Protein AF-0000000070183547 (afdb_homodimer)

Structure (mmCIF, N/CA/C/O backbone):
data_AF-0000000070183547-model_v1
#
loop_
_entity.id
_entity.type
_entity.pdbx_description
1 polymer 'SAM-dependent methyltransferase'
#
loop_
_atom_site.group_PDB
_atom_site.id
_atom_site.type_symbol
_atom_site.label_atom_id
_atom_site.label_alt_id
_atom_site.label_comp_id
_atom_site.label_asym_id
_atom_site.label_entity_id
_atom_site.label_seq_id
_atom_site.pdbx_PDB_ins_code
_atom_site.Cartn_x
_atom_site.Cartn_y
_atom_site.Cartn_z
_atom_site.occupancy
_atom_site.B_iso_or_equiv
_atom_site.auth_seq_id
_atom_site.auth_comp_id
_atom_site.auth_asym_id
_atom_site.auth_atom_id
_atom_site.pdbx_PDB_model_num
ATOM 1 N N . MET A 1 1 ? 11.804 -9.381 9.385 1 25.63 1 MET A N 1
ATOM 2 C CA . MET A 1 1 ? 10.483 -8.811 9.135 1 25.63 1 MET A CA 1
ATOM 3 C C . MET A 1 1 ? 10.245 -8.625 7.64 1 25.63 1 MET A C 1
ATOM 5 O O . MET A 1 1 ? 10.686 -7.634 7.056 1 25.63 1 MET A O 1
ATOM 9 N N . GLY A 1 2 ? 10.386 -9.715 6.768 1 30.11 2 GLY A N 1
ATOM 10 C CA . GLY A 1 2 ? 10.556 -10.178 5.4 1 30.11 2 GLY A CA 1
ATOM 11 C C . GLY A 1 2 ? 9.637 -9.479 4.415 1 30.11 2 GLY A C 1
ATOM 12 O O . GLY A 1 2 ? 8.725 -8.754 4.817 1 30.11 2 GLY A O 1
ATOM 13 N N . SER A 1 3 ? 9.908 -9.588 3.098 1 37.84 3 SER A N 1
ATOM 14 C CA . SER A 1 3 ? 9.331 -9.277 1.794 1 37.84 3 SER A CA 1
ATOM 15 C C . SER A 1 3 ? 7.809 -9.374 1.826 1 37.84 3 SER A C 1
ATOM 17 O O . SER A 1 3 ? 7.123 -8.703 1.052 1 37.84 3 SER A O 1
ATOM 19 N N . ASP A 1 4 ? 7.324 -10.191 2.706 1 42.7 4 ASP A N 1
ATOM 20 C CA . ASP A 1 4 ? 5.907 -10.539 2.679 1 42.7 4 ASP A CA 1
ATOM 21 C C . ASP A 1 4 ? 5.048 -9.385 3.192 1 42.7 4 ASP A C 1
ATOM 23 O O . ASP A 1 4 ? 3.893 -9.237 2.788 1 42.7 4 ASP A O 1
ATOM 27 N N . ALA A 1 5 ? 5.681 -8.569 4.037 1 42.09 5 ALA A N 1
ATOM 28 C CA . ALA A 1 5 ? 4.92 -7.522 4.713 1 42.09 5 ALA A CA 1
ATOM 29 C C . ALA A 1 5 ? 4.444 -6.463 3.723 1 42.09 5 ALA A C 1
ATOM 31 O O . ALA A 1 5 ? 3.373 -5.877 3.898 1 42.09 5 ALA A O 1
ATOM 32 N N . ILE A 1 6 ? 5.342 -6.177 2.734 1 42.67 6 ILE A N 1
ATOM 33 C CA . ILE A 1 6 ? 4.967 -5.16 1.757 1 42.67 6 ILE A CA 1
ATOM 34 C C . ILE A 1 6 ? 3.67 -5.567 1.062 1 42.67 6 ILE A C 1
ATOM 36 O O . ILE A 1 6 ? 2.883 -4.711 0.653 1 42.67 6 ILE A O 1
ATOM 40 N N . TYR A 1 7 ? 3.453 -6.946 0.844 1 47.29 7 TYR A N 1
ATOM 41 C CA . TYR A 1 7 ? 2.32 -7.431 0.064 1 47.29 7 TYR A CA 1
ATOM 42 C C . TYR A 1 7 ? 1.001 -6.996 0.69 1 47.29 7 TYR A C 1
ATOM 44 O O . TYR A 1 7 ? 0.044 -6.68 -0.021 1 47.29 7 TYR A O 1
ATOM 52 N N . ASP A 1 8 ? 0.972 -6.921 1.985 1 53.79 8 ASP A N 1
ATOM 53 C CA . ASP A 1 8 ? -0.339 -7.093 2.605 1 53.79 8 ASP A CA 1
ATOM 54 C C . ASP A 1 8 ? -1.075 -5.76 2.712 1 53.79 8 ASP A C 1
ATOM 56 O O . ASP A 1 8 ? -2.3 -5.71 2.587 1 53.79 8 ASP A O 1
ATOM 60 N N . ARG A 1 9 ? -0.347 -4.697 2.482 1 59.27 9 ARG A N 1
ATOM 61 C CA . ARG A 1 9 ? -1.183 -3.601 2.962 1 59.27 9 ARG A CA 1
ATOM 62 C C . ARG A 1 9 ? -1.499 -2.621 1.838 1 59.27 9 ARG A C 1
ATOM 64 O O . ARG A 1 9 ? -2.494 -1.896 1.9 1 59.27 9 ARG A O 1
ATOM 71 N N . HIS A 1 10 ? -0.915 -2.88 0.677 1 74.61 10 HIS A N 1
ATOM 72 C CA . HIS A 1 10 ? -1.192 -1.896 -0.363 1 74.61 10 HIS A CA 1
ATOM 73 C C . HIS A 1 10 ? -2.419 -2.286 -1.179 1 74.61 10 HIS A C 1
ATOM 75 O O . HIS A 1 10 ? -3.069 -1.428 -1.781 1 74.61 10 HIS A O 1
ATOM 81 N N . HIS A 1 11 ? -2.9 -3.481 -1.018 1 83.82 11 HIS A N 1
ATOM 82 C CA . HIS A 1 11 ? -4.014 -3.949 -1.836 1 83.82 11 HIS A CA 1
ATOM 83 C C . HIS A 1 11 ? -5.325 -3.303 -1.402 1 83.82 11 HIS A C 1
ATOM 85 O O . HIS A 1 11 ? -6.206 -3.061 -2.23 1 83.82 11 HIS A O 1
ATOM 91 N N . GLU A 1 12 ? -5.354 -2.982 -0.164 1 87.82 12 GLU A N 1
ATOM 92 C CA . GLU A 1 12 ? -6.612 -2.459 0.359 1 87.82 12 GLU A CA 1
ATOM 93 C C . GLU A 1 12 ? -6.916 -1.077 -0.211 1 87.82 12 GLU A C 1
ATOM 95 O O . GLU A 1 12 ? -8.058 -0.788 -0.577 1 87.82 12 GLU A O 1
ATOM 100 N N . VAL A 1 13 ? -5.908 -0.258 -0.289 1 90.59 13 VAL A N 1
ATOM 101 C CA . VAL A 1 13 ? -6.15 1.088 -0.798 1 90.59 13 VAL A CA 1
ATOM 102 C C . VAL A 1 13 ? -6.517 1.023 -2.279 1 90.59 13 VAL A C 1
ATOM 104 O O . VAL A 1 13 ? -7.364 1.786 -2.749 1 90.59 13 VAL A O 1
ATOM 107 N N . PHE A 1 14 ? -5.953 0.12 -3.057 1 92.35 14 PHE A N 1
ATOM 108 C CA . PHE A 1 14 ? -6.293 -0.037 -4.466 1 92.35 14 PHE A CA 1
ATOM 109 C C . PHE A 1 14 ? -7.704 -0.59 -4.624 1 92.35 14 PHE A C 1
ATOM 111 O O . PHE A 1 14 ? -8.423 -0.217 -5.554 1 92.35 14 PHE A O 1
ATOM 118 N N . LEU A 1 15 ? -8.025 -1.523 -3.708 1 93.44 15 LEU A N 1
ATOM 119 C CA . LEU A 1 15 ? -9.39 -2.037 -3.72 1 93.44 15 LEU A CA 1
ATOM 120 C C . LEU A 1 15 ? -10.398 -0.907 -3.541 1 93.44 15 LEU A C 1
ATOM 122 O O . LEU A 1 15 ? -11.33 -0.77 -4.336 1 93.44 15 LEU A O 1
ATOM 126 N N . LEU A 1 16 ? -10.158 -0.1 -2.552 1 95.09 16 LEU A N 1
ATOM 127 C CA . LEU A 1 16 ? -11.068 1.004 -2.267 1 95.09 16 LEU A CA 1
ATOM 128 C C . LEU A 1 16 ? -11.084 2.006 -3.417 1 95.09 16 LEU A C 1
ATOM 130 O O . LEU A 1 16 ? -12.147 2.493 -3.806 1 95.09 16 LEU A O 1
ATOM 134 N N . TRP A 1 17 ? -9.967 2.299 -3.915 1 95.9 17 TRP A N 1
ATOM 135 C CA . TRP A 1 17 ? -9.85 3.236 -5.027 1 95.9 17 TRP A CA 1
ATOM 136 C C . TRP A 1 17 ? -10.601 2.723 -6.252 1 95.9 17 TRP A C 1
ATOM 138 O O . TRP A 1 17 ? -11.373 3.462 -6.868 1 95.9 17 TRP A O 1
ATOM 148 N N . ALA A 1 18 ? -10.405 1.472 -6.594 1 96.91 18 ALA A N 1
ATOM 149 C CA . ALA A 1 18 ? -11.064 0.893 -7.762 1 96.91 18 ALA A CA 1
ATOM 150 C C . ALA A 1 18 ? -12.58 0.885 -7.59 1 96.91 18 ALA A C 1
ATOM 152 O O . ALA A 1 18 ? -13.32 1.169 -8.534 1 96.91 18 ALA A O 1
ATOM 153 N N . CYS A 1 19 ? -13.003 0.541 -6.443 1 97.75 19 CYS A N 1
ATOM 154 C CA . CYS A 1 19 ? -14.434 0.507 -6.162 1 97.75 19 CYS A CA 1
ATOM 155 C C . CYS A 1 19 ? -15.043 1.9 -6.262 1 97.75 19 CYS A C 1
ATOM 157 O O . CYS A 1 19 ? -16.155 2.061 -6.767 1 97.75 19 CYS A O 1
ATOM 159 N N . ARG A 1 20 ? -14.338 2.85 -5.78 1 97.46 20 ARG A N 1
ATOM 160 C CA . ARG A 1 20 ? -14.806 4.225 -5.923 1 97.46 20 ARG A CA 1
ATOM 161 C C . ARG A 1 20 ? -14.858 4.635 -7.391 1 97.46 20 ARG A C 1
ATOM 163 O O . ARG A 1 20 ? -15.859 5.19 -7.85 1 97.46 20 ARG A O 1
ATOM 170 N N . GLU A 1 21 ? -13.84 4.315 -8.135 1 97.16 21 GLU A N 1
ATOM 171 C CA . GLU A 1 21 ? -13.696 4.75 -9.521 1 97.16 21 GLU A CA 1
ATOM 172 C C . GLU A 1 21 ? -14.731 4.082 -10.42 1 97.16 21 GLU A C 1
ATOM 174 O O . GLU A 1 21 ? -15.115 4.635 -11.453 1 97.16 21 GLU A O 1
ATOM 179 N N . THR A 1 22 ? -15.195 2.928 -10.097 1 98.08 22 THR A N 1
ATOM 180 C CA . THR A 1 22 ? -16.077 2.181 -10.987 1 98.08 22 THR A CA 1
ATOM 181 C C . THR A 1 22 ? -17.538 2.387 -10.599 1 98.08 22 THR A C 1
ATOM 183 O O . THR A 1 22 ? -18.442 1.904 -11.284 1 98.08 22 THR A O 1
ATOM 186 N N . GLY A 1 23 ? -17.766 2.972 -9.382 1 97.48 23 GLY A N 1
ATOM 187 C CA . GLY A 1 23 ? -19.14 3.206 -8.967 1 97.48 23 GLY A CA 1
ATOM 188 C C . GLY A 1 23 ? -19.688 2.112 -8.071 1 97.48 23 GLY A C 1
ATOM 189 O O . GLY A 1 23 ? -20.89 2.068 -7.799 1 97.48 23 GLY A O 1
ATOM 190 N N . VAL A 1 24 ? -18.876 1.206 -7.633 1 98.5 24 VAL A N 1
ATOM 191 C CA . VAL A 1 24 ? -19.303 0.144 -6.728 1 98.5 24 VAL A CA 1
ATOM 192 C C . VAL A 1 24 ? -19.85 0.752 -5.438 1 98.5 24 VAL A C 1
ATOM 194 O O . VAL A 1 24 ? -20.894 0.326 -4.938 1 98.5 24 VAL A O 1
ATOM 197 N N . PHE A 1 25 ? -19.173 1.748 -4.916 1 98.26 25 PHE A N 1
ATOM 198 C CA . PHE A 1 25 ? -19.651 2.382 -3.693 1 98.26 25 PHE A CA 1
ATOM 199 C C . PHE A 1 25 ? -21.004 3.046 -3.92 1 98.26 25 PHE A C 1
ATOM 201 O O . PHE A 1 25 ? -21.902 2.939 -3.082 1 98.26 25 PHE A O 1
ATOM 208 N N . GLU A 1 26 ? -21.119 3.739 -5.009 1 97.47 26 GLU A N 1
ATOM 209 C CA . GLU A 1 26 ? -22.402 4.35 -5.34 1 97.47 26 GLU A CA 1
ATOM 210 C C . GLU A 1 26 ? -23.518 3.309 -5.374 1 97.47 26 GLU A C 1
ATOM 212 O O . GLU A 1 26 ? -24.617 3.554 -4.873 1 97.47 26 GLU A O 1
ATOM 217 N N . ALA A 1 27 ? -23.252 2.18 -5.981 1 98.29 27 ALA A N 1
ATOM 218 C CA . ALA A 1 27 ? -24.227 1.094 -6.041 1 98.29 27 ALA A CA 1
ATOM 219 C C . ALA A 1 27 ? -24.623 0.633 -4.641 1 98.29 27 ALA A C 1
ATOM 221 O O . ALA A 1 27 ? -25.811 0.51 -4.334 1 98.29 27 ALA A O 1
ATOM 222 N N . LEU A 1 28 ? -23.645 0.427 -3.814 1 97.96 28 LEU A N 1
ATOM 223 C CA . LEU A 1 28 ? -23.895 -0.057 -2.461 1 97.96 28 LEU A CA 1
ATOM 224 C C . LEU A 1 28 ? -24.718 0.951 -1.667 1 97.96 28 LEU A C 1
ATOM 226 O O . LEU A 1 28 ? -25.665 0.575 -0.971 1 97.96 28 LEU A O 1
ATOM 230 N N . PHE A 1 29 ? -24.398 2.18 -1.781 1 96.93 29 PHE A N 1
ATOM 231 C CA . PHE A 1 29 ? -25.113 3.214 -1.043 1 96.93 29 PHE A CA 1
AT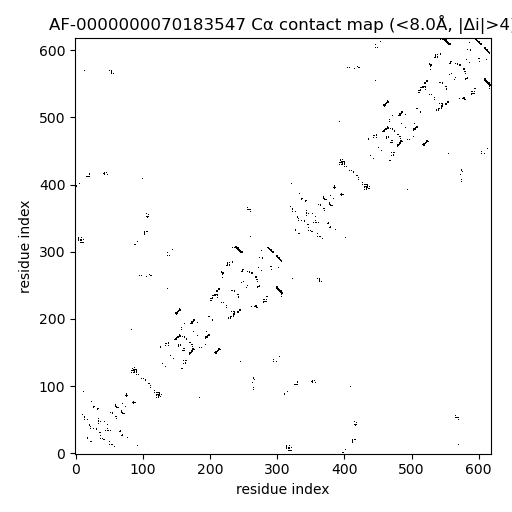OM 232 C C . PHE A 1 29 ? -26.515 3.41 -1.606 1 96.93 29 PHE A C 1
ATOM 234 O O . PHE A 1 29 ? -27.409 3.893 -0.907 1 96.93 29 PHE A O 1
ATOM 241 N N . ALA A 1 30 ? -26.748 3.054 -2.862 1 96.78 30 ALA A N 1
ATOM 242 C CA . ALA A 1 30 ? -28.066 3.115 -3.489 1 96.78 30 ALA A CA 1
ATOM 243 C C . ALA A 1 30 ? -28.903 1.891 -3.126 1 96.78 30 ALA A C 1
ATOM 245 O O . ALA A 1 30 ? -30.014 1.718 -3.633 1 96.78 30 ALA A O 1
ATOM 246 N N . GLY A 1 31 ? -28.365 1.03 -2.356 1 95.87 31 GLY A N 1
ATOM 247 C CA . GLY A 1 31 ? -29.13 -0.092 -1.835 1 95.87 31 GLY A CA 1
ATOM 248 C C . GLY A 1 31 ? -28.961 -1.36 -2.651 1 95.87 31 GLY A C 1
ATOM 249 O O . GLY A 1 31 ? -29.675 -2.342 -2.437 1 95.87 31 GLY A O 1
ATOM 250 N N . ARG A 1 32 ? -28.05 -1.324 -3.674 1 96.95 32 ARG A N 1
ATOM 251 C CA . ARG A 1 32 ? -27.731 -2.565 -4.373 1 96.95 32 ARG A CA 1
ATOM 252 C C . ARG A 1 32 ? -26.853 -3.468 -3.514 1 96.95 32 ARG A C 1
ATOM 254 O O . ARG A 1 32 ? -25.761 -3.07 -3.101 1 96.95 32 ARG A O 1
ATOM 261 N N . ARG A 1 33 ? -27.263 -4.712 -3.291 1 95.39 33 ARG A N 1
ATOM 262 C CA . ARG A 1 33 ? -26.61 -5.529 -2.274 1 95.39 33 ARG A CA 1
ATOM 263 C C . ARG A 1 33 ? -26.047 -6.811 -2.879 1 95.39 33 ARG A C 1
ATOM 265 O O . ARG A 1 33 ? -25.165 -7.444 -2.295 1 95.39 33 ARG A O 1
ATOM 272 N N . ARG A 1 34 ? -26.566 -7.212 -3.973 1 97.96 34 ARG A N 1
ATOM 273 C CA . ARG A 1 34 ? -26.137 -8.458 -4.6 1 97.96 34 ARG A CA 1
ATOM 274 C C . ARG A 1 34 ? -25.149 -8.19 -5.731 1 97.96 34 ARG A C 1
ATOM 276 O O . ARG A 1 34 ? -25.234 -7.161 -6.405 1 97.96 34 ARG A O 1
ATOM 283 N N . PRO A 1 35 ? -24.265 -9.116 -6.025 1 97.62 35 PRO A N 1
ATOM 284 C CA . PRO A 1 35 ? -23.225 -8.91 -7.036 1 97.62 35 PRO A CA 1
ATOM 285 C C . PRO A 1 35 ? -23.796 -8.545 -8.404 1 97.62 35 PRO A C 1
ATOM 287 O O . PRO A 1 35 ? -23.276 -7.65 -9.076 1 97.62 35 PRO A O 1
ATOM 290 N N . ASP A 1 36 ? -24.824 -9.225 -8.833 1 98.06 36 ASP A N 1
ATOM 291 C CA . ASP A 1 36 ? -25.4 -8.95 -10.146 1 98.06 36 ASP A CA 1
ATOM 292 C C . ASP A 1 36 ? -25.937 -7.522 -10.223 1 98.06 36 ASP A C 1
ATOM 294 O O . ASP A 1 36 ? -25.748 -6.835 -11.229 1 98.06 36 ASP A O 1
ATOM 298 N N . ALA A 1 37 ? -26.62 -7.059 -9.14 1 98.51 37 ALA A N 1
ATOM 299 C CA . ALA A 1 37 ? -27.161 -5.704 -9.09 1 98.51 37 ALA A CA 1
ATOM 300 C C . ALA A 1 37 ? -26.042 -4.667 -9.069 1 98.51 37 ALA A C 1
ATOM 302 O O . ALA A 1 37 ? -26.147 -3.617 -9.707 1 98.51 37 ALA A O 1
ATOM 303 N N . VAL A 1 38 ? -24.986 -4.956 -8.377 1 98.67 38 VAL A N 1
ATOM 304 C CA . VAL A 1 38 ? -23.836 -4.06 -8.313 1 98.67 38 VAL A CA 1
ATOM 305 C C . VAL A 1 38 ? -23.166 -3.98 -9.684 1 98.67 38 VAL A C 1
ATOM 307 O O . VAL A 1 38 ? -22.82 -2.893 -10.15 1 98.67 38 VAL A O 1
ATOM 310 N N . ALA A 1 39 ? -22.976 -5.157 -10.308 1 98.76 39 ALA A N 1
ATOM 311 C CA . ALA A 1 39 ? -22.362 -5.207 -11.633 1 98.76 39 ALA A CA 1
ATOM 312 C C . ALA A 1 39 ? -23.136 -4.348 -12.629 1 98.76 39 ALA A C 1
ATOM 314 O O . ALA A 1 39 ? -22.544 -3.553 -13.363 1 98.76 39 ALA A O 1
ATOM 315 N N . GLU A 1 40 ? -24.43 -4.474 -12.64 1 98.55 40 GLU A N 1
ATOM 316 C CA . GLU A 1 40 ? -25.292 -3.735 -13.557 1 98.55 40 GLU A CA 1
ATOM 317 C C . GLU A 1 40 ? -25.206 -2.232 -13.305 1 98.55 40 GLU A C 1
ATOM 319 O O . GLU A 1 40 ? -25.029 -1.449 -14.241 1 98.55 40 GLU A O 1
ATOM 324 N N . HIS A 1 41 ? -25.325 -1.813 -12.089 1 98.37 41 HIS A N 1
ATOM 325 C CA . HIS A 1 41 ? -25.335 -0.4 -11.727 1 98.37 41 HIS A CA 1
ATOM 326 C C . HIS A 1 41 ? -23.992 0.256 -12.027 1 98.37 41 HIS A C 1
ATOM 328 O O . HIS A 1 41 ? -23.944 1.372 -12.548 1 98.37 41 HIS A O 1
ATOM 334 N N . ALA A 1 42 ? -22.867 -0.441 -11.708 1 98.25 42 ALA A N 1
ATOM 335 C CA . ALA A 1 42 ? -21.522 0.123 -11.794 1 98.25 42 ALA A CA 1
ATOM 336 C C . ALA A 1 42 ? -20.935 -0.071 -13.19 1 98.25 42 ALA A C 1
ATOM 338 O O . ALA A 1 42 ? -19.899 0.511 -13.52 1 98.25 42 ALA A O 1
ATOM 339 N N . GLY A 1 43 ? -21.587 -0.851 -13.995 1 98.42 43 GLY A N 1
ATOM 340 C CA . GLY A 1 43 ? -21.073 -1.122 -15.328 1 98.42 43 GLY A CA 1
ATOM 341 C C . GLY A 1 43 ? -19.794 -1.938 -15.319 1 98.42 43 GLY A C 1
ATOM 342 O O . GLY A 1 43 ? -18.849 -1.628 -16.048 1 98.42 43 GLY A O 1
ATOM 343 N N . ILE A 1 44 ? -19.675 -2.932 -14.432 1 98.55 44 ILE A N 1
ATOM 344 C CA . ILE A 1 44 ? -18.521 -3.821 -14.364 1 98.55 44 ILE A CA 1
ATOM 345 C C . ILE A 1 44 ? -18.962 -5.26 -14.618 1 98.55 44 ILE A C 1
ATOM 347 O O . ILE A 1 44 ? -20.159 -5.546 -14.688 1 98.55 44 ILE A O 1
ATOM 351 N N . THR A 1 45 ? -18.033 -6.163 -14.847 1 98.07 45 THR A N 1
ATOM 352 C CA . THR A 1 45 ? -18.341 -7.561 -15.13 1 98.07 45 THR A CA 1
ATOM 353 C C . THR A 1 45 ? -18.867 -8.262 -13.88 1 98.07 45 THR A C 1
ATOM 355 O O . THR A 1 45 ? -18.57 -7.846 -12.758 1 98.07 45 THR A O 1
ATOM 358 N N . ASP A 1 46 ? -19.595 -9.318 -14.068 1 97.11 46 ASP A N 1
ATOM 359 C CA . ASP A 1 46 ? -20.095 -10.121 -12.957 1 97.11 46 ASP A CA 1
ATOM 360 C C . ASP A 1 46 ? -18.945 -10.667 -12.113 1 97.11 46 ASP A C 1
ATOM 362 O O . ASP A 1 46 ? -19.019 -10.669 -10.882 1 97.11 46 ASP A O 1
ATOM 366 N N . ARG A 1 47 ? -17.893 -11.078 -12.736 1 95.3 47 ARG A N 1
ATOM 367 C CA . ARG A 1 47 ? -16.722 -11.611 -12.048 1 95.3 47 ARG A CA 1
ATOM 368 C C . ARG A 1 47 ? -16.1 -10.56 -11.133 1 95.3 47 ARG A C 1
ATOM 370 O O . ARG A 1 47 ? -15.783 -10.846 -9.977 1 95.3 47 ARG A O 1
ATOM 377 N N . ALA A 1 48 ? -15.962 -9.36 -11.706 1 97.1 48 ALA A N 1
ATOM 378 C CA . ALA A 1 48 ? -15.383 -8.277 -10.916 1 97.1 48 ALA A CA 1
ATOM 379 C C . ALA A 1 48 ? -16.243 -7.969 -9.693 1 97.1 48 ALA A C 1
ATOM 381 O O . ALA A 1 48 ? -15.724 -7.804 -8.587 1 97.1 48 ALA A O 1
ATOM 382 N N . ALA A 1 49 ? -17.548 -7.905 -9.863 1 97.82 49 ALA A N 1
ATOM 383 C CA . ALA A 1 49 ? -18.459 -7.599 -8.763 1 97.82 49 ALA A CA 1
ATOM 384 C C . ALA A 1 49 ? -18.345 -8.639 -7.652 1 97.82 49 ALA A C 1
ATOM 386 O O . ALA A 1 49 ? -18.256 -8.289 -6.472 1 97.82 49 ALA A O 1
ATOM 387 N N . GLU A 1 50 ? -18.308 -9.866 -8.012 1 94.95 50 GLU A N 1
ATOM 388 C CA . GLU A 1 50 ? -18.203 -10.936 -7.023 1 94.95 50 GLU A CA 1
ATOM 389 C C . GLU A 1 50 ? -16.902 -10.832 -6.234 1 94.95 50 GLU A C 1
ATOM 391 O O . GLU A 1 50 ? -16.911 -10.887 -5.002 1 94.95 50 GLU A O 1
ATOM 396 N N . ILE A 1 51 ? -15.878 -10.668 -6.933 1 94.56 51 ILE A N 1
ATOM 397 C CA . ILE A 1 51 ? -14.558 -10.675 -6.31 1 94.56 51 ILE A CA 1
ATOM 398 C C . ILE A 1 51 ? -14.411 -9.459 -5.399 1 94.56 51 ILE A C 1
ATOM 400 O O . ILE A 1 51 ? -13.981 -9.585 -4.25 1 94.56 51 ILE A O 1
ATOM 404 N N . VAL A 1 52 ? -14.808 -8.251 -5.858 1 96.26 52 VAL A N 1
ATOM 405 C CA . VAL A 1 52 ? -14.543 -7.048 -5.076 1 96.26 52 VAL A CA 1
ATOM 406 C C . VAL A 1 52 ? -15.482 -6.996 -3.873 1 96.26 52 VAL A C 1
ATOM 408 O O . VAL A 1 52 ? -15.107 -6.504 -2.806 1 96.26 52 VAL A O 1
ATOM 411 N N . LEU A 1 53 ? -16.701 -7.482 -4.001 1 96.36 53 LEU A N 1
ATOM 412 C CA . LEU A 1 53 ? -17.607 -7.507 -2.858 1 96.36 53 LEU A CA 1
ATOM 413 C C . LEU A 1 53 ? -17.106 -8.473 -1.79 1 96.36 53 LEU A C 1
ATOM 415 O O . LEU A 1 53 ? -17.184 -8.179 -0.595 1 96.36 53 LEU A O 1
ATOM 419 N N . GLU A 1 54 ? -16.589 -9.588 -2.212 1 92.28 54 GLU A N 1
ATOM 420 C CA . GLU A 1 54 ? -15.989 -10.526 -1.267 1 92.28 54 GLU A CA 1
ATOM 421 C C . GLU A 1 54 ? -14.779 -9.91 -0.572 1 92.28 54 GLU A C 1
ATOM 423 O O . GLU A 1 54 ? -14.6 -10.075 0.637 1 92.28 54 GLU A O 1
ATOM 428 N N . ALA A 1 55 ? -13.978 -9.256 -1.34 1 92.28 55 ALA A N 1
ATOM 429 C CA . ALA A 1 55 ? -12.795 -8.607 -0.781 1 92.28 55 ALA A CA 1
ATOM 430 C C . ALA A 1 55 ? -13.185 -7.521 0.218 1 92.28 55 ALA A C 1
ATOM 432 O O . ALA A 1 55 ? -12.554 -7.378 1.267 1 92.28 55 ALA A O 1
ATOM 433 N N . LEU A 1 56 ? -14.214 -6.732 -0.107 1 94.97 56 LEU A N 1
ATOM 434 C CA . LEU A 1 56 ? -14.7 -5.696 0.799 1 94.97 56 LEU A CA 1
ATOM 435 C C . LEU A 1 56 ? -15.214 -6.308 2.097 1 94.97 56 LEU A C 1
ATOM 437 O O . LEU A 1 56 ? -14.987 -5.762 3.179 1 94.97 56 LEU A O 1
ATOM 441 N N . ALA A 1 57 ? -15.908 -7.397 1.987 1 93.76 57 ALA A N 1
ATOM 442 C CA . ALA A 1 57 ? -16.422 -8.083 3.169 1 93.76 57 ALA A CA 1
ATOM 443 C C . ALA A 1 57 ? -15.282 -8.599 4.043 1 93.76 57 ALA A C 1
ATOM 445 O O . ALA A 1 57 ? -15.303 -8.431 5.265 1 93.76 57 ALA A O 1
ATOM 446 N N . ASP A 1 58 ? -14.34 -9.194 3.379 1 88.88 58 ASP A N 1
ATOM 447 C CA . ASP A 1 58 ? -13.186 -9.725 4.098 1 88.88 58 ASP A CA 1
ATOM 448 C C . ASP A 1 58 ? -12.446 -8.617 4.845 1 88.88 58 ASP A C 1
ATOM 450 O O . ASP A 1 58 ? -11.944 -8.834 5.949 1 88.88 58 ASP A O 1
ATOM 454 N N . ALA A 1 59 ? -12.383 -7.442 4.252 1 89.62 59 ALA A N 1
ATOM 455 C CA . ALA A 1 59 ? -11.655 -6.318 4.835 1 89.62 59 ALA A CA 1
ATOM 456 C C . ALA A 1 59 ? -12.52 -5.569 5.845 1 89.62 59 ALA A C 1
ATOM 458 O O . ALA A 1 59 ? -12.055 -4.629 6.494 1 89.62 59 ALA A O 1
ATOM 459 N N . GLY A 1 60 ? -13.814 -5.923 5.936 1 93.12 60 GLY A N 1
ATOM 460 C CA . GLY A 1 60 ? -14.679 -5.365 6.962 1 93.12 60 GLY A CA 1
ATOM 461 C C . GLY A 1 60 ? -15.439 -4.137 6.498 1 93.12 60 GLY A C 1
ATOM 462 O O . GLY A 1 60 ? -16.094 -3.466 7.299 1 93.12 60 GLY A O 1
ATOM 463 N N . TYR A 1 61 ? -15.393 -3.814 5.208 1 95.49 61 TYR A N 1
ATOM 464 C CA . TYR A 1 61 ? -16.062 -2.629 4.683 1 95.49 61 TYR A CA 1
ATOM 465 C C . TYR A 1 61 ? -17.523 -2.923 4.366 1 95.49 61 TYR A C 1
ATOM 467 O O . TYR A 1 61 ? -18.332 -2.002 4.227 1 95.49 61 TYR A O 1
ATOM 475 N N . THR A 1 62 ? -17.833 -4.197 4.177 1 96.53 62 THR A N 1
ATOM 476 C CA . THR A 1 62 ? -19.202 -4.681 4.041 1 96.53 62 THR A CA 1
ATOM 477 C C . THR A 1 62 ? -19.428 -5.915 4.91 1 96.53 62 THR A C 1
ATOM 479 O O . THR A 1 62 ? -18.473 -6.508 5.416 1 96.53 62 THR A O 1
ATOM 482 N N . GLN A 1 63 ? -20.63 -6.149 5.153 1 96.65 63 GLN A N 1
ATOM 483 C CA . GLN A 1 63 ? -21.049 -7.367 5.84 1 96.65 63 GLN A CA 1
ATOM 484 C C . GLN A 1 63 ? -21.964 -8.21 4.956 1 96.65 63 GLN A C 1
ATOM 486 O O . GLN A 1 63 ? -22.898 -7.687 4.344 1 96.65 63 GLN A O 1
ATOM 491 N N . GLU A 1 64 ? -21.607 -9.464 4.911 1 94.19 64 GLU A N 1
ATOM 492 C CA . GLU A 1 64 ? -22.446 -10.372 4.134 1 94.19 64 GLU A CA 1
ATOM 493 C C . GLU A 1 64 ? -23.717 -10.737 4.894 1 94.19 64 GLU A C 1
ATOM 495 O O . GLU A 1 64 ? -23.68 -10.96 6.106 1 94.19 64 GLU A O 1
ATOM 500 N N . SER A 1 65 ? -24.84 -10.733 4.202 1 93.85 65 SER A N 1
ATOM 501 C CA . SER A 1 65 ? -26.139 -11.139 4.727 1 93.85 65 SER A CA 1
ATOM 502 C C . SER A 1 65 ? -26.934 -11.925 3.69 1 93.85 65 SER A C 1
ATOM 504 O O . SER A 1 65 ? -26.461 -12.142 2.572 1 93.85 65 SER A O 1
ATOM 506 N N . ASP A 1 66 ? -28.042 -12.401 4.105 1 93.47 66 ASP A N 1
ATOM 507 C CA . ASP A 1 66 ? -28.916 -13.109 3.173 1 93.47 66 ASP A CA 1
ATOM 508 C C . ASP A 1 66 ? -29.334 -12.203 2.017 1 93.47 66 ASP A C 1
ATOM 510 O O . ASP A 1 66 ? -29.638 -12.685 0.923 1 93.47 66 ASP A O 1
ATOM 514 N N . GLU A 1 67 ? -29.323 -10.948 2.246 1 93.15 67 GLU A N 1
ATOM 515 C CA . GLU A 1 67 ? -29.775 -9.979 1.252 1 93.15 67 GLU A CA 1
ATOM 516 C C . GLU A 1 67 ? -28.613 -9.478 0.4 1 93.15 67 GLU A C 1
ATOM 518 O O . GLU A 1 67 ? -28.809 -8.683 -0.521 1 93.15 67 GLU A O 1
ATOM 523 N N . GLY A 1 68 ? -27.467 -9.974 0.743 1 96.72 68 GLY A N 1
ATOM 524 C CA . GLY A 1 68 ? -26.29 -9.515 0.022 1 96.72 68 GLY A CA 1
ATOM 525 C C . GLY A 1 68 ? -25.295 -8.787 0.907 1 96.72 68 GLY A C 1
ATOM 526 O O . GLY A 1 68 ? -25.158 -9.107 2.089 1 96.72 68 GLY A O 1
ATOM 527 N N . TYR A 1 69 ? -24.598 -7.883 0.329 1 97.81 69 TYR A N 1
ATOM 528 C CA . TYR A 1 69 ? -23.541 -7.168 1.036 1 97.81 69 TYR A CA 1
ATOM 529 C C . TYR A 1 69 ? -24.027 -5.803 1.509 1 97.81 69 TYR A C 1
ATOM 531 O O . TYR A 1 69 ? -24.548 -5.015 0.717 1 97.81 69 TYR A O 1
ATOM 539 N N . ILE A 1 70 ? -23.814 -5.488 2.764 1 97.16 70 ILE A N 1
ATOM 540 C CA . ILE A 1 70 ? -24.254 -4.234 3.366 1 97.16 70 ILE A CA 1
ATOM 541 C C . ILE A 1 70 ? -23.041 -3.417 3.804 1 97.16 70 ILE A C 1
ATOM 543 O O . ILE A 1 70 ? -22.168 -3.923 4.514 1 97.16 70 ILE A O 1
ATOM 547 N N . PRO A 1 71 ? -23.016 -2.111 3.384 1 96.78 71 PRO A N 1
ATOM 548 C CA . PRO A 1 71 ? -21.893 -1.287 3.837 1 96.78 71 PRO A CA 1
ATOM 549 C C . PRO A 1 71 ? -21.831 -1.158 5.357 1 96.78 71 PRO A C 1
ATOM 551 O O . PRO A 1 71 ? -22.869 -1.057 6.015 1 96.78 71 PRO A O 1
ATOM 554 N N . THR A 1 72 ? -20.657 -1.282 5.884 1 96.74 72 THR A N 1
ATOM 555 C CA . THR A 1 72 ? -20.442 -1.026 7.304 1 96.74 72 THR A CA 1
ATOM 556 C C . THR A 1 72 ? -20.127 0.447 7.547 1 96.74 72 THR A C 1
ATOM 558 O O . THR A 1 72 ? -20.043 1.233 6.601 1 96.74 72 THR A O 1
ATOM 561 N N . GLU A 1 73 ? -19.891 0.85 8.787 1 95.24 73 GLU A N 1
ATOM 562 C CA . GLU A 1 73 ? -19.542 2.217 9.159 1 95.24 73 GLU A CA 1
ATOM 563 C C . GLU A 1 73 ? -18.194 2.623 8.57 1 95.24 73 GLU A C 1
ATOM 565 O O . GLU A 1 73 ? -17.945 3.807 8.335 1 95.24 73 GLU A O 1
ATOM 570 N N . GLU A 1 74 ? -17.382 1.665 8.214 1 93.99 74 GLU A N 1
ATOM 571 C CA . GLU A 1 74 ? -16.047 1.935 7.689 1 93.99 74 GLU A CA 1
ATOM 572 C C . GLU A 1 74 ? -16.117 2.569 6.303 1 93.99 74 GLU A C 1
ATOM 574 O O . GLU A 1 74 ? -15.167 3.221 5.865 1 93.99 74 GLU A O 1
ATOM 579 N N . LEU A 1 75 ? -17.263 2.415 5.619 1 95.77 75 LEU A N 1
ATOM 580 C CA . LEU A 1 75 ? -17.415 2.966 4.276 1 95.77 75 LEU A CA 1
ATOM 581 C C . LEU A 1 75 ? -18.091 4.332 4.322 1 95.77 75 LEU A C 1
ATOM 583 O O . LEU A 1 75 ? -18.242 4.99 3.29 1 95.77 75 LEU A O 1
ATOM 587 N N . ARG A 1 76 ? -18.418 4.74 5.499 1 93.81 76 ARG A N 1
ATOM 588 C CA . ARG A 1 76 ? -19.235 5.936 5.67 1 93.81 76 ARG A CA 1
ATOM 589 C C . ARG A 1 76 ? -18.564 7.153 5.04 1 93.81 76 ARG A C 1
ATOM 591 O O . ARG A 1 76 ? -19.238 8.018 4.477 1 93.81 76 ARG A O 1
ATOM 598 N N . GLY A 1 77 ? -17.275 7.2 5.075 1 95.68 77 GLY A N 1
ATOM 599 C CA . GLY A 1 77 ? -16.541 8.344 4.557 1 95.68 77 GLY A CA 1
ATOM 600 C C . GLY A 1 77 ? -16.67 8.504 3.054 1 95.68 77 GLY A C 1
ATOM 601 O O . GLY A 1 77 ? -16.423 9.586 2.516 1 95.68 77 GLY A O 1
ATOM 602 N N . PHE A 1 78 ? -17.079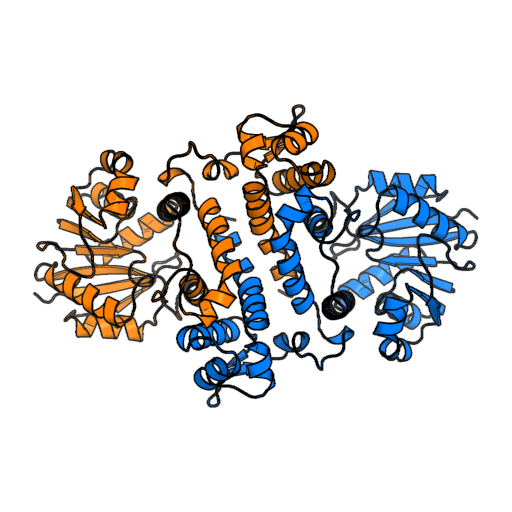 7.442 2.352 1 97.1 78 PHE A N 1
ATOM 603 C CA . PHE A 1 78 ? -17.193 7.483 0.899 1 97.1 78 PHE A CA 1
ATOM 604 C C . PHE A 1 78 ? -18.611 7.846 0.477 1 97.1 78 PHE A C 1
ATOM 606 O O . PHE A 1 78 ? -18.885 8.021 -0.712 1 97.1 78 PHE A O 1
ATOM 613 N N . ASP A 1 79 ? -19.511 7.924 1.436 1 95.94 79 ASP A N 1
ATOM 614 C CA . ASP A 1 79 ? -20.864 8.41 1.182 1 95.94 79 ASP A CA 1
ATOM 615 C C . ASP A 1 79 ? -20.873 9.923 0.974 1 95.94 79 ASP A C 1
ATOM 617 O O . ASP A 1 79 ? -20.51 10.68 1.876 1 95.94 79 ASP A O 1
ATOM 621 N N . PRO A 1 80 ? -21.274 10.371 -0.191 1 90.49 80 PRO A N 1
ATOM 622 C CA . PRO A 1 80 ? -21.266 11.807 -0.479 1 90.49 80 PRO A CA 1
ATOM 623 C C . PRO A 1 80 ? -22.113 12.611 0.503 1 90.49 80 PRO A C 1
ATOM 625 O O . PRO A 1 80 ? -21.933 13.825 0.63 1 90.49 80 PRO A O 1
ATOM 628 N N . GLU A 1 81 ? -23.035 1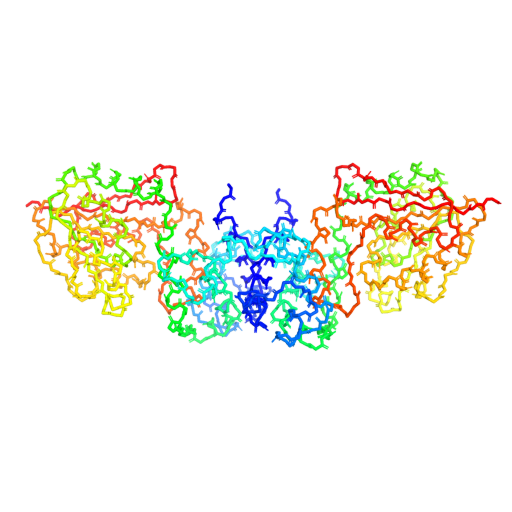1.989 1.205 1 94.01 81 GLU A N 1
ATOM 629 C CA . GLU A 1 81 ? -23.92 12.683 2.136 1 94.01 81 GLU A CA 1
ATOM 630 C C . GLU A 1 81 ? -23.245 12.892 3.488 1 94.01 81 GLU A C 1
ATOM 632 O O . GLU A 1 81 ? -23.739 13.651 4.324 1 94.01 81 GLU A O 1
ATOM 637 N N . THR A 1 82 ? -22.165 12.262 3.676 1 96.15 82 THR A N 1
ATOM 638 C CA . THR A 1 82 ? -21.445 12.412 4.935 1 96.15 82 THR A CA 1
ATOM 639 C C . THR A 1 82 ? -20.742 13.765 4.998 1 96.15 82 THR A C 1
ATOM 641 O O . THR A 1 82 ? -20.03 14.145 4.066 1 96.15 82 THR A O 1
ATOM 644 N N . PRO A 1 83 ? -20.979 14.516 6.066 1 95.51 83 PRO A N 1
ATOM 645 C CA . PRO A 1 83 ? -20.278 15.797 6.189 1 95.51 83 PRO A CA 1
ATOM 646 C C . PRO A 1 83 ? -18.761 15.635 6.261 1 95.51 83 PRO A C 1
ATOM 648 O O . PRO A 1 83 ? -18.268 14.609 6.737 1 95.51 83 PRO A O 1
ATOM 651 N N . PRO A 1 84 ? -18.012 16.61 5.843 1 94.98 84 PRO A N 1
ATOM 652 C CA . PRO A 1 84 ? 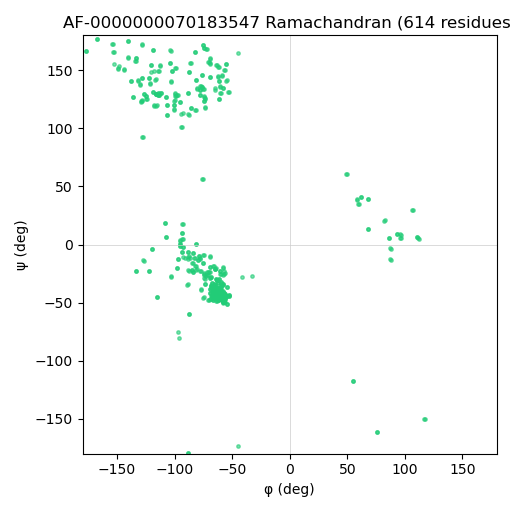-16.555 16.506 5.737 1 94.98 84 PRO A CA 1
ATOM 653 C C . PRO A 1 84 ? -15.9 16.04 7.035 1 94.98 84 PRO A C 1
ATOM 655 O O . PRO A 1 84 ? -15.084 15.115 7.021 1 94.98 84 PRO A O 1
ATOM 658 N N . THR A 1 85 ? -16.319 16.556 8.124 1 95.18 85 THR A N 1
ATOM 659 C CA . THR A 1 85 ? -15.628 16.289 9.38 1 95.18 85 THR A CA 1
ATOM 660 C C . THR A 1 85 ? -15.937 14.88 9.879 1 95.18 85 THR A C 1
ATOM 662 O O . THR A 1 85 ? -15.303 14.396 10.819 1 95.18 85 THR A O 1
ATOM 665 N N . ALA A 1 86 ? -16.884 14.175 9.255 1 95.21 86 ALA A N 1
ATOM 666 C CA . ALA A 1 86 ? -17.276 12.838 9.693 1 95.21 86 ALA A CA 1
ATOM 667 C C . ALA A 1 86 ? -16.774 11.772 8.723 1 95.21 86 ALA A C 1
ATOM 669 O O . ALA A 1 86 ? -17.027 10.581 8.915 1 95.21 86 ALA A O 1
ATOM 670 N N . ARG A 1 87 ? -15.99 12.103 7.752 1 95.89 87 ARG A N 1
ATOM 671 C CA . ARG A 1 87 ? -15.603 11.196 6.676 1 95.89 87 ARG A CA 1
ATOM 672 C C . ARG A 1 87 ? -14.424 10.323 7.094 1 95.89 87 ARG A C 1
ATOM 674 O O . ARG A 1 87 ? -14.198 9.258 6.515 1 95.89 87 ARG A O 1
ATOM 681 N N . GLY A 1 88 ? -13.703 10.841 8.057 1 94.1 88 GLY A N 1
ATOM 682 C CA . GLY A 1 88 ? -12.528 10.091 8.471 1 94.1 88 GLY A CA 1
ATOM 683 C C . GLY A 1 88 ? -11.371 10.21 7.497 1 94.1 88 GLY A C 1
ATOM 684 O O . GLY A 1 88 ? -11.345 11.118 6.664 1 94.1 88 GLY A O 1
ATOM 685 N N . ILE A 1 89 ? -10.425 9.301 7.556 1 93.29 89 ILE A N 1
ATOM 686 C CA . ILE A 1 89 ? -9.149 9.466 6.867 1 93.29 89 ILE A CA 1
ATOM 687 C C . ILE A 1 89 ? -9.175 8.703 5.544 1 93.29 89 ILE A C 1
ATOM 689 O O . ILE A 1 89 ? -8.403 9.005 4.632 1 93.29 89 ILE A O 1
ATOM 693 N N . LEU A 1 90 ? -10.043 7.732 5.345 1 92.79 90 LEU A N 1
ATOM 694 C CA . LEU A 1 90 ? -9.935 6.749 4.272 1 92.79 90 LEU A CA 1
ATOM 695 C C . LEU A 1 90 ? -10.14 7.406 2.911 1 92.79 90 LEU A C 1
ATOM 697 O O . LEU A 1 90 ? -9.366 7.17 1.981 1 92.79 90 LEU A O 1
ATOM 701 N N . PRO A 1 91 ? -11.14 8.299 2.736 1 95.18 91 PRO A N 1
ATOM 702 C CA . PRO A 1 91 ? -11.288 8.926 1.421 1 95.18 91 PRO A CA 1
ATOM 703 C C . PRO A 1 91 ? -10.059 9.735 1.011 1 95.18 91 PRO A C 1
ATOM 705 O O . PRO A 1 91 ? -9.682 9.738 -0.164 1 95.18 91 PRO A O 1
ATOM 708 N N . HIS A 1 92 ? -9.463 10.383 1.981 1 94.41 92 HIS A N 1
ATOM 709 C CA . HIS A 1 92 ? -8.261 11.153 1.681 1 94.41 92 HIS A CA 1
ATOM 710 C C . HIS A 1 92 ? -7.111 10.241 1.269 1 94.41 92 HIS A C 1
ATOM 712 O O . HIS A 1 92 ? -6.328 10.585 0.381 1 94.41 92 HIS A O 1
ATOM 718 N N . ARG A 1 93 ? -7.035 9.15 1.893 1 91.55 93 ARG A N 1
ATOM 719 C CA . ARG A 1 93 ? -6.01 8.181 1.519 1 91.55 93 ARG A CA 1
ATOM 720 C C . ARG A 1 93 ? -6.209 7.699 0.085 1 91.55 93 ARG A C 1
ATOM 722 O O . ARG A 1 93 ? -5.244 7.568 -0.67 1 91.55 93 ARG A O 1
ATOM 729 N N . VAL A 1 94 ? -7.392 7.453 -0.241 1 93.55 94 VAL A N 1
ATOM 730 C CA . VAL A 1 94 ? -7.711 7.02 -1.597 1 93.55 94 VAL A CA 1
ATOM 731 C C . VAL A 1 94 ? -7.403 8.143 -2.584 1 93.55 94 VAL A C 1
ATOM 733 O O . VAL A 1 94 ? -6.876 7.896 -3.671 1 93.55 94 VAL A O 1
ATOM 736 N N . ASP A 1 95 ? -7.719 9.417 -2.213 1 94.5 95 ASP A N 1
ATOM 737 C CA . ASP A 1 95 ? -7.343 10.562 -3.037 1 94.5 95 ASP A CA 1
ATOM 738 C C . ASP A 1 95 ? -5.834 10.604 -3.264 1 94.5 95 ASP A C 1
ATOM 740 O O . ASP A 1 95 ? -5.375 10.908 -4.366 1 94.5 95 ASP A O 1
ATOM 744 N N . SER A 1 96 ? -5.114 10.316 -2.213 1 92.3 96 SER A N 1
ATOM 745 C CA . SER A 1 96 ? -3.658 10.386 -2.268 1 92.3 96 SER A CA 1
ATOM 746 C C . SER A 1 96 ? -3.093 9.375 -3.26 1 92.3 96 SER A C 1
ATOM 748 O O . SER A 1 96 ? -2.045 9.61 -3.865 1 92.3 96 SER A O 1
ATOM 750 N N . LEU A 1 97 ? -3.787 8.297 -3.406 1 92.11 97 LEU A N 1
ATOM 751 C CA . LEU A 1 97 ? -3.36 7.307 -4.389 1 92.11 97 LEU A CA 1
ATOM 752 C C . LEU A 1 97 ? -3.299 7.919 -5.785 1 92.11 97 LEU A C 1
ATOM 754 O O . LEU A 1 97 ? -2.383 7.625 -6.556 1 92.11 97 LEU A O 1
ATOM 758 N N . GLU A 1 98 ? -4.236 8.732 -6.112 1 91.1 98 GLU A N 1
ATOM 759 C CA . GLU A 1 98 ? -4.24 9.407 -7.406 1 91.1 98 GLU A CA 1
ATOM 760 C C . GLU A 1 98 ? -3.008 10.293 -7.571 1 91.1 98 GLU A C 1
ATOM 762 O O . GLU A 1 98 ? -2.423 10.357 -8.654 1 91.1 98 GLU A O 1
ATOM 767 N N . ASN A 1 99 ? -2.663 10.955 -6.506 1 94.27 99 ASN A N 1
ATOM 768 C CA . ASN A 1 99 ? -1.45 11.767 -6.531 1 94.27 99 ASN A CA 1
ATOM 769 C C . ASN A 1 99 ? -0.208 10.912 -6.763 1 94.27 99 ASN A C 1
ATOM 771 O O . ASN A 1 99 ? 0.698 11.312 -7.496 1 94.27 99 ASN A O 1
ATOM 775 N N . TYR A 1 100 ? -0.216 9.769 -6.153 1 93.86 100 TYR A N 1
ATOM 776 C CA . TYR A 1 100 ? 0.93 8.878 -6.295 1 93.86 100 TYR A CA 1
ATOM 777 C C . TYR A 1 100 ? 1.022 8.331 -7.714 1 93.86 100 TYR A C 1
ATOM 779 O O . TYR A 1 100 ? 2.12 8.114 -8.232 1 93.86 100 TYR A O 1
ATOM 787 N N . ILE A 1 101 ? -0.111 8.095 -8.3 1 94.18 101 ILE A N 1
ATOM 788 C CA . ILE A 1 101 ? -0.147 7.65 -9.689 1 94.18 101 ILE A CA 1
ATOM 789 C C . ILE A 1 101 ? 0.469 8.718 -10.589 1 94.18 101 ILE A C 1
ATOM 791 O O . ILE A 1 101 ? 1.133 8.397 -11.578 1 94.18 101 ILE A O 1
ATOM 795 N N . HIS A 1 102 ? 0.384 9.993 -10.213 1 95.87 102 HIS A N 1
ATOM 796 C CA . HIS A 1 102 ? 0.898 11.105 -11.004 1 95.87 102 HIS A CA 1
ATOM 797 C C . HIS A 1 102 ? 2.297 11.507 -10.547 1 95.87 102 HIS A C 1
ATOM 799 O O . HIS A 1 102 ? 2.888 12.441 -11.093 1 95.87 102 HIS A O 1
ATOM 805 N N . LEU A 1 103 ? 2.817 10.83 -9.578 1 96.48 103 LEU A N 1
ATOM 806 C CA . LEU A 1 103 ? 4.062 11.233 -8.932 1 96.48 103 LEU A CA 1
ATOM 807 C C . LEU A 1 103 ? 5.195 11.329 -9.949 1 96.48 103 LEU A C 1
ATOM 809 O O . LEU A 1 103 ? 5.991 12.271 -9.91 1 96.48 103 LEU A O 1
ATOM 813 N N . PRO A 1 104 ? 5.333 10.386 -10.937 1 97.61 104 PRO A N 1
ATOM 814 C CA . PRO A 1 104 ? 6.408 10.544 -11.92 1 97.61 104 PRO A CA 1
ATOM 815 C C . PRO A 1 104 ? 6.337 11.875 -12.664 1 97.61 104 PRO A C 1
ATOM 817 O O . PRO A 1 104 ? 7.362 12.536 -12.852 1 97.61 104 PRO A O 1
ATOM 820 N N . GLU A 1 105 ? 5.172 12.269 -13.057 1 97.54 105 GLU A N 1
ATOM 821 C CA . GLU A 1 105 ? 5.004 13.553 -13.732 1 97.54 105 GLU A CA 1
ATOM 822 C C . GLU A 1 105 ? 5.339 14.714 -12.801 1 97.54 105 GLU A C 1
ATOM 824 O O . GLU A 1 105 ? 5.996 15.674 -13.209 1 97.54 105 GLU A O 1
ATOM 829 N N . THR A 1 106 ? 4.882 14.618 -11.546 1 97.57 106 THR A N 1
ATOM 830 C CA . THR A 1 106 ? 5.177 15.65 -10.559 1 97.57 106 THR A CA 1
ATOM 831 C C . THR A 1 106 ? 6.682 15.773 -10.339 1 97.57 106 THR A C 1
ATOM 833 O O . THR A 1 106 ? 7.202 16.878 -10.171 1 97.57 106 THR A O 1
ATOM 836 N N . MET A 1 107 ? 7.375 14.658 -10.35 1 97.87 107 MET A N 1
ATOM 837 C CA . MET A 1 107 ? 8.825 14.665 -10.179 1 97.87 107 MET A CA 1
ATOM 838 C C . MET A 1 107 ? 9.508 15.367 -11.348 1 97.87 107 MET A C 1
ATOM 840 O O . MET A 1 107 ? 10.505 16.066 -11.161 1 97.87 107 MET A O 1
ATOM 844 N N . ARG A 1 108 ? 8.991 15.237 -12.532 1 98.19 108 ARG A N 1
ATOM 845 C CA . ARG A 1 108 ? 9.581 15.821 -13.732 1 98.19 108 ARG A CA 1
ATOM 846 C C . ARG A 1 108 ? 9.296 17.317 -13.81 1 98.19 108 ARG A C 1
ATOM 848 O O . ARG A 1 108 ? 10.165 18.1 -14.198 1 98.19 108 ARG A O 1
ATOM 855 N N . THR A 1 109 ? 8.074 17.745 -13.41 1 97.39 109 THR A N 1
ATOM 856 C CA . THR A 1 109 ? 7.623 19.102 -13.699 1 97.39 109 THR A CA 1
ATOM 857 C C . THR A 1 109 ? 7.719 19.98 -12.455 1 97.39 109 THR A C 1
ATOM 859 O O . THR A 1 109 ? 7.735 21.209 -12.555 1 97.39 109 THR A O 1
ATOM 862 N N . GLY A 1 110 ? 7.617 19.355 -11.299 1 95.69 110 GLY A N 1
ATOM 863 C CA . GLY A 1 110 ? 7.579 20.106 -10.054 1 95.69 110 GLY A CA 1
ATOM 864 C C . GLY A 1 110 ? 6.183 20.564 -9.677 1 95.69 110 GLY A C 1
ATOM 865 O O . GLY A 1 110 ? 6.001 21.248 -8.667 1 95.69 110 GLY A O 1
ATOM 866 N N . SER A 1 111 ? 5.211 20.116 -10.46 1 94.91 111 SER A N 1
ATOM 867 C CA . SER A 1 111 ? 3.836 20.551 -10.234 1 94.91 111 SER A CA 1
ATOM 868 C C . SER A 1 111 ? 2.934 19.374 -9.881 1 94.91 111 SER A C 1
ATOM 870 O O . SER A 1 111 ? 2.794 18.435 -10.668 1 94.91 111 SER A O 1
ATOM 872 N N . ALA A 1 112 ? 2.369 19.438 -8.743 1 93.7 112 ALA A N 1
ATOM 873 C CA . ALA A 1 112 ? 1.413 18.419 -8.316 1 93.7 112 ALA A CA 1
ATOM 874 C C . ALA A 1 112 ? 0.006 18.747 -8.807 1 93.7 112 ALA A C 1
ATOM 876 O O . ALA A 1 112 ? -0.313 19.91 -9.066 1 93.7 112 ALA A O 1
ATOM 877 N N . PRO A 1 113 ? -0.848 17.72 -8.927 1 93.24 113 PRO A N 1
ATOM 878 C CA . PRO A 1 113 ? -2.241 17.985 -9.294 1 93.24 113 PRO A CA 1
ATOM 879 C C . PRO A 1 113 ? -2.97 18.842 -8.263 1 93.24 113 PRO A C 1
ATOM 881 O O . PRO A 1 113 ? -2.731 18.705 -7.06 1 93.24 113 PRO A O 1
ATOM 884 N N . GLU A 1 114 ? -3.841 19.682 -8.773 1 92.68 114 GLU A N 1
ATOM 885 C CA . GLU A 1 114 ? -4.685 20.466 -7.877 1 92.68 114 GLU A CA 1
ATOM 886 C C . GLU A 1 114 ? -5.838 19.629 -7.332 1 92.68 114 GLU A C 1
ATOM 888 O O . GLU A 1 114 ? -6.522 18.936 -8.089 1 92.68 114 GLU A O 1
ATOM 893 N N . PRO A 1 115 ? -6.004 19.732 -6.106 1 93.76 115 PRO A N 1
ATOM 894 C CA . PRO A 1 115 ? -7.119 18.956 -5.56 1 93.76 115 PRO A CA 1
ATOM 895 C C . PRO A 1 115 ? -8.481 19.49 -5.998 1 93.76 115 PRO A C 1
ATOM 897 O O . PRO A 1 115 ? -8.659 20.704 -6.129 1 93.76 115 PRO A O 1
ATOM 900 N N . SER A 1 116 ? -9.395 18.619 -6.215 1 94.79 116 SER A N 1
ATOM 901 C CA . SER A 1 116 ? -10.791 18.982 -6.441 1 94.79 116 SER A CA 1
ATOM 902 C C . SER A 1 116 ? -11.47 19.403 -5.142 1 94.79 116 SER A C 1
ATOM 904 O O . SER A 1 116 ? -10.9 19.25 -4.06 1 94.79 116 SER A O 1
ATOM 906 N N . GLU A 1 117 ? -12.641 19.96 -5.255 1 94.96 117 GLU A N 1
ATOM 907 C CA . GLU A 1 117 ? -13.423 20.327 -4.078 1 94.96 117 GLU A CA 1
ATOM 908 C C . GLU A 1 117 ? -13.687 19.114 -3.19 1 94.96 117 GLU A C 1
ATOM 910 O O . GLU A 1 117 ? -13.613 19.208 -1.963 1 94.96 117 GLU A O 1
ATOM 915 N N . GLU A 1 118 ? -14.018 17.99 -3.843 1 95.69 118 GLU A N 1
ATOM 916 C CA . GLU A 1 118 ? -14.289 16.768 -3.092 1 95.69 118 GLU A CA 1
ATOM 917 C C . GLU A 1 118 ? -13.043 16.285 -2.356 1 95.69 118 GLU A C 1
ATOM 919 O O . GLU A 1 118 ? -13.125 15.848 -1.206 1 95.69 118 GLU A O 1
ATOM 924 N N . GLU A 1 119 ? -11.96 16.367 -3.031 1 95.55 119 GLU A N 1
ATOM 925 C CA . GLU A 1 119 ? -10.705 15.983 -2.392 1 95.55 119 GLU A CA 1
ATOM 926 C C . GLU A 1 119 ? -10.388 16.891 -1.208 1 95.55 119 GLU A C 1
ATOM 928 O O . GLU A 1 119 ? -9.836 16.44 -0.202 1 95.55 119 GLU A O 1
ATOM 933 N N . PHE A 1 120 ? -10.728 18.164 -1.396 1 95.59 120 PHE A N 1
ATOM 934 C CA . PHE A 1 120 ? -10.523 19.107 -0.303 1 95.59 120 PHE A CA 1
ATOM 935 C C . PHE A 1 120 ? -11.399 18.751 0.891 1 95.59 120 PHE A C 1
ATOM 937 O O . PHE A 1 120 ? -10.938 18.77 2.034 1 95.59 120 PHE A O 1
ATOM 944 N N . LYS A 1 121 ? -12.635 18.375 0.694 1 96.58 121 LYS A N 1
ATOM 945 C CA . LYS A 1 121 ? -13.532 17.912 1.749 1 96.58 121 LYS A CA 1
ATOM 946 C C . LYS A 1 121 ? -12.966 16.682 2.452 1 96.58 121 LYS A C 1
ATOM 948 O O . LYS A 1 121 ? -12.995 16.594 3.681 1 96.58 121 LYS A O 1
ATOM 953 N N . ASN A 1 122 ? -12.511 15.769 1.63 1 96.75 122 ASN A N 1
ATOM 954 C CA . ASN A 1 122 ? -11.912 14.562 2.189 1 96.75 122 ASN A CA 1
ATOM 955 C C . ASN A 1 122 ? -10.694 14.886 3.048 1 96.75 122 ASN A C 1
ATOM 957 O O . ASN A 1 122 ? -10.485 14.27 4.095 1 96.75 122 ASN A O 1
ATOM 961 N N . TYR A 1 123 ? -9.933 15.85 2.584 1 95.71 123 TYR A N 1
ATOM 962 C CA . TYR A 1 123 ? -8.772 16.285 3.353 1 95.71 123 TYR A CA 1
ATOM 963 C C . TYR A 1 123 ? -9.192 16.844 4.707 1 95.71 123 TYR A C 1
ATOM 965 O O . TYR A 1 123 ? -8.586 16.525 5.732 1 95.71 123 TYR A O 1
ATOM 973 N N . MET A 1 124 ? -10.184 17.632 4.724 1 95.98 124 MET A N 1
ATOM 974 C CA . MET A 1 124 ? -10.681 18.186 5.98 1 95.98 124 MET A CA 1
ATOM 975 C C . MET A 1 124 ? -11.162 17.079 6.912 1 95.98 124 MET A C 1
ATOM 977 O O . MET A 1 124 ? -10.984 17.164 8.128 1 95.98 124 MET A O 1
ATOM 981 N N . GLY A 1 125 ? -11.794 16.098 6.297 1 95.21 125 GLY A N 1
ATOM 982 C CA . GLY A 1 125 ? -12.188 14.942 7.087 1 95.21 125 GLY A CA 1
ATOM 983 C C . GLY A 1 125 ? -11.013 14.236 7.738 1 95.21 125 GLY A C 1
ATOM 984 O O . GLY A 1 125 ? -11.098 13.816 8.894 1 95.21 125 GLY A O 1
ATOM 985 N N . ALA A 1 126 ? -10.007 14.104 7.01 1 94.64 126 ALA A N 1
ATOM 986 C CA . ALA A 1 126 ? -8.791 13.491 7.539 1 94.64 126 ALA A CA 1
ATOM 987 C C . ALA A 1 126 ? -8.219 14.312 8.691 1 94.64 126 ALA A C 1
ATOM 989 O O . ALA A 1 126 ? -7.786 13.756 9.703 1 94.64 126 ALA A O 1
ATOM 990 N N . MET A 1 127 ? -8.21 15.626 8.532 1 94.39 127 MET A N 1
ATOM 991 C CA . MET A 1 127 ? -7.687 16.514 9.566 1 94.39 127 MET A CA 1
ATOM 992 C C . MET A 1 127 ? -8.529 16.428 10.835 1 94.39 127 MET A C 1
ATOM 994 O O . MET A 1 127 ? -8.012 16.598 11.941 1 94.39 127 MET A O 1
ATOM 998 N N . ALA A 1 128 ? -9.767 16.144 10.685 1 94.49 128 ALA A N 1
ATOM 999 C CA . ALA A 1 128 ? -10.682 16.045 11.819 1 94.49 128 ALA A CA 1
ATOM 1000 C C . ALA A 1 128 ? -10.524 14.708 12.537 1 94.49 128 ALA A C 1
ATOM 1002 O O . ALA A 1 128 ? -11.043 14.524 13.64 1 94.49 128 ALA A O 1
ATOM 1003 N N . SER A 1 129 ? -9.768 13.789 11.943 1 92.5 129 SER A N 1
ATOM 1004 C CA . SER A 1 129 ? -9.762 12.409 12.417 1 92.5 129 SER A CA 1
ATOM 1005 C C . SER A 1 129 ? -8.64 12.175 13.424 1 92.5 129 SER A C 1
ATOM 1007 O O . SER A 1 129 ? -8.314 11.03 13.742 1 92.5 129 SER A O 1
ATOM 1009 N N . VAL A 1 130 ? -8.098 13.186 13.989 1 91.52 130 VAL A N 1
ATOM 1010 C CA . VAL A 1 130 ? -7.091 13.031 15.034 1 91.52 130 VAL A CA 1
ATOM 1011 C C . VAL A 1 130 ? -7.696 12.299 16.23 1 91.52 130 VAL A C 1
ATOM 1013 O O . VAL A 1 130 ? -8.733 12.708 16.756 1 91.52 130 VAL A O 1
ATOM 1016 N N . PRO A 1 131 ? -7.074 11.212 16.648 1 93.21 131 PRO A N 1
ATOM 1017 C CA . PRO A 1 131 ? -7.597 10.496 17.814 1 93.21 131 PRO A CA 1
ATOM 1018 C C . PRO A 1 131 ? -7.658 11.371 19.064 1 93.21 131 PRO A C 1
ATOM 1020 O O . PRO A 1 131 ? -6.758 12.182 19.299 1 93.21 131 PRO A O 1
ATOM 1023 N N . GLU A 1 132 ? -8.638 11.106 19.815 1 95.28 132 GLU A N 1
ATOM 1024 C CA . GLU A 1 132 ? -8.886 11.923 20.999 1 95.28 132 GLU A CA 1
ATOM 1025 C C . GLU A 1 132 ? -7.707 11.864 21.967 1 95.28 132 GLU A C 1
ATOM 1027 O O . GLU A 1 132 ? -7.31 12.885 22.533 1 95.28 132 GLU A O 1
ATOM 1032 N N . GLY A 1 133 ? -7.174 10.654 22.102 1 96.34 133 GLY A N 1
ATOM 1033 C CA . GLY A 1 133 ? -6.021 10.522 22.978 1 96.34 133 GLY A CA 1
ATOM 1034 C C . GLY A 1 133 ? -4.837 11.362 22.537 1 96.34 133 GLY A C 1
ATOM 1035 O O . GLY A 1 133 ? -4.18 11.999 23.362 1 96.34 133 GLY A O 1
ATOM 1036 N N . THR A 1 134 ? -4.58 11.377 21.292 1 96.56 134 THR A N 1
ATOM 1037 C CA . THR A 1 134 ? -3.492 12.175 20.737 1 96.56 134 THR A CA 1
ATOM 1038 C C . THR A 1 134 ? -3.772 13.665 20.907 1 96.56 134 THR A C 1
ATOM 1040 O O . THR A 1 134 ? -2.888 14.426 21.307 1 96.56 134 THR A O 1
ATOM 1043 N N . LEU A 1 135 ? -5.005 14.03 20.62 1 96.94 135 LEU A N 1
ATOM 1044 C CA . LEU A 1 135 ? -5.451 15.412 20.761 1 96.94 135 LEU A CA 1
ATOM 1045 C C . LEU A 1 135 ? -5.233 15.911 22.186 1 96.94 135 LEU A C 1
ATOM 1047 O O . LEU A 1 135 ? -4.623 16.962 22.393 1 96.94 135 LEU A O 1
ATOM 1051 N N . ARG A 1 136 ? -5.636 15.194 23.15 1 97.78 136 ARG A N 1
ATOM 1052 C CA . ARG A 1 136 ? -5.519 15.57 24.555 1 97.78 136 ARG A CA 1
ATOM 1053 C C . ARG A 1 136 ? -4.059 15.604 24.993 1 97.78 136 ARG A C 1
ATOM 1055 O O . ARG A 1 136 ? -3.655 16.483 25.757 1 97.78 136 ARG A O 1
ATOM 1062 N N . ALA A 1 137 ? -3.328 14.624 24.514 1 98.17 137 ALA A N 1
ATOM 1063 C CA . ALA A 1 137 ? -1.913 14.564 24.873 1 98.17 137 ALA A CA 1
ATOM 1064 C C . ALA A 1 137 ? -1.17 15.804 24.383 1 98.17 137 ALA A C 1
ATOM 1066 O O . ALA A 1 137 ? -0.352 16.373 25.11 1 98.17 137 ALA A O 1
ATOM 1067 N N . ILE A 1 138 ? -1.463 16.191 23.221 1 98.14 138 ILE A N 1
ATOM 1068 C CA . ILE A 1 138 ? -0.788 17.337 22.623 1 98.14 138 ILE A CA 1
ATOM 1069 C C . ILE A 1 138 ? -1.165 18.611 23.377 1 98.14 138 ILE A C 1
ATOM 1071 O O . ILE A 1 138 ? -0.296 19.413 23.726 1 98.14 138 ILE A O 1
ATOM 1075 N N . VAL A 1 139 ? -2.45 18.801 23.627 1 98.25 139 VAL A N 1
ATOM 1076 C CA . VAL A 1 139 ? -2.907 20.002 24.32 1 98.25 139 VAL A CA 1
ATOM 1077 C C . VAL A 1 139 ? -2.365 20.011 25.748 1 98.25 139 VAL A C 1
ATOM 1079 O O . VAL A 1 139 ? -1.944 21.055 26.251 1 98.25 139 VAL A O 1
ATOM 1082 N N . THR A 1 140 ? -2.349 18.843 26.4 1 98.18 140 THR A N 1
ATOM 1083 C CA . THR A 1 140 ? -1.761 18.74 27.731 1 98.18 140 THR A CA 1
ATOM 1084 C C . THR A 1 140 ? -0.289 19.143 27.704 1 98.18 140 THR A C 1
ATOM 1086 O O . THR A 1 140 ? 0.171 19.89 28.571 1 98.18 140 THR A O 1
ATOM 1089 N N . ALA A 1 141 ? 0.405 18.643 26.751 1 98.12 141 ALA A N 1
ATOM 1090 C CA . ALA A 1 141 ? 1.819 18.984 26.62 1 98.12 141 ALA A CA 1
ATOM 1091 C C . ALA A 1 141 ? 2.004 20.484 26.409 1 98.12 141 ALA A C 1
ATOM 1093 O O . ALA A 1 141 ? 2.933 21.084 26.954 1 98.12 141 ALA A O 1
ATOM 1094 N N . ALA A 1 142 ? 1.164 21.057 25.597 1 98 142 ALA A N 1
ATOM 1095 C CA . ALA A 1 142 ? 1.214 22.498 25.364 1 98 142 ALA A CA 1
ATOM 1096 C C . ALA A 1 142 ? 0.98 23.271 26.659 1 98 142 ALA A C 1
ATOM 1098 O O . ALA A 1 142 ? 1.663 24.261 26.931 1 98 142 ALA A O 1
ATOM 1099 N N . GLU A 1 143 ? 0.06 22.819 27.448 1 96.91 143 GLU A N 1
ATOM 1100 C CA . GLU A 1 143 ? -0.264 23.477 28.71 1 96.91 143 GLU A CA 1
ATOM 1101 C C . GLU A 1 143 ? 0.87 23.325 29.719 1 96.91 143 GLU A C 1
ATOM 1103 O O . GLU A 1 143 ? 1.002 24.135 30.639 1 96.91 143 GLU A O 1
ATOM 1108 N N . HIS A 1 144 ? 1.564 22.268 29.573 1 96.66 144 HIS A N 1
ATOM 1109 C CA . HIS A 1 144 ? 2.734 22.121 30.432 1 96.66 144 HIS A CA 1
ATOM 1110 C C . HIS A 1 144 ? 3.782 23.185 30.123 1 96.66 144 HIS A C 1
ATOM 1112 O O . HIS A 1 144 ? 4.51 23.623 31.016 1 96.66 144 HIS A O 1
ATOM 1118 N N . VAL A 1 145 ? 3.85 23.517 28.894 1 96.28 145 VAL A N 1
ATOM 1119 C CA . VAL A 1 145 ? 4.802 24.527 28.445 1 96.28 145 VAL A CA 1
ATOM 1120 C C . VAL A 1 145 ? 4.315 25.915 28.855 1 96.28 145 VAL A C 1
ATOM 1122 O O . VAL A 1 145 ? 5.108 26.757 29.283 1 96.28 145 VAL A O 1
ATOM 1125 N N . HIS A 1 146 ? 3.044 26.189 28.645 1 96.17 146 HIS A N 1
ATOM 1126 C CA . HIS A 1 146 ? 2.384 27.43 29.036 1 96.17 146 HIS A CA 1
ATOM 1127 C C . HIS A 1 146 ? 1.118 27.151 29.839 1 96.17 146 HIS A C 1
ATOM 1129 O O . HIS A 1 146 ? 0.027 27.053 29.273 1 96.17 146 HIS A O 1
ATOM 1135 N N . PRO A 1 147 ? 1.281 27.12 31.131 1 94.68 147 PRO A N 1
ATOM 1136 C CA . PRO A 1 147 ? 0.144 26.72 31.964 1 94.68 147 PRO A CA 1
ATOM 1137 C C . PRO A 1 147 ? -1.017 27.709 31.891 1 94.68 147 PRO A C 1
ATOM 1139 O O . PRO A 1 147 ? -0.8 28.924 31.907 1 94.68 147 PRO A O 1
ATOM 1142 N N . ARG A 1 148 ? -2.23 27.23 31.745 1 89.53 148 ARG A N 1
ATOM 1143 C CA . ARG A 1 148 ? -3.517 27.916 31.773 1 89.53 148 ARG A CA 1
ATOM 1144 C C . ARG A 1 148 ? -3.499 29.151 30.879 1 89.53 148 ARG A C 1
ATOM 1146 O O . ARG A 1 148 ? -3.768 30.262 31.34 1 89.53 148 ARG A O 1
ATOM 1153 N N . PRO A 1 149 ? -3.257 28.867 29.597 1 94.79 149 PRO A N 1
ATOM 1154 C CA . PRO A 1 149 ? -3.318 30.027 28.704 1 94.79 149 PRO A CA 1
ATOM 1155 C C . PRO A 1 149 ? -4.697 30.682 28.681 1 94.79 149 PRO A C 1
ATOM 1157 O O . PRO A 1 149 ? -5.715 29.988 28.738 1 94.79 149 PRO A O 1
ATOM 1160 N N . GLY A 1 150 ? -4.697 32.057 28.646 1 96.91 150 GLY A N 1
ATOM 1161 C CA . GLY A 1 150 ? -5.941 32.808 28.576 1 96.91 150 GLY A CA 1
ATOM 1162 C C . GLY A 1 150 ? -6.425 33.028 27.155 1 96.91 150 GLY A C 1
ATOM 1163 O O . GLY A 1 150 ? -7.525 32.604 26.795 1 96.91 150 GLY A O 1
ATOM 1164 N N . GLN A 1 151 ? -5.622 33.677 26.348 1 98.31 151 GLN A N 1
ATOM 1165 C CA . GLN A 1 151 ? -5.901 33.971 24.946 1 98.31 151 GLN A CA 1
ATOM 1166 C C . GLN A 1 151 ? -5.058 33.098 24.021 1 98.31 151 GLN A C 1
ATOM 1168 O O . GLN A 1 151 ? -3.842 33.275 23.931 1 98.31 151 GLN A O 1
ATOM 1173 N N . VAL A 1 152 ? -5.724 32.17 23.303 1 98.47 152 VAL A N 1
ATOM 1174 C CA . VAL A 1 152 ? -5.031 31.221 22.438 1 98.47 152 VAL A CA 1
ATOM 1175 C C . VAL A 1 152 ? -5.391 31.493 20.98 1 98.47 152 VAL A C 1
ATOM 1177 O O . VAL A 1 152 ? -6.566 31.668 20.646 1 98.47 152 VAL A O 1
ATOM 1180 N N . LEU A 1 153 ? -4.414 31.618 20.168 1 98.75 153 LEU A N 1
ATOM 1181 C CA . LEU A 1 153 ? -4.615 31.635 18.723 1 98.75 153 LEU A CA 1
ATOM 1182 C C . LEU A 1 153 ? -4.293 30.275 18.114 1 98.75 153 LEU A C 1
ATOM 1184 O O . LEU A 1 153 ? -3.167 29.787 18.233 1 98.75 153 LEU A O 1
ATOM 1188 N N . ASP A 1 154 ? -5.265 29.625 17.537 1 98.41 154 ASP A N 1
ATOM 1189 C CA . ASP A 1 154 ? -5.096 28.378 16.797 1 98.41 154 ASP A CA 1
ATOM 1190 C C . ASP A 1 154 ? -4.926 28.646 15.303 1 98.41 154 ASP A C 1
ATOM 1192 O O . ASP A 1 154 ? -5.907 28.863 14.59 1 98.41 154 ASP A O 1
ATOM 1196 N N . VAL A 1 155 ? -3.713 28.593 14.834 1 98.46 155 VAL A N 1
ATOM 1197 C CA . VAL A 1 155 ? -3.392 28.973 13.462 1 98.46 155 VAL A CA 1
ATOM 1198 C C . VAL A 1 155 ? -3.547 27.766 12.541 1 98.46 155 VAL A C 1
ATOM 1200 O O . VAL A 1 155 ? -2.949 26.714 12.78 1 98.46 155 VAL A O 1
ATOM 1203 N N . GLY A 1 156 ? -4.278 28.009 11.452 1 97.32 156 GLY A N 1
ATOM 1204 C CA . GLY A 1 156 ? -4.549 26.889 10.565 1 97.32 156 GLY A CA 1
ATOM 1205 C C . GLY A 1 156 ? -5.338 25.778 11.23 1 97.32 156 GLY A C 1
ATOM 1206 O O . GLY A 1 156 ? -5.022 24.598 11.063 1 97.32 156 GLY A O 1
ATOM 1207 N N . GLY A 1 157 ? -6.265 26.1 11.983 1 96.07 157 GLY A N 1
ATOM 1208 C CA . GLY A 1 157 ? -6.915 25.169 12.891 1 96.07 157 GLY A CA 1
ATOM 1209 C C . GLY A 1 157 ? -7.862 24.214 12.19 1 96.07 157 GLY A C 1
ATOM 1210 O O . GLY A 1 157 ? -8.322 23.238 12.786 1 96.07 157 GLY A O 1
ATOM 1211 N N . GLY A 1 158 ? -8.254 24.529 10.917 1 96.35 158 GLY A N 1
ATOM 1212 C CA . GLY A 1 158 ? -9.095 23.634 10.138 1 96.35 158 GLY A CA 1
ATOM 1213 C C . GLY A 1 158 ? -10.386 23.263 10.843 1 96.35 158 GLY A C 1
ATOM 1214 O O . GLY A 1 158 ? -11.152 24.139 11.248 1 96.35 158 GLY A O 1
ATOM 1215 N N . PRO A 1 159 ? -10.613 22.025 11.154 1 96.71 159 PRO A N 1
ATOM 1216 C CA . PRO A 1 159 ? -11.845 21.581 11.812 1 96.71 159 PRO A CA 1
ATOM 1217 C C . PRO A 1 159 ? -11.952 22.07 13.254 1 96.71 159 PRO A C 1
ATOM 1219 O O . PRO A 1 159 ? -13.002 21.92 13.884 1 96.71 159 PRO A O 1
ATOM 1222 N N . GLY A 1 160 ? -10.866 22.627 13.799 1 96.88 160 GLY A N 1
ATOM 1223 C CA . GLY A 1 160 ? -10.938 23.323 15.074 1 96.88 160 GLY A CA 1
ATOM 1224 C C . GLY A 1 160 ? -10.874 22.389 16.267 1 96.88 160 GLY A C 1
ATOM 1225 O O . GLY A 1 160 ? -11.281 22.756 17.372 1 96.88 160 GLY A O 1
ATOM 1226 N N . ARG A 1 161 ? -10.344 21.161 16.082 1 96.45 161 ARG A N 1
ATOM 1227 C CA . ARG A 1 161 ? -10.353 20.158 17.143 1 96.45 161 ARG A CA 1
ATOM 1228 C C . ARG A 1 161 ? -9.432 20.565 18.288 1 96.45 161 ARG A C 1
ATOM 1230 O O . ARG A 1 161 ? -9.793 20.429 19.459 1 96.45 161 ARG A O 1
ATOM 1237 N N . PHE A 1 162 ? -8.298 21.024 17.964 1 97.69 162 PHE A N 1
ATOM 1238 C CA . PHE A 1 162 ? -7.368 21.444 19.005 1 97.69 162 PHE A CA 1
ATOM 1239 C C . PHE A 1 162 ? -7.876 22.694 19.713 1 97.69 162 PHE A C 1
ATOM 1241 O O . PHE A 1 162 ? -7.836 22.778 20.942 1 97.69 162 PHE A O 1
ATOM 1248 N N . GLY A 1 163 ? -8.321 23.702 18.939 1 97.65 163 GLY A N 1
ATOM 1249 C CA . GLY A 1 163 ? -8.913 24.89 19.532 1 97.65 163 GLY A CA 1
ATOM 1250 C C . GLY A 1 163 ? -10.043 24.576 20.495 1 97.65 163 GLY A C 1
ATOM 1251 O O . GLY A 1 163 ? -10.113 25.148 21.585 1 97.65 163 GLY A O 1
ATOM 1252 N N . ALA A 1 164 ? -10.897 23.688 20.101 1 97.42 164 ALA A N 1
ATOM 1253 C CA . ALA A 1 164 ? -12.025 23.3 20.944 1 97.42 164 ALA A CA 1
ATOM 1254 C C . ALA A 1 164 ? -11.544 22.683 22.254 1 97.42 164 ALA A C 1
ATOM 1256 O O . ALA A 1 164 ? -12.158 22.886 23.305 1 97.42 164 ALA A O 1
ATOM 1257 N N . GLU A 1 165 ? -10.549 21.847 22.168 1 97.25 165 GLU A N 1
ATOM 1258 C CA . GLU A 1 165 ? -10.008 21.242 23.381 1 97.25 165 GLU A CA 1
ATOM 1259 C C . GLU A 1 165 ? -9.442 22.302 24.321 1 97.25 165 GLU A C 1
ATOM 1261 O O . GLU A 1 165 ? -9.647 22.236 25.535 1 97.25 165 GLU A O 1
ATOM 1266 N N . PHE A 1 166 ? -8.694 23.303 23.823 1 97.75 166 PHE A N 1
ATOM 1267 C CA . PHE A 1 166 ? -8.22 24.418 24.634 1 97.75 166 PHE A CA 1
ATOM 1268 C C . PHE A 1 166 ? -9.389 25.155 25.278 1 97.75 166 PHE A C 1
ATOM 1270 O O . PHE A 1 166 ? -9.332 25.51 26.457 1 97.75 166 PHE A O 1
ATOM 1277 N N . ALA A 1 167 ? -10.432 25.416 24.467 1 97.52 167 ALA A N 1
ATOM 1278 C CA . ALA A 1 167 ? -11.609 26.121 24.966 1 97.52 167 ALA A CA 1
ATOM 1279 C C . ALA A 1 167 ? -12.268 25.351 26.108 1 97.52 167 ALA A C 1
ATOM 1281 O O . ALA A 1 167 ? -12.654 25.94 27.12 1 97.52 167 ALA A O 1
ATOM 1282 N N . ARG A 1 168 ? -12.385 24.09 25.891 1 96.25 168 ARG A N 1
ATOM 1283 C CA . ARG A 1 168 ? -12.96 23.235 26.925 1 96.25 168 ARG A CA 1
ATOM 1284 C C . ARG A 1 168 ? -12.17 23.341 28.225 1 96.25 168 ARG A C 1
ATOM 1286 O O . ARG A 1 168 ? -12.727 23.172 29.311 1 96.25 168 ARG A O 1
ATOM 1293 N N . ARG A 1 169 ? -10.969 23.673 28.105 1 96.41 169 ARG A N 1
ATOM 1294 C CA . ARG A 1 169 ? -10.096 23.753 29.272 1 96.41 169 ARG A CA 1
ATOM 1295 C C . ARG A 1 169 ? -10.028 25.179 29.808 1 96.41 169 ARG A C 1
ATOM 1297 O O . ARG A 1 169 ? -9.219 25.478 30.689 1 96.41 169 ARG A O 1
ATOM 1304 N N . GLY A 1 170 ? -10.772 26.071 29.24 1 96.31 170 GLY A N 1
ATOM 1305 C CA . GLY A 1 170 ? -10.991 27.36 29.878 1 96.31 170 GLY A CA 1
ATOM 1306 C C . GLY A 1 170 ? -10.342 28.512 29.134 1 96.31 170 GLY A C 1
ATOM 1307 O O . GLY A 1 170 ? -10.394 29.658 29.585 1 96.31 170 GLY A O 1
ATOM 1308 N N . ALA A 1 171 ? -9.764 28.247 27.975 1 97.68 171 ALA A N 1
ATOM 1309 C CA . ALA A 1 171 ? -9.118 29.316 27.219 1 97.68 171 ALA A CA 1
ATOM 1310 C C . ALA A 1 171 ? -10.116 30.023 26.306 1 97.68 171 ALA A C 1
ATOM 1312 O O . ALA A 1 171 ? -11.1 29.423 25.868 1 97.68 171 ALA A O 1
ATOM 1313 N N . ASP A 1 172 ? -9.898 31.3 26.09 1 97.97 172 ASP A N 1
ATOM 1314 C CA . ASP A 1 172 ? -10.536 31.999 24.979 1 97.97 172 ASP A CA 1
ATOM 1315 C C . ASP A 1 172 ? -9.776 31.765 23.675 1 97.97 172 ASP A C 1
ATOM 1317 O O . ASP A 1 172 ? -8.621 32.174 23.541 1 97.97 172 ASP A O 1
ATOM 1321 N N . VAL A 1 173 ? -10.414 31.106 22.701 1 98.13 173 VAL A N 1
ATOM 1322 C CA . VAL A 1 173 ? -9.686 30.626 21.531 1 98.13 173 VAL A CA 1
ATOM 1323 C C . VAL A 1 173 ? -10.167 31.365 20.284 1 98.13 173 VAL A C 1
ATOM 1325 O O . VAL A 1 173 ? -11.372 31.512 20.068 1 98.13 173 VAL A O 1
ATOM 1328 N N . THR A 1 174 ? -9.262 31.863 19.541 1 98.4 174 THR A N 1
ATOM 1329 C CA . THR A 1 174 ? -9.484 32.335 18.178 1 98.4 174 THR A CA 1
ATOM 1330 C C . THR A 1 174 ? -8.884 31.364 17.165 1 98.4 174 THR A C 1
ATOM 1332 O O . THR A 1 174 ? -7.693 31.052 17.226 1 98.4 174 THR A O 1
ATOM 1335 N N . LEU A 1 175 ? -9.686 30.821 16.293 1 98.23 175 LEU A N 1
ATOM 1336 C CA . LEU A 1 175 ? -9.233 29.955 15.21 1 98.23 175 LEU A CA 1
ATOM 1337 C C . LEU A 1 175 ? -9.04 30.75 13.923 1 98.23 175 LEU A C 1
ATOM 1339 O O . LEU A 1 175 ? -9.955 31.443 13.474 1 98.23 175 LEU A O 1
ATOM 1343 N N . LEU A 1 176 ? -7.873 30.708 13.387 1 98.33 176 LEU A N 1
ATOM 1344 C CA . LEU A 1 176 ? -7.564 31.398 12.14 1 98.33 176 LEU A CA 1
ATOM 1345 C C . LEU A 1 176 ? -7.3 30.4 11.017 1 98.33 176 LEU A C 1
ATOM 1347 O O . LEU A 1 176 ? -6.519 29.461 11.187 1 98.33 176 LEU A O 1
ATOM 1351 N N . ASP A 1 177 ? -7.947 30.586 9.871 1 97.79 177 ASP A N 1
ATOM 1352 C CA . ASP A 1 177 ? -7.675 29.799 8.672 1 97.79 177 ASP A CA 1
ATOM 1353 C C . ASP A 1 177 ? -8.042 30.577 7.41 1 97.79 177 ASP A C 1
ATOM 1355 O O . ASP A 1 177 ? -8.516 31.712 7.49 1 97.79 177 ASP A O 1
ATOM 1359 N N . GLN A 1 178 ? -7.71 30.033 6.337 1 96.97 178 GLN A N 1
ATOM 1360 C CA . GLN A 1 178 ? -8.024 30.65 5.053 1 96.97 178 GLN A CA 1
ATOM 1361 C C . GLN A 1 178 ? -9.526 30.623 4.783 1 96.97 178 GLN A C 1
ATOM 1363 O O . GLN A 1 178 ? -10.243 29.775 5.318 1 96.97 178 GLN A O 1
ATOM 1368 N N . ARG A 1 179 ? -9.992 31.451 3.918 1 96.57 179 ARG A N 1
ATOM 1369 C CA . ARG A 1 179 ? -11.403 31.625 3.588 1 96.57 179 ARG A CA 1
ATOM 1370 C C . ARG A 1 179 ? -12.024 30.311 3.128 1 96.57 179 ARG A C 1
ATOM 1372 O O . ARG A 1 179 ? -13.128 29.959 3.548 1 96.57 179 ARG A O 1
ATOM 1379 N N . SER A 1 180 ? -11.35 29.561 2.271 1 95.83 180 SER A N 1
ATOM 1380 C CA . SER A 1 180 ? -11.886 28.327 1.704 1 95.83 180 SER A CA 1
ATOM 1381 C C . SER A 1 180 ? -12.165 27.295 2.792 1 95.83 180 SER A C 1
ATOM 1383 O O . SER A 1 180 ? -13.158 26.567 2.723 1 95.83 180 SER A O 1
ATOM 1385 N N . VAL A 1 181 ? -11.295 27.264 3.764 1 96.83 181 VAL A N 1
ATOM 1386 C CA . VAL A 1 181 ? -11.473 26.329 4.87 1 96.83 181 VAL A CA 1
ATOM 1387 C C . VAL A 1 181 ? -12.658 26.765 5.73 1 96.83 181 VAL A C 1
ATOM 1389 O O . VAL A 1 181 ? -13.524 25.953 6.061 1 96.83 181 VAL A O 1
ATOM 1392 N N . LEU A 1 182 ? -12.689 28.048 6.076 1 96.97 182 LEU A N 1
ATOM 1393 C CA . LEU A 1 182 ? -13.737 28.581 6.94 1 96.97 182 LEU A CA 1
ATOM 1394 C C . LEU A 1 182 ? -15.107 28.431 6.288 1 96.97 182 LEU A C 1
ATOM 1396 O O . LEU A 1 182 ? -16.085 28.093 6.959 1 96.97 182 LEU A O 1
ATOM 1400 N N . GLU A 1 183 ? -15.148 28.652 4.976 1 96.02 183 GLU A N 1
ATOM 1401 C CA . GLU A 1 183 ? -16.408 28.503 4.254 1 96.02 183 GLU A CA 1
ATOM 1402 C C . GLU A 1 183 ? -16.862 27.047 4.231 1 96.02 183 GLU A C 1
ATOM 1404 O O . GLU A 1 183 ? -18.038 26.754 4.456 1 96.02 183 GLU A O 1
ATOM 1409 N N . LEU A 1 184 ? -15.978 26.17 4.033 1 95.42 184 LEU A N 1
ATOM 1410 C CA . LEU A 1 184 ? -16.294 24.749 3.941 1 95.42 184 LEU A CA 1
ATOM 1411 C C . LEU A 1 184 ? -16.786 24.213 5.281 1 95.42 184 LEU A C 1
ATOM 1413 O O . LEU A 1 184 ? -17.664 23.347 5.323 1 95.42 184 LEU A O 1
ATOM 1417 N N . LEU A 1 185 ? -16.22 24.707 6.36 1 96.57 185 LEU A N 1
ATOM 1418 C CA . LEU A 1 185 ? -16.48 24.121 7.671 1 96.57 185 LEU A CA 1
ATOM 1419 C C . LEU A 1 185 ? -17.36 25.039 8.512 1 96.57 185 LEU A C 1
ATOM 1421 O O . LEU A 1 185 ? -17.388 24.926 9.74 1 96.57 185 LEU A O 1
ATOM 1425 N N . ALA A 1 186 ? -18.052 25.97 7.923 1 94.94 186 ALA A N 1
ATOM 1426 C CA . ALA A 1 186 ? -18.825 27 8.612 1 94.94 186 ALA A CA 1
ATOM 1427 C C . ALA A 1 186 ? -19.814 26.378 9.594 1 94.94 186 ALA A C 1
ATOM 1429 O O . ALA A 1 186 ? -19.839 26.739 10.773 1 94.94 186 ALA A O 1
ATOM 1430 N N . ASP A 1 187 ? -20.609 25.431 9.144 1 93.2 187 ASP A N 1
ATOM 1431 C CA . ASP A 1 187 ? -21.611 24.789 9.989 1 93.2 187 ASP A CA 1
ATOM 1432 C C . ASP A 1 187 ? -20.958 24.082 11.175 1 93.2 187 ASP A C 1
ATOM 1434 O O . ASP A 1 187 ? -21.48 24.119 12.291 1 93.2 187 ASP A O 1
ATOM 1438 N N . HIS A 1 188 ? -19.917 23.474 10.856 1 94.08 188 HIS A N 1
ATOM 1439 C CA . HIS A 1 188 ? -19.199 22.759 11.905 1 94.08 188 HIS A CA 1
ATOM 1440 C C . HIS A 1 188 ? -18.655 23.721 12.955 1 94.08 188 HIS A C 1
ATOM 1442 O O . HIS A 1 188 ? -18.762 23.462 14.156 1 94.08 188 HIS A O 1
ATOM 1448 N N . HIS A 1 189 ? -18.093 24.772 12.583 1 94.84 189 HIS A N 1
ATOM 1449 C CA . HIS A 1 189 ? -17.503 25.747 13.492 1 94.84 189 HIS A CA 1
ATOM 1450 C C . HIS A 1 189 ? -18.56 26.358 14.407 1 94.84 189 HIS A C 1
ATOM 1452 O O . HIS A 1 189 ? -18.272 26.692 15.558 1 94.84 189 HIS A O 1
ATOM 1458 N N . GLU A 1 190 ? -19.744 26.504 13.913 1 92.22 190 GLU A N 1
ATOM 1459 C CA . GLU A 1 190 ? -20.834 27.06 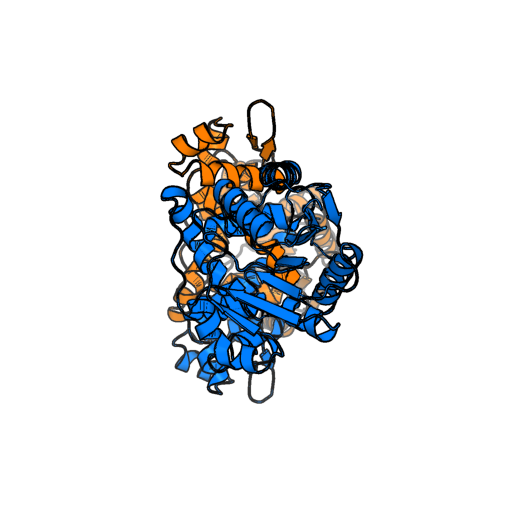14.71 1 92.22 190 GLU A CA 1
ATOM 1460 C C . GLU A 1 190 ? -21.12 26.193 15.933 1 92.22 190 GLU A C 1
ATOM 1462 O O . GLU A 1 190 ? -21.598 26.691 16.955 1 92.22 190 GLU A O 1
ATOM 1467 N N . GLU A 1 191 ? -20.734 25.043 15.77 1 91.43 191 GLU A N 1
ATOM 1468 C CA . GLU A 1 191 ? -21.01 24.11 16.859 1 91.43 191 GLU A CA 1
ATOM 1469 C C . GLU A 1 191 ? -19.886 24.118 17.891 1 91.43 191 GLU A C 1
ATOM 1471 O O . GLU A 1 191 ? -20.029 23.551 18.976 1 91.43 191 GLU A O 1
ATOM 1476 N N . LEU A 1 192 ? -18.925 24.848 17.48 1 90.56 192 LEU A N 1
ATOM 1477 C CA . LEU A 1 192 ? -17.767 24.886 18.368 1 90.56 192 LEU A CA 1
ATOM 1478 C C . LEU A 1 192 ? -17.728 26.192 19.154 1 90.56 192 LEU A C 1
ATOM 1480 O O . LEU A 1 192 ? -18.252 27.211 18.699 1 90.56 192 LEU A O 1
ATOM 1484 N N . ASP A 1 193 ? -17.401 26.354 20.388 1 85.12 193 ASP A N 1
ATOM 1485 C CA . ASP A 1 193 ? -17.233 27.55 21.207 1 85.12 193 ASP A CA 1
ATOM 1486 C C . ASP A 1 193 ? -15.919 28.258 20.882 1 85.12 193 ASP A C 1
ATOM 1488 O O . ASP A 1 193 ? -15.054 28.4 21.749 1 85.12 193 ASP A O 1
ATOM 1492 N N . LEU A 1 194 ? -15.695 28.636 19.584 1 93.25 194 LEU A N 1
ATOM 1493 C CA . LEU A 1 194 ? -14.472 29.306 19.158 1 93.25 194 LEU A CA 1
ATOM 1494 C C . LEU A 1 194 ? -14.792 30.575 18.374 1 93.25 194 LEU A C 1
ATOM 1496 O O . LEU A 1 194 ? -15.809 30.641 17.68 1 93.25 194 LEU A O 1
ATOM 1500 N N . ASP A 1 195 ? -14.013 31.615 18.533 1 96.3 195 ASP A N 1
ATOM 1501 C CA . ASP A 1 195 ? -13.997 32.719 17.578 1 96.3 195 ASP A CA 1
ATOM 1502 C C . ASP A 1 195 ? -13.251 32.332 16.304 1 96.3 195 ASP A C 1
ATOM 1504 O O . ASP A 1 195 ? -12.194 31.701 16.364 1 96.3 195 ASP A O 1
ATOM 1508 N N . VAL A 1 196 ? -13.828 32.638 15.155 1 97.19 196 VAL A N 1
ATOM 1509 C CA . VAL A 1 196 ? -13.23 32.258 13.879 1 97.19 196 VAL A CA 1
ATOM 1510 C C . VAL A 1 196 ? -12.853 33.51 13.091 1 97.19 196 VAL A C 1
ATOM 1512 O O . VAL A 1 196 ? -13.674 34.414 12.921 1 97.19 196 VAL A O 1
ATOM 1515 N N . VAL A 1 197 ? -11.634 33.555 12.631 1 97.56 197 VAL A N 1
ATOM 1516 C CA . VAL A 1 197 ? -11.164 34.712 11.876 1 97.56 197 VAL A CA 1
ATOM 1517 C C . VAL A 1 197 ? -10.474 34.247 10.595 1 97.56 197 VAL A C 1
ATOM 1519 O O . VAL A 1 197 ? -9.759 33.242 10.597 1 97.56 197 VAL A O 1
ATOM 1522 N N . GLU A 1 198 ? -10.678 34.948 9.487 1 97.67 198 GLU A N 1
ATOM 1523 C CA . GLU A 1 198 ? -10.033 34.668 8.208 1 97.67 198 GLU A CA 1
ATOM 1524 C C . GLU A 1 198 ? -8.616 35.235 8.168 1 97.67 198 GLU A C 1
ATOM 1526 O O . GLU A 1 198 ? -8.382 36.365 8.601 1 97.67 198 GLU A O 1
ATOM 1531 N N . GLY A 1 199 ? -7.678 34.412 7.691 1 96.53 199 GLY A N 1
ATOM 1532 C CA . GLY A 1 199 ? -6.31 34.881 7.534 1 96.53 199 GLY A CA 1
ATOM 1533 C C . GLY A 1 199 ? -5.391 33.846 6.914 1 96.53 199 GLY A C 1
ATOM 1534 O O . GLY A 1 199 ? -5.774 32.684 6.755 1 96.53 199 GLY A O 1
ATOM 1535 N N . ASP A 1 200 ? -4.267 34.359 6.528 1 94.84 200 ASP A N 1
ATOM 1536 C CA . ASP A 1 200 ? -3.163 33.545 6.028 1 94.84 200 ASP A CA 1
ATOM 1537 C C . ASP A 1 200 ? -1.951 33.638 6.951 1 94.84 200 ASP A C 1
ATOM 1539 O O . ASP A 1 200 ? -1.411 34.725 7.168 1 94.84 200 ASP A O 1
ATOM 1543 N N . ALA A 1 201 ? -1.576 32.482 7.457 1 92.37 201 ALA A N 1
ATOM 1544 C CA . ALA A 1 201 ? -0.489 32.425 8.431 1 92.37 201 ALA A CA 1
ATOM 1545 C C . ALA A 1 201 ? 0.784 33.053 7.87 1 92.37 201 ALA A C 1
ATOM 1547 O O . ALA A 1 201 ? 1.655 33.486 8.627 1 92.37 201 ALA A O 1
ATOM 1548 N N . ARG A 1 202 ? 1.05 33.152 6.588 1 90.62 202 ARG A N 1
ATOM 1549 C CA . ARG A 1 202 ? 2.259 33.655 5.946 1 90.62 202 ARG A CA 1
ATOM 1550 C C . ARG A 1 202 ? 2.214 35.173 5.807 1 90.62 202 ARG A C 1
ATOM 1552 O O . ARG A 1 202 ? 3.225 35.804 5.492 1 90.62 202 ARG A O 1
ATOM 1559 N N . GLU A 1 203 ? 1.09 35.727 5.947 1 92.62 203 GLU A N 1
ATOM 1560 C CA . GLU A 1 203 ? 0.949 37.171 5.786 1 92.62 203 GLU A CA 1
ATOM 1561 C C . GLU A 1 203 ? 1.004 37.885 7.133 1 92.62 203 GLU A C 1
ATOM 1563 O O . GLU A 1 203 ? 1.971 38.59 7.429 1 92.62 203 GLU A O 1
ATOM 1568 N N . SER A 1 204 ? -0.097 37.88 7.834 1 92.07 204 SER A N 1
ATOM 1569 C CA . SER A 1 204 ? -0.114 38.463 9.171 1 92.07 204 SER A CA 1
ATOM 1570 C C . SER A 1 204 ? -1.097 37.734 10.08 1 92.07 204 SER A C 1
ATOM 1572 O O . SER A 1 204 ? -2.023 37.075 9.601 1 92.07 204 SER A O 1
ATOM 1574 N N . LEU A 1 205 ? -0.768 37.826 11.302 1 97.75 205 LEU A N 1
ATOM 1575 C CA . LEU A 1 205 ? -1.631 37.264 12.335 1 97.75 205 LEU A CA 1
ATOM 1576 C C . LEU A 1 205 ? -2.131 38.353 13.278 1 97.75 205 LEU A C 1
ATOM 1578 O O . LEU A 1 205 ? -1.454 39.364 13.481 1 97.75 205 LEU A O 1
ATOM 1582 N N . PRO A 1 206 ? -3.302 38.186 13.82 1 97.34 206 PRO A N 1
ATOM 1583 C CA . PRO A 1 206 ? -3.728 39.115 14.869 1 97.34 206 PRO A CA 1
ATOM 1584 C C . PRO A 1 206 ? -2.852 39.038 16.118 1 97.34 206 PRO A C 1
ATOM 1586 O O . PRO A 1 206 ? -2.234 38.003 16.379 1 97.34 206 PRO A O 1
ATOM 1589 N N . ASP A 1 207 ? -2.815 40.13 16.854 1 96.78 207 ASP A N 1
ATOM 1590 C CA . ASP A 1 207 ? -1.948 40.191 18.027 1 96.78 207 ASP A CA 1
ATOM 1591 C C . ASP A 1 207 ? -2.754 40.035 19.314 1 96.78 207 ASP A C 1
ATOM 1593 O O . ASP A 1 207 ? -3.984 39.961 19.277 1 96.78 207 ASP A O 1
ATOM 1597 N N . GLY A 1 208 ? -2.043 39.816 20.389 1 97.06 208 GLY A N 1
ATOM 1598 C CA . GLY A 1 208 ? -2.687 39.863 21.692 1 97.06 208 GLY A CA 1
ATOM 1599 C C . GLY A 1 208 ? -2.88 38.493 22.312 1 97.06 208 GLY A C 1
ATOM 1600 O O . GLY A 1 208 ? -3.798 38.29 23.11 1 97.06 208 GLY A O 1
ATOM 1601 N N . PHE A 1 209 ? -1.994 37.586 21.992 1 98.45 209 PHE A N 1
ATOM 1602 C CA . PHE A 1 209 ? -2.207 36.227 22.475 1 98.45 209 PHE A CA 1
ATOM 1603 C C . PHE A 1 209 ? -1.083 35.802 23.412 1 98.45 209 PHE A C 1
ATOM 1605 O O . PHE A 1 209 ? 0.076 36.168 23.206 1 98.45 209 PHE A O 1
ATOM 1612 N N . ASP A 1 210 ? -1.384 35.1 24.427 1 97.56 210 ASP A N 1
ATOM 1613 C CA . ASP A 1 210 ? -0.347 34.583 25.314 1 97.56 210 ASP A CA 1
ATOM 1614 C C . ASP A 1 210 ? 0.163 33.227 24.83 1 97.56 210 ASP A C 1
ATOM 1616 O O . ASP A 1 210 ? 1.249 32.791 25.22 1 97.56 210 ASP A O 1
ATOM 1620 N N . LEU A 1 211 ? -0.688 32.549 24.011 1 98.69 211 LEU A N 1
ATOM 1621 C CA . LEU A 1 211 ? -0.262 31.313 23.365 1 98.69 211 LEU A CA 1
ATOM 1622 C C . LEU A 1 211 ? -0.694 31.287 21.903 1 98.69 211 LEU A C 1
ATOM 1624 O O . LEU A 1 211 ? -1.86 31.539 21.59 1 98.69 211 LEU A O 1
ATOM 1628 N N . VAL A 1 212 ? 0.2 31.059 21.039 1 98.8 212 VAL A N 1
ATOM 1629 C CA . VAL A 1 212 ? -0.098 30.719 19.651 1 98.8 212 VAL A CA 1
ATOM 1630 C C . VAL A 1 212 ? 0.204 29.242 19.405 1 98.8 212 VAL A C 1
ATOM 1632 O O . VAL A 1 212 ? 1.293 28.763 19.729 1 98.8 212 VAL A O 1
ATOM 1635 N N . PHE A 1 213 ? -0.797 28.552 18.873 1 98.67 213 PHE A N 1
ATOM 1636 C CA . PHE A 1 213 ? -0.705 27.115 18.645 1 98.67 213 PHE A CA 1
ATOM 1637 C C . PHE A 1 213 ? -0.928 26.785 17.174 1 98.67 213 PHE A C 1
ATOM 1639 O O . PHE A 1 213 ? -1.705 27.457 16.493 1 98.67 213 PHE A O 1
ATOM 1646 N N . SER A 1 214 ? -0.238 25.847 16.688 1 98.28 214 SER A N 1
ATOM 1647 C CA . SER A 1 214 ? -0.54 25.278 15.379 1 98.28 214 SER A CA 1
ATOM 1648 C C . SER A 1 214 ? -0.163 23.802 15.317 1 98.28 214 SER A C 1
ATOM 1650 O O . SER A 1 214 ? 0.658 23.332 16.107 1 98.28 214 SER A O 1
ATOM 1652 N N . ALA A 1 215 ? -0.814 23.083 14.532 1 97.47 215 ALA A N 1
ATOM 1653 C CA . ALA A 1 215 ? -0.534 21.665 14.326 1 97.47 215 ALA A CA 1
ATOM 1654 C C . ALA A 1 215 ? -0.411 21.34 12.84 1 97.47 215 ALA A C 1
ATOM 1656 O O . ALA A 1 215 ? -1.346 21.571 12.069 1 97.47 215 ALA A O 1
ATOM 1657 N N . ARG A 1 216 ? 0.775 20.765 12.445 1 94.3 216 ARG A N 1
ATOM 1658 C CA . ARG A 1 216 ? 1.049 20.285 11.094 1 94.3 216 ARG A CA 1
ATOM 1659 C C . ARG A 1 216 ? 0.908 21.41 10.074 1 94.3 216 ARG A C 1
ATOM 1661 O O . ARG A 1 216 ? 0.324 21.217 9.006 1 94.3 216 ARG A O 1
ATOM 1668 N N . MET A 1 217 ? 1.333 22.548 10.448 1 94.75 217 MET A N 1
ATOM 1669 C CA . MET A 1 217 ? 1.284 23.725 9.584 1 94.75 217 MET A CA 1
ATOM 1670 C C . MET A 1 217 ? 2.546 23.829 8.735 1 94.75 217 MET A C 1
ATOM 1672 O O . MET A 1 217 ? 2.486 24.24 7.574 1 94.75 217 MET A O 1
ATOM 1676 N N . THR A 1 218 ? 3.635 23.444 9.239 1 95.77 218 THR A N 1
ATOM 1677 C CA . THR A 1 218 ? 4.919 23.724 8.605 1 95.77 218 THR A CA 1
ATOM 1678 C C . THR A 1 218 ? 5.157 22.781 7.429 1 95.77 218 THR A C 1
ATOM 1680 O O . THR A 1 218 ? 5.916 23.103 6.512 1 95.77 218 THR A O 1
ATOM 1683 N N . VAL A 1 219 ? 4.528 21.665 7.413 1 92.93 219 VAL A N 1
ATOM 1684 C CA . VAL A 1 219 ? 4.747 20.658 6.38 1 92.93 219 VAL A CA 1
ATOM 1685 C C . VAL A 1 219 ? 4.29 21.198 5.027 1 92.93 219 VAL A C 1
ATOM 1687 O O . VAL A 1 219 ? 4.699 20.692 3.979 1 92.93 219 VAL A O 1
ATOM 1690 N N . SER A 1 220 ? 3.441 22.195 5.043 1 93.33 220 SER A N 1
ATOM 1691 C CA . SER A 1 220 ? 2.92 22.763 3.804 1 93.33 220 SER A CA 1
ATOM 1692 C C . SER A 1 220 ? 3.76 23.949 3.343 1 93.33 220 SER A C 1
ATOM 1694 O O . SER A 1 220 ? 3.443 24.587 2.337 1 93.33 220 SER A O 1
ATOM 1696 N N . LEU A 1 221 ? 4.832 24.243 4.014 1 95.24 221 LEU A N 1
ATOM 1697 C CA . LEU A 1 221 ? 5.61 25.447 3.746 1 95.24 221 LEU A CA 1
ATOM 1698 C C . LEU A 1 221 ? 7.043 25.095 3.361 1 95.24 221 LEU A C 1
ATOM 1700 O O . LEU A 1 221 ? 7.567 24.062 3.784 1 95.24 221 LEU A O 1
ATOM 1704 N N . SER A 1 222 ? 7.651 26.023 2.602 1 93.98 222 SER A N 1
ATOM 1705 C CA . SER A 1 222 ? 9.099 25.985 2.427 1 93.98 222 SER A CA 1
ATOM 1706 C C . SER A 1 222 ? 9.821 26.48 3.676 1 93.98 222 SER A C 1
ATOM 1708 O O . SER A 1 222 ? 9.19 26.999 4.599 1 93.98 222 SER A O 1
ATOM 1710 N N . LEU A 1 223 ? 11.117 26.323 3.668 1 94.14 223 LEU A N 1
ATOM 1711 C CA . LEU A 1 223 ? 11.885 26.831 4.799 1 94.14 223 LEU A CA 1
ATOM 1712 C C . LEU A 1 223 ? 11.751 28.346 4.91 1 94.14 223 LEU A C 1
ATOM 1714 O O . LEU A 1 223 ? 11.629 28.883 6.013 1 94.14 223 LEU A O 1
ATOM 1718 N N . SER A 1 224 ? 11.789 28.997 3.763 1 95.08 224 SER A N 1
ATOM 1719 C CA . SER A 1 224 ? 11.576 30.44 3.772 1 95.08 224 SER A CA 1
ATOM 1720 C C . SER A 1 224 ? 10.182 30.79 4.282 1 95.08 224 SER A C 1
ATOM 1722 O O . SER A 1 224 ? 10.012 31.762 5.021 1 95.08 224 SER A O 1
ATOM 1724 N N . GLY A 1 225 ? 9.197 30.014 3.881 1 96.28 225 GLY A N 1
ATOM 1725 C CA . GLY A 1 225 ? 7.843 30.201 4.379 1 96.28 225 GLY A CA 1
ATOM 1726 C C . GLY A 1 225 ? 7.726 29.999 5.878 1 96.28 225 GLY A C 1
ATOM 1727 O O . GLY A 1 225 ? 6.975 30.711 6.548 1 96.28 225 GLY A O 1
ATOM 1728 N N . ILE A 1 226 ? 8.449 29.064 6.372 1 97.61 226 ILE A N 1
ATOM 1729 C CA . ILE A 1 226 ? 8.453 28.798 7.806 1 97.61 226 ILE A CA 1
ATOM 1730 C C . ILE A 1 226 ? 9.041 29.993 8.552 1 97.61 226 ILE A C 1
ATOM 1732 O O . ILE A 1 226 ? 8.507 30.415 9.581 1 97.61 226 ILE A O 1
ATOM 1736 N N . ASN A 1 227 ? 10.121 30.544 8.051 1 97.09 227 ASN A N 1
ATOM 1737 C CA . ASN A 1 227 ? 10.719 31.726 8.663 1 97.09 227 ASN A CA 1
ATOM 1738 C C . ASN A 1 227 ? 9.727 32.884 8.732 1 97.09 227 ASN A C 1
ATOM 1740 O O . ASN A 1 227 ? 9.603 33.54 9.767 1 97.09 227 ASN A O 1
ATOM 1744 N N . GLU A 1 228 ? 9.058 33.113 7.638 1 97.2 228 GLU A N 1
ATOM 1745 C CA . GLU A 1 228 ? 8.048 34.167 7.604 1 97.2 228 GLU A CA 1
ATOM 1746 C C . GLU A 1 228 ? 6.921 33.885 8.593 1 97.2 228 GLU A C 1
ATOM 1748 O O . GLU A 1 228 ? 6.508 34.772 9.342 1 97.2 228 GLU A O 1
ATOM 1753 N N . TYR A 1 229 ? 6.453 32.679 8.555 1 97.94 229 TYR A N 1
ATOM 1754 C CA . TYR A 1 229 ? 5.376 32.251 9.44 1 97.94 229 TYR A CA 1
ATOM 1755 C C . TYR A 1 229 ? 5.767 32.429 10.902 1 97.94 229 TYR A C 1
ATOM 1757 O O . TYR A 1 229 ? 5.005 32.992 11.691 1 97.94 229 TYR A O 1
ATOM 1765 N N . PHE A 1 230 ? 6.945 31.941 11.301 1 98.55 230 PHE A N 1
ATOM 1766 C CA . PHE A 1 230 ? 7.396 32.06 12.682 1 98.55 230 PHE A CA 1
ATOM 1767 C C . PHE A 1 230 ? 7.545 33.525 13.078 1 98.55 230 PHE A C 1
ATOM 1769 O O . PHE A 1 230 ? 7.276 33.895 14.222 1 98.55 230 PHE A O 1
ATOM 1776 N N . GLY A 1 231 ? 8.022 34.374 12.177 1 98.34 231 GLY A N 1
ATOM 1777 C CA . GLY A 1 231 ? 8.045 35.805 12.436 1 98.34 231 GLY A CA 1
ATOM 1778 C C . GLY A 1 231 ? 6.675 36.375 12.753 1 98.34 231 GLY A C 1
ATOM 1779 O O . GLY A 1 231 ? 6.522 37.145 13.704 1 98.34 231 GLY A O 1
ATOM 1780 N N . ASN A 1 232 ? 5.705 36.041 11.935 1 98.41 232 ASN A N 1
ATOM 1781 C CA . ASN A 1 232 ? 4.335 36.485 12.167 1 98.41 232 ASN A CA 1
ATOM 1782 C C . ASN A 1 232 ? 3.815 36.015 13.522 1 98.41 232 ASN A C 1
ATOM 1784 O O . ASN A 1 232 ? 3.11 36.754 14.212 1 98.41 232 ASN A O 1
ATOM 1788 N N . VAL A 1 233 ? 4.109 34.795 13.863 1 98.59 233 VAL A N 1
ATOM 1789 C CA . VAL A 1 233 ? 3.709 34.25 15.156 1 98.59 233 VAL A CA 1
ATOM 1790 C C . VAL A 1 233 ? 4.322 35.082 16.28 1 98.59 233 VAL A C 1
ATOM 1792 O O . VAL A 1 233 ? 3.646 35.41 17.258 1 98.59 233 VAL A O 1
ATOM 1795 N N . PHE A 1 234 ? 5.618 35.374 16.158 1 98.47 234 PHE A N 1
ATOM 1796 C CA . PHE A 1 234 ? 6.322 36.182 17.147 1 98.47 234 PHE A CA 1
ATOM 1797 C C . PHE A 1 234 ? 5.612 37.513 17.362 1 98.47 234 PHE A C 1
ATOM 1799 O O . PHE A 1 234 ? 5.414 37.941 18.501 1 98.47 234 PHE A O 1
ATOM 1806 N N . GLU A 1 235 ? 5.199 38.149 16.296 1 97.93 235 GLU A N 1
ATOM 1807 C CA . GLU A 1 235 ? 4.521 39.44 16.366 1 97.93 235 GLU A CA 1
ATOM 1808 C C . GLU A 1 235 ? 3.149 39.309 17.021 1 97.93 235 GLU A C 1
ATOM 1810 O O . GLU A 1 235 ? 2.691 40.227 17.704 1 97.93 235 GLU A O 1
ATOM 1815 N N . ALA A 1 236 ? 2.506 38.218 16.831 1 98.23 236 ALA A N 1
ATOM 1816 C CA . ALA A 1 236 ? 1.16 37.979 17.343 1 98.23 236 ALA A CA 1
ATOM 1817 C C . ALA A 1 236 ? 1.175 37.786 18.857 1 98.23 236 ALA A C 1
ATOM 1819 O O . ALA A 1 236 ? 0.162 38.002 19.527 1 98.23 236 ALA A O 1
ATOM 1820 N N . LEU A 1 237 ? 2.277 37.335 19.386 1 98.46 237 LEU A N 1
ATOM 1821 C CA . LEU A 1 237 ? 2.385 36.977 20.796 1 98.46 237 LEU A CA 1
ATOM 1822 C C . LEU A 1 237 ? 2.611 38.217 21.656 1 98.46 237 LEU A C 1
ATOM 1824 O O . LEU A 1 237 ? 3.367 39.113 21.273 1 98.46 237 LEU A O 1
ATOM 1828 N N . GLU A 1 238 ? 1.989 38.239 22.816 1 97.91 238 GLU A N 1
ATOM 1829 C CA . GLU A 1 238 ? 2.346 39.197 23.859 1 97.91 238 GLU A CA 1
ATOM 1830 C C . GLU A 1 238 ? 3.725 38.895 24.437 1 97.91 238 GLU A C 1
ATOM 1832 O O . GLU A 1 238 ? 4.187 37.753 24.391 1 97.91 238 GLU A O 1
ATOM 1837 N N . PRO A 1 239 ? 4.295 40.012 24.986 1 97.36 239 PRO A N 1
ATOM 1838 C CA . PRO A 1 239 ? 5.543 39.716 25.694 1 97.36 239 PRO A CA 1
ATOM 1839 C C . PRO A 1 239 ? 5.382 38.61 26.735 1 97.36 239 PRO A C 1
ATOM 1841 O O . PRO A 1 239 ? 4.425 38.624 27.514 1 97.36 239 PRO A O 1
ATOM 1844 N N . GLY A 1 240 ? 6.245 37.654 26.727 1 96.86 240 GLY A N 1
ATOM 1845 C CA . GLY A 1 240 ? 6.165 36.519 27.632 1 96.86 240 GLY A CA 1
ATOM 1846 C C . GLY A 1 240 ? 5.316 35.384 27.093 1 96.86 240 GLY A C 1
ATOM 1847 O O . GLY A 1 240 ? 5.248 34.311 27.696 1 96.86 240 GLY A O 1
ATOM 1848 N N . GLY A 1 241 ? 4.728 35.652 25.921 1 98.15 241 GLY A N 1
ATOM 1849 C CA . GLY A 1 241 ? 3.9 34.629 25.303 1 98.15 241 GLY A CA 1
ATOM 1850 C C . GLY A 1 241 ? 4.702 33.473 24.737 1 98.15 241 GLY A C 1
ATOM 1851 O O . GLY A 1 241 ? 5.931 33.54 24.664 1 98.15 241 GLY A O 1
ATOM 1852 N N . THR A 1 242 ? 3.988 32.364 24.371 1 98.51 242 THR A N 1
ATOM 1853 C CA . THR A 1 242 ? 4.66 31.147 23.927 1 98.51 242 THR A CA 1
ATOM 1854 C C . THR A 1 242 ? 4.067 30.652 22.611 1 98.51 242 THR A C 1
ATOM 1856 O O . THR A 1 242 ? 2.857 30.743 22.396 1 98.51 242 THR A O 1
ATOM 1859 N N . PHE A 1 243 ? 4.944 30.24 21.766 1 98.69 243 PHE A N 1
ATOM 1860 C CA . PHE A 1 243 ? 4.553 29.514 20.563 1 98.69 243 PHE A CA 1
ATOM 1861 C C . PHE A 1 243 ? 4.735 28.013 20.753 1 98.69 243 PHE A C 1
ATOM 1863 O O . PHE A 1 243 ? 5.799 27.561 21.184 1 98.69 243 PHE A O 1
ATOM 1870 N N . VAL A 1 244 ? 3.705 27.204 20.483 1 98.71 244 VAL A N 1
ATOM 1871 C CA . VAL A 1 244 ? 3.768 25.747 20.511 1 98.71 244 VAL A CA 1
ATOM 1872 C C . VAL A 1 244 ? 3.232 25.181 19.198 1 98.71 244 VAL A C 1
ATOM 1874 O O . VAL A 1 244 ? 2.093 25.458 18.814 1 98.71 244 VAL A O 1
ATOM 1877 N N . ALA A 1 245 ? 3.989 24.409 18.535 1 98.66 245 ALA A N 1
ATOM 1878 C CA . ALA A 1 245 ? 3.551 23.76 17.302 1 98.66 245 ALA A CA 1
ATOM 1879 C C . ALA A 1 245 ? 3.725 22.247 17.387 1 98.66 245 ALA A C 1
ATOM 1881 O O . ALA A 1 245 ? 4.791 21.759 17.771 1 98.66 245 ALA A O 1
ATOM 1882 N N . ALA A 1 246 ? 2.666 21.53 17.148 1 98.13 246 ALA A N 1
ATOM 1883 C CA . ALA A 1 246 ? 2.744 20.075 17.06 1 98.13 246 ALA A CA 1
ATOM 1884 C C . ALA A 1 246 ? 3.129 19.629 15.653 1 98.13 246 ALA A C 1
ATOM 1886 O O . ALA A 1 246 ? 2.379 19.85 14.698 1 98.13 246 ALA A O 1
ATOM 1887 N N . GLU A 1 247 ? 4.269 18.964 15.511 1 97.29 247 GLU A N 1
ATOM 1888 C CA . GLU A 1 247 ? 4.821 18.626 14.202 1 97.29 247 GLU A CA 1
ATOM 1889 C C . GLU A 1 247 ? 5.424 17.225 14.202 1 97.29 247 GLU A C 1
ATOM 1891 O O . GLU A 1 247 ? 5.633 16.633 15.264 1 97.29 247 GLU A O 1
ATOM 1896 N N . TRP A 1 248 ? 5.598 16.695 13.02 1 95.33 248 TRP A N 1
ATOM 1897 C CA . TRP A 1 248 ? 6.459 15.539 12.795 1 95.33 248 TRP A CA 1
ATOM 1898 C C . TRP A 1 248 ? 7.862 15.977 12.386 1 95.33 248 TRP A C 1
ATOM 1900 O O . TRP A 1 248 ? 8.067 16.463 11.272 1 95.33 248 TRP A O 1
ATOM 1910 N N . VAL A 1 249 ? 8.765 15.719 13.248 1 96.2 249 VAL A N 1
ATOM 1911 C CA . VAL A 1 249 ? 10.119 16.219 13.034 1 96.2 249 VAL A CA 1
ATOM 1912 C C . VAL A 1 249 ? 10.982 15.124 12.409 1 96.2 249 VAL A C 1
ATOM 1914 O O . VAL A 1 249 ? 11.015 13.994 12.902 1 96.2 249 VAL A O 1
ATOM 1917 N N . LEU A 1 250 ? 11.634 15.502 11.319 1 92.7 250 LEU A N 1
ATOM 1918 C CA . LEU A 1 250 ? 12.521 14.571 10.631 1 92.7 250 LEU A CA 1
ATOM 1919 C C . LEU A 1 250 ? 13.618 14.073 11.566 1 92.7 250 LEU A C 1
ATOM 1921 O O . LEU A 1 250 ? 14.238 14.865 12.279 1 92.7 250 LEU A O 1
ATOM 1925 N N . GLY A 1 251 ? 13.872 12.808 11.565 1 88.62 251 GLY A N 1
ATOM 1926 C CA . GLY A 1 251 ? 14.873 12.212 12.435 1 88.62 251 GLY A CA 1
ATOM 1927 C C . GLY A 1 251 ? 14.326 11.82 13.794 1 88.62 251 GLY A C 1
ATOM 1928 O O . GLY A 1 251 ? 14.972 11.081 14.54 1 88.62 251 GLY A O 1
ATOM 1929 N N . ARG A 1 252 ? 13.12 12.295 14.135 1 91.51 252 ARG A N 1
ATOM 1930 C CA . ARG A 1 252 ? 12.523 11.983 15.429 1 91.51 252 ARG A CA 1
ATOM 1931 C C . ARG A 1 252 ? 11.25 11.16 15.261 1 91.51 252 ARG A C 1
ATOM 1933 O O . ARG A 1 252 ? 11.019 10.205 16.006 1 91.51 252 ARG A O 1
ATOM 1940 N N . ALA A 1 253 ? 10.497 11.591 14.362 1 89.56 253 ALA A N 1
ATOM 1941 C CA . ALA A 1 253 ? 9.271 10.863 14.043 1 89.56 253 ALA A CA 1
ATOM 1942 C C . ALA A 1 253 ? 9.451 10.007 12.793 1 89.56 253 ALA A C 1
ATOM 1944 O O . ALA A 1 253 ? 9.698 10.531 11.704 1 89.56 253 ALA A O 1
ATOM 1945 N N . GLU A 1 254 ? 9.211 8.719 12.883 1 80.51 254 GLU A N 1
ATOM 1946 C CA . GLU A 1 254 ? 9.385 7.81 11.755 1 80.51 254 GLU A CA 1
ATOM 1947 C C . GLU A 1 254 ? 8.489 8.205 10.584 1 80.51 254 GLU A C 1
ATOM 1949 O O . GLU A 1 254 ? 8.89 8.094 9.424 1 80.51 254 GLU A O 1
ATOM 1954 N N . VAL A 1 255 ? 7.377 8.729 10.855 1 84.98 255 VAL A N 1
ATOM 1955 C CA . VAL A 1 255 ? 6.404 9.085 9.828 1 84.98 255 VAL A CA 1
ATOM 1956 C C . VAL A 1 255 ? 6.925 10.262 9.007 1 84.98 255 VAL A C 1
ATOM 1958 O O . VAL A 1 255 ? 6.569 10.417 7.837 1 84.98 255 VAL A O 1
ATOM 1961 N N . ALA A 1 256 ? 7.819 11.046 9.592 1 87.96 256 ALA A N 1
ATOM 1962 C CA . ALA A 1 256 ? 8.303 12.255 8.932 1 87.96 256 ALA A CA 1
ATOM 1963 C C . ALA A 1 256 ? 9.084 11.915 7.666 1 87.96 256 ALA A C 1
ATOM 1965 O O . ALA A 1 256 ? 8.993 12.627 6.663 1 87.96 256 ALA A O 1
ATOM 1966 N N . GLU A 1 257 ? 9.829 10.872 7.693 1 80.26 257 GLU A N 1
ATOM 1967 C CA . GLU A 1 257 ? 10.637 10.469 6.546 1 80.26 257 GLU A CA 1
ATOM 1968 C C . GLU A 1 257 ? 9.761 10.151 5.338 1 80.26 257 GLU A C 1
ATOM 1970 O O . GLU A 1 257 ? 10.078 10.546 4.214 1 80.26 257 GLU A O 1
ATOM 1975 N N . ARG A 1 258 ? 8.696 9.501 5.601 1 83.38 258 ARG A N 1
ATOM 1976 C CA . ARG A 1 258 ? 7.795 9.089 4.528 1 83.38 258 ARG A CA 1
ATOM 1977 C C . ARG A 1 258 ? 6.88 10.236 4.112 1 83.38 258 ARG A C 1
ATOM 1979 O O . ARG A 1 258 ? 6.412 10.28 2.972 1 83.38 258 ARG A O 1
ATOM 1986 N N . PHE A 1 259 ? 6.734 11.136 4.989 1 89.89 259 PHE A N 1
ATOM 1987 C CA . PHE A 1 259 ? 5.817 12.237 4.72 1 89.89 259 PHE A CA 1
ATOM 1988 C C . PHE A 1 259 ? 6.423 13.214 3.72 1 89.89 259 PHE A C 1
ATOM 1990 O O . PHE A 1 259 ? 5.697 13.907 3.004 1 89.89 259 PHE A O 1
ATOM 1997 N N . GLY A 1 260 ? 7.729 13.277 3.636 1 87.78 260 GLY A N 1
ATOM 1998 C CA . GLY A 1 260 ? 8.36 14.08 2.601 1 87.78 260 GLY A CA 1
ATOM 1999 C C . GLY A 1 260 ? 7.924 13.696 1.2 1 87.78 260 GLY A C 1
ATOM 2000 O O . GLY A 1 260 ? 7.581 14.562 0.392 1 87.78 260 GLY A O 1
ATOM 2001 N N . MET A 1 261 ? 7.933 12.409 0.93 1 87.69 261 MET A N 1
ATOM 2002 C CA . MET A 1 261 ? 7.472 11.927 -0.369 1 87.69 261 MET A CA 1
ATOM 2003 C C . MET A 1 261 ? 5.989 12.225 -0.565 1 87.69 261 MET A C 1
ATOM 2005 O O . MET A 1 261 ? 5.558 12.555 -1.671 1 87.69 261 MET A O 1
ATOM 2009 N N . HIS A 1 262 ? 5.278 12.059 0.468 1 91.65 262 HIS A N 1
ATOM 2010 C CA . HIS A 1 262 ? 3.862 12.4 0.401 1 91.65 262 HIS A CA 1
ATOM 2011 C C . HIS A 1 262 ? 3.664 13.859 0.002 1 91.65 262 HIS A C 1
ATOM 2013 O O . HIS A 1 262 ? 2.869 14.161 -0.891 1 91.65 262 HIS A O 1
ATOM 2019 N N . MET A 1 263 ? 4.421 14.715 0.579 1 93.37 263 MET A N 1
ATOM 2020 C CA . MET A 1 263 ? 4.298 16.136 0.268 1 93.37 263 MET A CA 1
ATOM 2021 C C . MET A 1 263 ? 4.747 16.422 -1.161 1 93.37 263 MET A C 1
ATOM 2023 O O . MET A 1 263 ? 4.172 17.275 -1.838 1 93.37 263 MET A O 1
ATOM 2027 N N . LEU A 1 264 ? 5.764 15.736 -1.575 1 93.96 264 LEU A N 1
ATOM 2028 C CA . LEU A 1 264 ? 6.201 15.866 -2.96 1 93.96 264 LEU A CA 1
ATOM 2029 C C . LEU A 1 264 ? 5.051 15.587 -3.922 1 93.96 264 LEU A C 1
ATOM 2031 O O . LEU A 1 264 ? 4.913 16.262 -4.944 1 93.96 264 LEU A O 1
ATOM 2035 N N . SER A 1 265 ? 4.219 14.643 -3.556 1 93.85 265 SER A N 1
ATOM 2036 C CA . SER A 1 265 ? 3.136 14.22 -4.438 1 93.85 265 SER A CA 1
ATOM 2037 C C . SER A 1 265 ? 1.98 15.215 -4.408 1 93.85 265 SER A C 1
ATOM 2039 O O . SER A 1 265 ? 1.108 15.187 -5.28 1 93.85 265 SER A O 1
ATOM 2041 N N . MET A 1 266 ? 1.98 16.143 -3.467 1 92.86 266 MET A N 1
ATOM 2042 C CA . MET A 1 266 ? 0.765 16.932 -3.286 1 92.86 266 MET A CA 1
ATOM 2043 C C . MET A 1 266 ? 1.076 18.425 -3.32 1 92.86 266 MET A C 1
ATOM 2045 O O . MET A 1 266 ? 0.164 19.252 -3.379 1 92.86 266 MET A O 1
ATOM 2049 N N . SER A 1 267 ? 2.362 18.716 -3.217 1 91.29 267 SER A N 1
ATOM 2050 C CA . SER A 1 267 ? 2.707 20.118 -3.003 1 91.29 267 SER A CA 1
ATOM 2051 C C . SER A 1 267 ? 3.991 20.489 -3.738 1 91.29 267 SER A C 1
ATOM 2053 O O . SER A 1 267 ? 4.894 19.662 -3.879 1 91.29 267 SER A O 1
ATOM 2055 N N . GLU A 1 268 ? 4.05 21.703 -4.11 1 91.85 268 GLU A N 1
ATOM 2056 C CA . GLU A 1 268 ? 5.247 22.202 -4.78 1 91.85 268 GLU A CA 1
ATOM 2057 C C . GLU A 1 268 ? 6.334 22.562 -3.772 1 91.85 268 GLU A C 1
ATOM 2059 O O . GLU A 1 268 ? 7.516 22.613 -4.117 1 91.85 268 GLU A O 1
ATOM 2064 N N . VAL A 1 269 ? 5.906 22.734 -2.537 1 91.13 269 VAL A N 1
ATOM 2065 C CA . VAL A 1 269 ? 6.904 23.299 -1.635 1 91.13 269 VAL A CA 1
ATOM 2066 C C . VAL A 1 269 ? 6.925 22.51 -0.328 1 91.13 269 VAL A C 1
ATOM 2068 O O . VAL A 1 269 ? 7.883 22.6 0.444 1 91.13 269 VAL A O 1
ATOM 2071 N N . GLY A 1 270 ? 5.833 21.805 0.01 1 91.59 270 GLY A N 1
ATOM 2072 C CA . GLY A 1 270 ? 5.732 21.11 1.284 1 91.59 270 GLY A CA 1
ATOM 2073 C C . GLY A 1 270 ? 6.854 20.115 1.511 1 91.59 270 GLY A C 1
ATOM 2074 O O . GLY A 1 270 ? 7.358 19.512 0.561 1 91.59 270 GLY A O 1
ATOM 2075 N N . ASN A 1 271 ? 7.185 19.938 2.788 1 92.61 271 ASN A N 1
ATOM 2076 C CA . ASN A 1 271 ? 8.284 19.065 3.185 1 92.61 271 ASN A CA 1
ATOM 2077 C C . ASN A 1 271 ? 8.262 18.781 4.684 1 92.61 271 ASN A C 1
ATOM 2079 O O . ASN A 1 271 ? 7.363 19.238 5.393 1 92.61 271 ASN A O 1
ATOM 2083 N N . THR A 1 272 ? 9.161 17.967 5.144 1 93.16 272 THR A N 1
ATOM 2084 C CA . THR A 1 272 ? 9.466 17.786 6.559 1 93.16 272 THR A CA 1
ATOM 2085 C C . THR A 1 272 ? 10.866 18.299 6.881 1 93.16 272 THR A C 1
ATOM 2087 O O . THR A 1 272 ? 11.739 18.323 6.011 1 93.16 272 THR A O 1
ATOM 2090 N N . TYR A 1 273 ? 11.071 18.691 8.112 1 95.69 273 TYR A N 1
ATOM 2091 C CA . TYR A 1 273 ? 12.303 19.397 8.446 1 95.69 273 TYR A CA 1
ATOM 2092 C C . TYR A 1 273 ? 12.925 18.836 9.719 1 95.69 273 TYR A C 1
ATOM 2094 O O . TYR A 1 273 ? 12.239 18.207 10.527 1 95.69 273 TYR A O 1
ATOM 2102 N N . THR A 1 274 ? 14.208 19.073 9.838 1 95.58 274 THR A N 1
ATOM 2103 C CA . THR A 1 274 ? 14.973 18.553 10.966 1 95.58 274 THR A CA 1
ATOM 2104 C C . THR A 1 274 ? 14.817 19.454 12.187 1 95.58 274 THR A C 1
ATOM 2106 O O . THR A 1 274 ? 14.357 20.592 12.071 1 95.58 274 THR A O 1
ATOM 2109 N N . GLU A 1 275 ? 15.242 18.893 13.329 1 97.61 275 GLU A N 1
ATOM 2110 C CA . GLU A 1 275 ? 15.264 19.662 14.569 1 97.61 275 GLU A CA 1
ATOM 2111 C C . GLU A 1 275 ? 16.1 20.93 14.418 1 97.61 275 GLU A C 1
ATOM 2113 O O . GLU A 1 275 ? 15.683 22.009 14.844 1 97.61 275 GLU A O 1
ATOM 2118 N N . SER A 1 276 ? 17.252 20.767 13.757 1 97.8 276 SER A N 1
ATOM 2119 C CA . SER A 1 276 ? 18.153 21.905 13.604 1 97.8 276 SER A CA 1
ATOM 2120 C C . SER A 1 276 ? 17.519 23.001 12.754 1 97.8 276 SER A C 1
ATOM 2122 O O . SER A 1 276 ? 17.685 24.189 13.038 1 97.8 276 SER A O 1
ATOM 2124 N N . GLU A 1 277 ? 16.82 22.61 11.747 1 97.46 277 GLU A N 1
ATOM 2125 C CA . GLU A 1 277 ? 16.161 23.583 10.882 1 97.46 277 GLU A CA 1
ATOM 2126 C C . GLU A 1 277 ? 15.058 24.328 11.629 1 97.46 277 GLU A C 1
ATOM 2128 O O . GLU A 1 277 ? 14.946 25.551 11.524 1 97.46 277 GLU A O 1
ATOM 2133 N N . TYR A 1 278 ? 14.291 23.641 12.406 1 98.18 278 TYR A N 1
ATOM 2134 C CA . TYR A 1 278 ? 13.208 24.256 13.166 1 98.18 278 TYR A CA 1
ATOM 2135 C C . TYR A 1 278 ? 13.756 25.199 14.231 1 98.18 278 TYR A C 1
ATOM 2137 O O . TYR A 1 278 ? 13.263 26.318 14.39 1 98.18 278 TYR A O 1
ATOM 2145 N N . LEU A 1 279 ? 14.77 24.729 14.949 1 98.45 279 LEU A N 1
ATOM 2146 C CA . LEU A 1 279 ? 15.334 25.542 16.021 1 98.45 279 LEU A CA 1
ATOM 2147 C C . LEU A 1 279 ? 15.979 26.806 15.461 1 98.45 279 LEU A C 1
ATOM 2149 O O . LEU A 1 279 ? 15.835 27.888 16.036 1 98.45 279 LEU A O 1
ATOM 2153 N N . SER A 1 280 ? 16.664 26.645 14.337 1 98.36 280 SER A N 1
ATOM 2154 C CA . SER A 1 280 ? 17.26 27.805 13.684 1 98.36 280 SER A CA 1
ATOM 2155 C C . SER A 1 280 ? 16.192 28.806 13.255 1 98.36 280 SER A C 1
ATOM 2157 O O . SER A 1 280 ? 16.384 30.018 13.378 1 98.36 280 SER A O 1
ATOM 2159 N N . ALA A 1 281 ? 15.106 28.345 12.753 1 98.48 281 ALA A N 1
ATOM 2160 C CA . ALA A 1 281 ? 14.017 29.213 12.313 1 98.48 281 ALA A CA 1
ATOM 2161 C C . ALA A 1 281 ? 13.395 29.953 13.494 1 98.48 281 ALA A C 1
ATOM 2163 O O . ALA A 1 281 ? 13.107 31.149 13.403 1 98.48 281 ALA A O 1
ATOM 2164 N N . LEU A 1 282 ? 13.181 29.293 14.576 1 98.57 282 LEU A N 1
ATOM 2165 C CA . LEU A 1 282 ? 12.625 29.916 15.772 1 98.57 282 LEU A CA 1
ATOM 2166 C C . LEU A 1 282 ? 13.549 31.012 16.294 1 98.57 282 LEU A C 1
ATOM 2168 O O . LEU A 1 282 ? 13.097 32.116 16.603 1 98.57 282 LEU A O 1
ATOM 2172 N N . GLU A 1 283 ? 14.821 30.69 16.351 1 98.11 283 GLU A N 1
ATOM 2173 C CA . GLU A 1 283 ? 15.802 31.65 16.846 1 98.11 283 GLU A CA 1
ATOM 2174 C C . GLU A 1 283 ? 15.885 32.873 15.937 1 98.11 283 GLU A C 1
ATOM 2176 O O . GLU A 1 283 ? 15.968 34.006 16.417 1 98.11 283 GLU A O 1
ATOM 2181 N N . SER A 1 284 ? 15.852 32.602 14.694 1 98.04 284 SER A N 1
ATOM 2182 C CA . SER A 1 284 ? 15.921 33.688 13.722 1 98.04 284 SER A CA 1
ATOM 2183 C C . SER A 1 284 ? 14.722 34.621 13.848 1 98.04 284 SER A C 1
ATOM 2185 O O . SER A 1 284 ? 14.825 35.816 13.564 1 98.04 284 SER A O 1
ATOM 2187 N N . ALA A 1 285 ? 13.598 34.119 14.26 1 98.06 285 ALA A N 1
ATOM 2188 C CA . ALA A 1 285 ? 12.378 34.907 14.416 1 98.06 285 ALA A CA 1
ATOM 2189 C C . ALA A 1 285 ? 12.399 35.697 15.721 1 98.06 285 ALA A C 1
ATOM 2191 O O . ALA A 1 285 ? 11.531 36.542 15.956 1 98.06 285 ALA A O 1
ATOM 2192 N N . GLY A 1 286 ? 13.339 35.361 16.617 1 98.31 286 GLY A N 1
ATOM 2193 C CA . GLY A 1 286 ? 13.503 36.14 17.835 1 98.31 286 GLY A CA 1
ATOM 2194 C C . GLY A 1 286 ? 13.08 35.391 19.084 1 98.31 286 GLY A C 1
ATOM 2195 O O . GLY A 1 286 ? 13.151 35.929 20.191 1 98.31 286 GLY A O 1
ATOM 2196 N N . PHE A 1 287 ? 12.74 34.118 18.964 1 98.66 287 PHE A N 1
ATOM 2197 C CA . PHE A 1 287 ? 12.272 33.349 20.111 1 98.66 287 PHE A CA 1
ATOM 2198 C C . PHE A 1 287 ? 13.437 32.963 21.015 1 98.66 287 PHE A C 1
ATOM 2200 O O . PHE A 1 287 ? 14.532 32.667 20.533 1 98.66 287 PHE A O 1
ATOM 2207 N N . ALA A 1 288 ? 13.128 32.935 22.242 1 97.25 288 ALA A N 1
ATOM 2208 C CA . ALA A 1 288 ? 14.061 32.426 23.244 1 97.25 288 ALA A CA 1
ATOM 2209 C C . ALA A 1 288 ? 13.658 31.03 23.71 1 97.25 288 ALA A C 1
ATOM 2211 O O . ALA A 1 288 ? 12.516 30.608 23.511 1 97.25 288 ALA A O 1
ATOM 2212 N N . ASP A 1 289 ? 14.638 30.263 24.212 1 94.4 289 ASP A N 1
ATOM 2213 C CA . ASP A 1 289 ? 14.415 28.955 24.82 1 94.4 289 ASP A CA 1
ATOM 2214 C C . ASP A 1 289 ? 13.77 27.991 23.827 1 94.4 289 ASP A C 1
ATOM 2216 O O . ASP A 1 289 ? 12.843 27.257 24.178 1 94.4 289 ASP A O 1
ATOM 2220 N N . ALA A 1 290 ? 14.187 28.186 22.607 1 97.86 290 ALA A N 1
ATOM 2221 C CA . ALA A 1 290 ? 13.654 27.289 21.585 1 97.86 290 ALA A CA 1
ATOM 2222 C C . ALA A 1 290 ? 14.011 25.837 21.889 1 97.86 290 ALA A C 1
ATOM 2224 O O . ALA A 1 290 ? 15.164 25.525 22.194 1 97.86 290 ALA A O 1
ATOM 2225 N N . GLU A 1 291 ? 13.078 24.951 21.861 1 98.02 291 GLU A N 1
ATOM 2226 C CA . GLU A 1 291 ? 13.328 23.533 22.103 1 98.02 291 GLU A CA 1
ATOM 2227 C C . GLU A 1 291 ? 12.296 22.662 21.393 1 98.02 291 GLU A C 1
ATOM 2229 O O . GLU A 1 291 ? 11.271 23.161 20.925 1 98.02 291 GLU A O 1
ATOM 2234 N N . ILE A 1 292 ? 12.517 21.415 21.274 1 98.43 292 ILE A N 1
ATOM 2235 C CA . ILE A 1 292 ? 11.619 20.407 20.721 1 98.43 292 ILE A CA 1
ATOM 2236 C C . ILE A 1 292 ? 11.405 19.291 21.741 1 98.43 292 ILE A C 1
ATOM 2238 O O . ILE A 1 292 ? 12.367 18.755 22.296 1 98.43 292 ILE A O 1
ATOM 2242 N N . ARG A 1 293 ? 10.169 19.056 21.954 1 97.58 293 ARG A N 1
ATOM 2243 C CA . ARG A 1 293 ? 9.804 18.053 22.949 1 97.58 293 ARG A CA 1
ATOM 2244 C C . ARG A 1 293 ? 8.963 16.944 22.327 1 97.58 293 ARG A C 1
ATOM 2246 O O . ARG A 1 293 ? 8.05 17.215 21.544 1 97.58 293 ARG A O 1
ATOM 2253 N N . ASP A 1 294 ? 9.293 15.737 22.754 1 97.43 294 ASP A N 1
ATOM 2254 C CA . ASP A 1 294 ? 8.439 14.631 22.332 1 97.43 294 ASP A CA 1
ATOM 2255 C C . ASP A 1 294 ? 7.132 14.613 23.121 1 97.43 294 ASP A C 1
ATOM 2257 O O . ASP A 1 294 ? 7.122 14.893 24.322 1 97.43 294 ASP A O 1
ATOM 2261 N N . VAL A 1 295 ? 6.045 14.417 22.45 1 97.48 295 VAL A N 1
ATOM 2262 C CA . VAL A 1 295 ? 4.787 14.16 23.143 1 97.48 295 VAL A CA 1
ATOM 2263 C C . VAL A 1 295 ? 4.637 12.663 23.404 1 97.48 295 VAL A C 1
ATOM 2265 O O . VAL A 1 295 ? 4.428 11.882 22.472 1 97.48 295 VAL A O 1
ATOM 2268 N N . PRO A 1 296 ? 4.69 12.25 24.619 1 93.33 296 PRO A N 1
ATOM 2269 C CA . PRO A 1 296 ? 4.679 10.818 24.929 1 93.33 296 PRO A CA 1
ATOM 2270 C C . PRO A 1 296 ? 3.476 10.094 24.329 1 93.33 296 PRO A C 1
ATOM 2272 O O . PRO A 1 296 ? 2.378 10.653 24.276 1 93.33 296 PRO A O 1
ATOM 2275 N N . ASP A 1 297 ? 3.738 8.932 23.868 1 90.8 297 ASP A N 1
ATOM 2276 C CA . ASP A 1 297 ? 2.737 7.989 23.379 1 90.8 297 ASP A CA 1
ATOM 2277 C C . ASP A 1 297 ? 2.091 8.494 22.091 1 90.8 297 ASP A C 1
ATOM 2279 O O . ASP A 1 297 ? 0.973 8.097 21.755 1 90.8 297 ASP A O 1
ATOM 2283 N N . THR A 1 298 ? 2.678 9.513 21.468 1 93.65 298 THR A N 1
ATOM 2284 C CA . THR A 1 298 ? 2.252 9.995 20.159 1 93.65 298 THR A CA 1
ATOM 2285 C C . THR A 1 298 ? 3.439 10.086 19.204 1 93.65 298 THR A C 1
ATOM 2287 O O . THR A 1 298 ? 4.583 9.857 19.603 1 93.65 298 THR A O 1
ATOM 2290 N N . ARG A 1 299 ? 3.204 10.35 17.957 1 91.57 299 ARG A N 1
ATOM 2291 C CA . ARG A 1 299 ? 4.248 10.529 16.953 1 91.57 299 ARG A CA 1
ATOM 2292 C C . ARG A 1 299 ? 4.614 12.001 16.8 1 91.57 299 ARG A C 1
ATOM 2294 O O . ARG A 1 299 ? 5.388 12.364 15.911 1 91.57 299 ARG A O 1
ATOM 2301 N N . PHE A 1 300 ? 4.109 12.842 17.707 1 96.46 300 PHE A N 1
ATOM 2302 C CA . PHE A 1 300 ? 4.263 14.281 17.529 1 96.46 300 PHE A CA 1
ATOM 2303 C C . PHE A 1 300 ? 5.375 14.821 18.421 1 96.46 300 PHE A C 1
ATOM 2305 O O . PHE A 1 300 ? 5.626 14.284 19.502 1 96.46 300 PHE A O 1
ATOM 2312 N N . GLN A 1 301 ? 5.961 15.794 17.949 1 98.09 301 GLN A N 1
ATOM 2313 C CA . GLN A 1 301 ? 6.839 16.672 18.715 1 98.09 301 GLN A CA 1
ATOM 2314 C C . GLN A 1 301 ? 6.251 18.076 18.827 1 98.09 301 GLN A C 1
ATOM 2316 O O . GLN A 1 301 ? 5.546 18.533 17.925 1 98.09 301 GLN A O 1
ATOM 2321 N N . LEU A 1 302 ? 6.572 18.704 19.922 1 98.47 302 LEU A N 1
ATOM 2322 C CA . LEU A 1 302 ? 6.222 20.112 20.077 1 98.47 302 LEU A CA 1
ATOM 2323 C C . LEU A 1 302 ? 7.429 21.005 19.809 1 98.47 302 LEU A C 1
ATOM 2325 O O . LEU A 1 302 ? 8.483 20.833 20.427 1 98.47 302 LEU A O 1
ATOM 2329 N N . LEU A 1 303 ? 7.292 21.834 18.844 1 98.71 303 LEU A N 1
ATOM 2330 C CA . LEU A 1 303 ? 8.192 22.979 18.76 1 98.71 303 LEU A CA 1
ATOM 2331 C C . LEU A 1 303 ? 7.788 24.063 19.753 1 98.71 303 LEU A C 1
ATOM 2333 O O . LEU A 1 303 ? 6.632 24.492 19.773 1 98.71 303 LEU A O 1
ATOM 2337 N N . VAL A 1 304 ? 8.737 24.526 20.547 1 98.72 304 VAL A N 1
ATOM 2338 C CA . VAL A 1 304 ? 8.424 25.512 21.576 1 98.72 304 VAL A CA 1
ATOM 2339 C C . VAL A 1 304 ? 9.342 26.723 21.428 1 98.72 304 VAL A C 1
ATOM 2341 O O . VAL A 1 304 ? 10.554 26.574 21.255 1 98.72 304 VAL A O 1
ATOM 2344 N N . GLY A 1 305 ? 8.786 27.848 21.397 1 98.5 305 GLY A N 1
ATOM 2345 C CA . GLY A 1 305 ? 9.504 29.111 21.46 1 98.5 305 GLY A CA 1
ATOM 2346 C C . GLY A 1 305 ? 8.832 30.134 22.357 1 98.5 305 GLY A C 1
ATOM 2347 O O . GLY A 1 305 ? 7.606 30.256 22.359 1 98.5 305 GLY A O 1
ATOM 2348 N N . ARG A 1 306 ? 9.642 30.903 23.118 1 98.11 306 ARG A N 1
ATOM 2349 C CA . ARG A 1 306 ? 9.102 31.911 24.023 1 98.11 306 ARG A CA 1
ATOM 2350 C C . ARG A 1 306 ? 9.506 33.315 23.583 1 98.11 306 ARG A C 1
ATOM 2352 O O . ARG A 1 306 ? 10.667 33.555 23.246 1 98.11 306 ARG A O 1
ATOM 2359 N N . LYS A 1 307 ? 8.505 34.132 23.489 1 97.98 307 LYS A N 1
ATOM 2360 C CA . LYS A 1 307 ? 8.814 35.545 23.292 1 97.98 307 LYS A CA 1
ATOM 2361 C C . LYS A 1 307 ? 9.323 36.182 24.582 1 97.98 307 LYS A C 1
ATOM 2363 O O . LYS A 1 307 ? 8.653 36.124 25.615 1 97.98 307 LYS A O 1
ATOM 2368 N N . PRO A 1 308 ? 10.493 36.755 24.492 1 96.88 308 PRO A N 1
ATOM 2369 C CA . PRO A 1 308 ? 11 37.398 25.707 1 96.88 308 PRO A CA 1
ATOM 2370 C C . PRO A 1 308 ? 10.033 38.438 26.27 1 96.88 308 PRO A C 1
ATOM 2372 O O . PRO A 1 308 ? 9.277 39.056 25.516 1 96.88 308 PRO A O 1
ATOM 2375 N N . ALA A 1 309 ? 10.14 38.71 27.63 1 92.43 309 ALA A N 1
ATOM 2376 C CA . ALA A 1 309 ? 9.28 39.662 28.328 1 92.43 309 ALA A CA 1
ATOM 2377 C C . ALA A 1 309 ? 9.677 41.1 28.003 1 92.43 309 ALA A C 1
ATOM 2379 O O . ALA A 1 309 ? 10.854 41.388 27.773 1 92.43 309 ALA A O 1
ATOM 2380 N N . MET B 1 1 ? -5.684 -1.576 16.598 1 25.65 1 MET B N 1
ATOM 2381 C CA . MET B 1 1 ? -4.606 -1.674 15.618 1 25.65 1 MET B CA 1
ATOM 2382 C C . MET B 1 1 ? -4.958 -0.915 14.343 1 25.65 1 MET B C 1
ATOM 2384 O O . MET B 1 1 ? -5.524 -1.487 13.41 1 25.65 1 MET B O 1
ATOM 2388 N N . GLY B 1 2 ? -5.578 0.358 14.446 1 29.87 2 GLY B N 1
ATOM 2389 C CA . GLY B 1 2 ? -6.338 1.416 13.801 1 29.87 2 GLY B CA 1
ATOM 2390 C C . GLY B 1 2 ? -5.825 1.759 12.415 1 29.87 2 GLY B C 1
ATOM 2391 O O . GLY B 1 2 ? -4.812 1.216 11.97 1 29.87 2 GLY B O 1
ATOM 2392 N N . SER B 1 3 ? -6.361 2.811 11.771 1 37.66 3 SER B N 1
ATOM 2393 C CA . SER B 1 3 ? -6.276 3.61 10.552 1 37.66 3 SER B CA 1
ATOM 2394 C C . SER B 1 3 ? -4.826 3.863 10.156 1 37.66 3 SER B C 1
ATOM 2396 O O . SER B 1 3 ? -4.525 4.07 8.979 1 37.66 3 SER B O 1
ATOM 2398 N N . ASP B 1 4 ? -3.994 3.874 11.138 1 42.76 4 ASP B N 1
ATOM 2399 C CA . ASP B 1 4 ? -2.627 4.329 10.901 1 42.76 4 ASP B CA 1
ATOM 2400 C C . ASP B 1 4 ? -1.834 3.295 10.105 1 42.76 4 ASP B C 1
ATOM 2402 O O . ASP B 1 4 ? -0.924 3.647 9.353 1 42.76 4 ASP B O 1
ATOM 2406 N N . ALA B 1 5 ? -2.267 2.05 10.262 1 42.34 5 ALA B N 1
ATOM 2407 C CA . ALA B 1 5 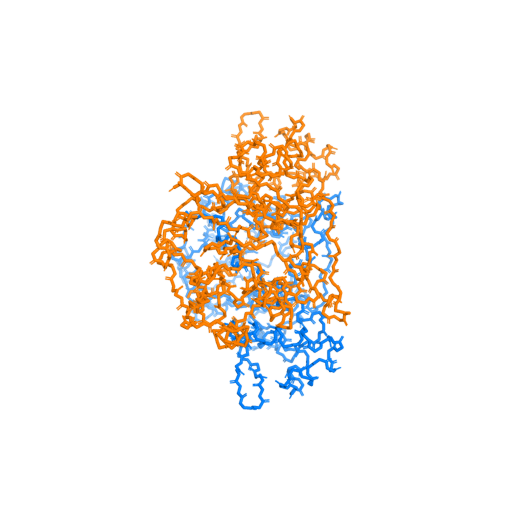? -1.497 0.952 9.683 1 42.34 5 ALA B CA 1
ATOM 2408 C C . ALA B 1 5 ? -1.545 0.993 8.158 1 42.34 5 ALA B C 1
ATOM 2410 O O . ALA B 1 5 ? -0.577 0.622 7.49 1 42.34 5 ALA B O 1
ATOM 2411 N N . ILE B 1 6 ? -2.761 1.365 7.638 1 42.82 6 ILE B N 1
ATOM 2412 C CA . ILE B 1 6 ? -2.892 1.404 6.185 1 42.82 6 ILE B CA 1
ATOM 2413 C C . ILE B 1 6 ? -1.852 2.356 5.599 1 42.82 6 ILE B C 1
ATOM 2415 O O . ILE B 1 6 ? -1.378 2.154 4.478 1 42.82 6 ILE B O 1
ATOM 2419 N N . TYR B 1 7 ? -1.522 3.506 6.348 1 47.48 7 TYR B N 1
ATOM 2420 C CA . TYR B 1 7 ? -0.647 4.546 5.82 1 47.48 7 TYR B CA 1
ATOM 2421 C C . TYR B 1 7 ? 0.726 3.98 5.477 1 47.48 7 TYR B C 1
ATOM 2423 O O . TYR B 1 7 ? 1.34 4.382 4.486 1 47.48 7 TYR B O 1
ATOM 2431 N N . ASP B 1 8 ? 1.159 3.05 6.235 1 53.82 8 ASP B N 1
ATOM 2432 C CA . ASP B 1 8 ? 2.609 2.901 6.315 1 53.82 8 ASP B CA 1
ATOM 2433 C C . ASP B 1 8 ? 3.131 2.001 5.197 1 53.82 8 ASP B C 1
ATOM 2435 O O . ASP B 1 8 ? 4.234 2.211 4.687 1 53.82 8 ASP B O 1
ATOM 2439 N N . ARG B 1 9 ? 2.209 1.349 4.538 1 58.9 9 ARG B N 1
ATOM 2440 C CA . ARG B 1 9 ? 2.971 0.353 3.791 1 58.9 9 ARG B CA 1
ATOM 2441 C C . ARG B 1 9 ? 2.778 0.529 2.289 1 58.9 9 ARG B C 1
ATOM 2443 O O . ARG B 1 9 ? 3.626 0.114 1.496 1 58.9 9 ARG B O 1
ATOM 2450 N N . HIS B 1 10 ? 1.928 1.45 1.92 1 75.12 10 HIS B N 1
ATOM 2451 C CA . HIS B 1 10 ? 1.716 1.546 0.48 1 75.12 10 HIS B CA 1
ATOM 2452 C C . HIS B 1 10 ? 2.647 2.577 -0.147 1 75.12 10 HIS B C 1
ATOM 2454 O O . HIS B 1 10 ? 2.94 2.51 -1.343 1 75.12 10 HIS B O 1
ATOM 2460 N N . HIS B 1 11 ? 3.309 3.356 0.644 1 83.94 11 HIS B N 1
ATOM 2461 C CA . HIS B 1 11 ? 4.147 4.425 0.112 1 83.94 11 HIS B CA 1
ATOM 2462 C C . HIS B 1 11 ? 5.419 3.867 -0.516 1 83.94 11 HIS B C 1
ATOM 2464 O O . HIS B 1 11 ? 5.918 4.408 -1.505 1 83.94 11 HIS B O 1
ATOM 2470 N N . GLU B 1 12 ? 5.815 2.778 0.022 1 87.89 12 GLU B N 1
ATOM 2471 C CA . GLU B 1 12 ? 7.086 2.23 -0.443 1 87.89 12 GLU B CA 1
ATOM 2472 C C . GLU B 1 12 ? 6.975 1.718 -1.876 1 87.89 12 GLU B C 1
ATOM 2474 O O . GLU B 1 12 ? 7.871 1.941 -2.692 1 87.89 12 GLU B O 1
ATOM 2479 N N . VAL B 1 13 ? 5.889 1.061 -2.168 1 90.67 13 VAL B N 1
ATOM 2480 C CA . VAL B 1 13 ? 5.746 0.521 -3.516 1 90.67 13 VAL B CA 1
ATOM 2481 C C . VAL B 1 13 ? 5.595 1.664 -4.518 1 90.67 13 VAL B C 1
ATOM 2483 O O . VAL B 1 13 ? 6.113 1.593 -5.634 1 90.67 13 VAL B O 1
ATOM 2486 N N . PHE B 1 14 ? 4.944 2.753 -4.178 1 92.34 14 PHE B N 1
ATOM 2487 C CA . PHE B 1 14 ? 4.805 3.905 -5.06 1 92.34 14 PHE B CA 1
ATOM 2488 C C . PHE B 1 14 ? 6.143 4.612 -5.242 1 92.34 14 PHE B C 1
ATOM 2490 O O . PHE B 1 14 ? 6.441 5.118 -6.327 1 92.34 14 PHE B O 1
ATOM 2497 N N . LEU B 1 15 ? 6.885 4.662 -4.119 1 93.48 15 LEU B N 1
ATOM 2498 C CA . LEU B 1 15 ? 8.225 5.229 -4.225 1 93.48 15 LEU B CA 1
ATOM 2499 C C . LEU B 1 15 ? 9.058 4.468 -5.25 1 93.48 15 LEU B C 1
ATOM 2501 O O . LEU B 1 15 ? 9.637 5.07 -6.157 1 93.48 15 LEU B O 1
ATOM 2505 N N . LEU B 1 16 ? 9.054 3.17 -5.118 1 95.17 16 LEU B N 1
ATOM 2506 C CA . LEU B 1 16 ? 9.835 2.337 -6.026 1 95.17 16 LEU B CA 1
ATOM 2507 C C . LEU B 1 16 ? 9.316 2.457 -7.455 1 95.17 16 LEU B C 1
ATOM 2509 O O . LEU B 1 16 ? 10.102 2.549 -8.4 1 95.17 16 LEU B O 1
ATOM 2513 N N . TRP B 1 17 ? 8.064 2.445 -7.598 1 95.93 17 TRP B N 1
ATOM 2514 C CA . TRP B 1 17 ? 7.442 2.564 -8.913 1 95.93 17 TRP B CA 1
ATOM 2515 C C . TRP B 1 17 ? 7.802 3.894 -9.566 1 95.93 17 TRP B C 1
ATOM 2517 O O . TRP B 1 17 ? 8.202 3.932 -10.732 1 95.93 17 TRP B O 1
ATOM 2527 N N . ALA B 1 18 ? 7.692 4.977 -8.832 1 96.95 18 ALA B N 1
ATOM 2528 C CA . ALA B 1 18 ? 7.994 6.299 -9.372 1 96.95 18 ALA B CA 1
ATOM 2529 C C . ALA B 1 18 ? 9.464 6.406 -9.77 1 96.95 18 ALA B C 1
ATOM 2531 O O . ALA B 1 18 ? 9.792 6.986 -10.808 1 96.95 18 ALA B O 1
ATOM 2532 N N . CYS B 1 19 ? 10.292 5.898 -8.954 1 97.79 19 CYS B N 1
ATOM 2533 C CA . CYS B 1 19 ? 11.722 5.935 -9.237 1 97.79 19 CYS B CA 1
ATOM 2534 C C . CYS B 1 19 ? 12.052 5.128 -10.487 1 97.79 19 CYS B C 1
ATOM 2536 O O . CYS B 1 19 ? 12.892 5.536 -11.29 1 97.79 19 CYS B O 1
ATOM 2538 N N . ARG B 1 20 ? 11.421 4.025 -10.622 1 97.47 20 ARG B N 1
ATOM 2539 C CA . ARG B 1 20 ? 11.607 3.24 -11.839 1 97.47 20 ARG B CA 1
ATOM 2540 C C . ARG B 1 20 ? 11.101 3.998 -13.062 1 97.47 20 ARG B C 1
ATOM 2542 O O . ARG B 1 20 ? 11.796 4.086 -14.076 1 97.47 20 ARG B O 1
ATOM 2549 N N . GLU B 1 21 ? 9.948 4.595 -12.958 1 97.15 21 GLU B N 1
ATOM 2550 C CA . GLU B 1 21 ? 9.284 5.25 -14.081 1 97.15 21 GLU B CA 1
ATOM 2551 C C . GLU B 1 21 ? 10.041 6.501 -14.516 1 97.15 21 GLU B C 1
ATOM 2553 O O . GLU B 1 21 ? 9.969 6.903 -15.68 1 97.15 21 GLU B O 1
ATOM 2558 N N . THR B 1 22 ? 10.752 7.146 -13.656 1 98.07 22 THR B N 1
ATOM 2559 C CA . THR B 1 22 ? 11.381 8.422 -13.978 1 98.07 22 THR B CA 1
ATOM 2560 C C . THR B 1 22 ? 12.841 8.22 -14.375 1 98.07 22 THR B C 1
ATOM 2562 O O . THR B 1 22 ? 13.521 9.172 -14.762 1 98.07 22 THR B O 1
ATOM 2565 N N . GLY B 1 23 ? 13.372 6.984 -14.113 1 97.46 23 GLY B N 1
ATOM 2566 C CA . GLY B 1 23 ? 14.755 6.731 -14.484 1 97.46 23 GLY B CA 1
ATOM 2567 C C . GLY B 1 23 ? 15.728 6.941 -13.339 1 97.46 23 GLY B C 1
ATOM 2568 O O . GLY B 1 23 ? 16.943 6.96 -13.545 1 97.46 23 GLY B O 1
ATOM 2569 N N . VAL B 1 24 ? 15.247 7.139 -12.149 1 98.5 24 VAL B N 1
ATOM 2570 C CA . VAL B 1 24 ? 16.105 7.298 -10.98 1 98.5 24 VAL B CA 1
ATOM 2571 C C . VAL B 1 24 ? 16.96 6.048 -10.792 1 98.5 24 VAL B C 1
ATOM 2573 O O . VAL B 1 24 ? 18.162 6.143 -10.532 1 98.5 24 VAL B O 1
ATOM 2576 N N . PHE B 1 25 ? 16.366 4.891 -10.945 1 98.25 25 PHE B N 1
ATOM 2577 C CA . PHE B 1 25 ? 17.13 3.659 -10.792 1 98.25 25 PHE B CA 1
ATOM 2578 C C . PHE B 1 25 ? 18.214 3.557 -11.859 1 98.25 25 PHE B C 1
ATOM 2580 O O . PHE B 1 25 ? 19.346 3.168 -11.566 1 98.25 25 PHE B O 1
ATOM 2587 N N . GLU B 1 26 ? 17.856 3.87 -13.062 1 97.47 26 GLU B N 1
ATOM 2588 C CA . GLU B 1 26 ? 18.849 3.869 -14.132 1 97.47 26 GLU B CA 1
ATOM 2589 C C . GLU B 1 26 ? 20.028 4.777 -13.793 1 97.47 26 GLU B C 1
ATOM 2591 O O . GLU B 1 26 ? 21.183 4.415 -14.023 1 97.47 26 GLU B O 1
ATOM 2596 N N . ALA B 1 27 ? 19.738 5.944 -13.285 1 98.29 27 ALA B N 1
ATOM 2597 C CA . ALA B 1 27 ? 20.784 6.882 -12.886 1 98.29 27 ALA B CA 1
ATOM 2598 C C . ALA B 1 27 ? 21.691 6.272 -11.822 1 98.29 27 ALA B C 1
ATOM 2600 O O . ALA B 1 27 ? 22.918 6.314 -11.944 1 98.29 27 ALA B O 1
ATOM 2601 N N . LEU B 1 28 ? 21.083 5.687 -10.831 1 97.97 28 LEU B N 1
ATOM 2602 C CA . LEU B 1 28 ? 21.844 5.105 -9.73 1 97.97 28 LEU B CA 1
ATOM 2603 C C . LEU B 1 28 ? 22.728 3.965 -10.224 1 97.97 28 LEU B C 1
ATOM 2605 O O . LEU B 1 28 ? 23.898 3.872 -9.845 1 97.97 28 LEU B O 1
ATOM 2609 N N . PHE B 1 29 ? 22.218 3.153 -11.056 1 96.94 29 PHE B N 1
ATOM 2610 C CA . PHE B 1 29 ? 22.98 2.02 -11.567 1 96.94 29 PHE B CA 1
ATOM 2611 C C . PHE B 1 29 ? 24.067 2.487 -12.528 1 96.94 29 PHE B C 1
ATOM 2613 O O . PHE B 1 29 ? 25.062 1.79 -12.734 1 96.94 29 PHE B O 1
ATOM 2620 N N . ALA B 1 30 ? 23.904 3.651 -13.144 1 96.79 30 ALA B N 1
ATOM 2621 C CA . ALA B 1 30 ? 24.91 4.244 -14.021 1 96.79 30 ALA B CA 1
ATOM 2622 C C . ALA B 1 30 ? 25.99 4.958 -13.214 1 96.79 30 ALA B C 1
ATOM 2624 O O . ALA B 1 30 ? 26.879 5.596 -13.782 1 96.79 30 ALA B O 1
ATOM 2625 N N . GLY B 1 31 ? 25.874 4.935 -11.936 1 95.9 31 GLY B N 1
ATOM 2626 C CA . GLY B 1 31 ? 26.927 5.456 -11.08 1 95.9 31 GLY B CA 1
ATOM 2627 C C . GLY B 1 31 ? 26.683 6.886 -10.636 1 95.9 31 GLY B C 1
ATOM 2628 O O . GLY B 1 31 ? 27.563 7.518 -10.048 1 95.9 31 GLY B O 1
ATOM 2629 N N . ARG B 1 32 ? 25.484 7.445 -10.995 1 97.02 32 ARG B N 1
ATOM 2630 C CA . ARG B 1 32 ? 25.137 8.751 -10.445 1 97.02 32 ARG B CA 1
ATOM 2631 C C . ARG B 1 32 ? 24.745 8.64 -8.975 1 97.02 32 ARG B C 1
ATOM 2633 O O . ARG B 1 32 ? 23.822 7.901 -8.628 1 97.02 32 ARG B O 1
ATOM 2640 N N . ARG B 1 33 ? 25.381 9.416 -8.097 1 95.42 33 ARG B N 1
ATOM 2641 C CA . ARG B 1 33 ? 25.239 9.169 -6.666 1 95.42 33 ARG B CA 1
ATOM 2642 C C . ARG B 1 33 ? 24.698 10.401 -5.948 1 95.42 33 ARG B C 1
ATOM 2644 O O . ARG B 1 33 ? 24.164 10.297 -4.842 1 95.42 33 ARG B O 1
ATOM 2651 N N . ARG B 1 34 ? 24.877 11.527 -6.517 1 97.98 34 ARG B N 1
ATOM 2652 C CA . ARG B 1 34 ? 24.448 12.769 -5.883 1 97.98 34 ARG B CA 1
ATOM 2653 C C . ARG B 1 34 ? 23.108 13.235 -6.442 1 97.98 34 ARG B C 1
ATOM 2655 O O . ARG B 1 34 ? 22.809 13.014 -7.618 1 97.98 34 ARG B O 1
ATOM 2662 N N . PRO B 1 35 ? 22.315 13.955 -5.675 1 97.62 35 PRO B N 1
ATOM 2663 C CA . PRO B 1 35 ? 20.976 14.371 -6.1 1 97.62 35 PRO B CA 1
ATOM 2664 C C . PRO B 1 35 ? 20.991 15.169 -7.402 1 97.62 35 PRO B C 1
ATOM 2666 O O . PRO B 1 35 ? 20.151 14.947 -8.277 1 97.62 35 PRO B O 1
ATOM 2669 N N . ASP B 1 36 ? 21.906 16.092 -7.538 1 98.05 36 ASP B N 1
ATOM 2670 C CA . ASP B 1 36 ? 21.958 16.914 -8.743 1 98.05 36 ASP B CA 1
ATOM 2671 C C . ASP B 1 36 ? 22.223 16.059 -9.98 1 98.05 36 ASP B C 1
ATOM 2673 O O . ASP B 1 36 ? 21.609 16.267 -11.028 1 98.05 36 ASP B O 1
ATOM 2677 N N . ALA B 1 37 ? 23.152 15.07 -9.862 1 98.52 37 ALA B N 1
ATOM 2678 C CA . ALA B 1 37 ? 23.475 14.177 -10.971 1 98.52 37 ALA B CA 1
ATOM 2679 C C . ALA B 1 37 ? 22.291 13.276 -11.313 1 98.52 37 ALA B C 1
ATOM 2681 O O . ALA B 1 37 ? 22.02 13.015 -12.487 1 98.52 37 ALA B O 1
ATOM 2682 N N . VAL B 1 38 ? 21.588 12.834 -10.321 1 98.65 38 VAL B N 1
ATOM 2683 C CA . VAL B 1 38 ? 20.41 11.998 -10.526 1 98.65 38 VAL B CA 1
ATOM 2684 C C . VAL B 1 38 ? 19.312 12.809 -11.211 1 98.65 38 VAL B C 1
ATOM 2686 O O . VAL B 1 38 ? 18.676 12.332 -12.153 1 98.65 38 VAL B O 1
ATOM 2689 N N . ALA B 1 39 ? 19.097 14.044 -10.706 1 98.76 39 ALA B N 1
ATOM 2690 C CA . ALA B 1 39 ? 18.086 14.923 -11.288 1 98.76 39 ALA B CA 1
ATOM 2691 C C . ALA B 1 39 ? 18.344 15.144 -12.776 1 98.76 39 ALA B C 1
ATOM 2693 O O . ALA B 1 39 ? 17.43 15.023 -13.596 1 98.76 39 ALA B O 1
ATOM 2694 N N . GLU B 1 40 ? 19.565 15.425 -13.122 1 98.55 40 GLU B N 1
ATOM 2695 C CA . GLU B 1 40 ? 19.949 15.688 -14.505 1 98.55 40 GLU B CA 1
ATOM 2696 C C . GLU B 1 40 ? 19.735 14.457 -15.382 1 98.55 40 GLU B C 1
ATOM 2698 O O . GLU B 1 40 ? 19.141 14.551 -16.458 1 98.55 40 GLU B O 1
ATOM 2703 N N . HIS B 1 41 ? 20.189 13.324 -14.963 1 98.36 41 HIS B N 1
ATOM 2704 C CA . HIS B 1 41 ? 20.113 12.091 -15.739 1 98.36 41 HIS B CA 1
ATOM 2705 C C . HIS B 1 41 ? 18.665 11.654 -15.938 1 98.36 41 HIS B C 1
ATOM 2707 O O . HIS B 1 41 ? 18.282 11.244 -17.036 1 98.36 41 HIS B O 1
ATOM 2713 N N . ALA B 1 42 ? 17.821 11.748 -14.872 1 98.25 42 ALA B N 1
ATOM 2714 C CA . ALA B 1 42 ? 16.459 11.221 -14.871 1 98.25 42 ALA B CA 1
ATOM 2715 C C . ALA B 1 42 ? 15.471 12.254 -15.404 1 98.25 42 ALA B C 1
ATOM 2717 O O . ALA B 1 42 ? 14.312 11.931 -15.677 1 98.25 42 ALA B O 1
ATOM 2718 N N . GLY B 1 43 ? 15.923 13.462 -15.562 1 98.42 43 GLY B N 1
ATOM 2719 C CA . GLY B 1 43 ? 15.036 14.516 -16.027 1 98.42 43 GLY B CA 1
ATOM 2720 C C . GLY B 1 43 ? 13.968 14.887 -15.016 1 98.42 43 GLY B C 1
ATOM 2721 O O . GLY B 1 43 ? 12.799 15.05 -15.371 1 98.42 43 GLY B O 1
ATOM 2722 N N . ILE B 1 44 ? 14.306 14.924 -13.727 1 98.55 44 ILE B N 1
ATOM 2723 C CA . ILE B 1 44 ? 13.385 15.324 -12.669 1 98.55 44 ILE B CA 1
ATOM 2724 C C . ILE B 1 44 ? 13.921 16.566 -11.96 1 98.55 44 ILE B C 1
ATOM 2726 O O . ILE B 1 44 ? 15.053 16.989 -12.207 1 98.55 44 ILE B O 1
ATOM 2730 N N . THR B 1 45 ? 13.116 17.21 -11.152 1 98.06 45 THR B N 1
ATOM 2731 C CA . THR B 1 45 ? 13.514 18.423 -10.446 1 98.06 45 THR B CA 1
ATOM 2732 C C . THR B 1 45 ? 14.528 18.103 -9.351 1 98.06 45 THR B C 1
ATOM 2734 O O . THR B 1 45 ? 14.569 16.98 -8.845 1 98.06 45 THR B O 1
ATOM 2737 N N . ASP B 1 46 ? 15.292 19.077 -8.968 1 97.1 46 ASP B N 1
ATOM 2738 C CA . ASP B 1 46 ? 16.25 18.923 -7.877 1 97.1 46 ASP B CA 1
ATOM 2739 C C . ASP B 1 46 ? 15.545 18.539 -6.578 1 97.1 46 ASP B C 1
ATOM 2741 O O . ASP B 1 46 ? 16.029 17.685 -5.832 1 97.1 46 ASP B O 1
ATOM 2745 N N . ARG B 1 47 ? 14.416 19.109 -6.328 1 95.29 47 ARG B N 1
ATOM 2746 C CA . ARG B 1 47 ? 13.637 18.821 -5.128 1 95.29 47 ARG B CA 1
ATOM 2747 C C . ARG B 1 47 ? 13.214 17.356 -5.088 1 95.29 47 ARG B C 1
ATOM 2749 O O . ARG B 1 47 ? 13.355 16.692 -4.059 1 95.29 47 ARG B O 1
ATOM 2756 N N . ALA B 1 48 ? 12.717 16.908 -6.242 1 97.11 48 ALA B N 1
ATOM 2757 C CA . ALA B 1 48 ? 12.287 15.514 -6.318 1 97.11 48 ALA B CA 1
ATOM 2758 C C . ALA B 1 48 ? 13.454 14.565 -6.061 1 97.11 48 ALA B C 1
ATOM 2760 O O . ALA B 1 48 ? 13.32 13.595 -5.312 1 97.11 48 ALA B O 1
ATOM 2761 N N . ALA B 1 49 ? 14.595 14.833 -6.654 1 97.81 49 ALA B N 1
ATOM 2762 C CA . ALA B 1 49 ? 15.769 13.978 -6.492 1 97.81 49 ALA B CA 1
ATOM 2763 C C . ALA B 1 49 ? 16.19 13.898 -5.027 1 97.81 49 ALA B C 1
ATOM 2765 O O . ALA B 1 49 ? 16.453 12.81 -4.509 1 97.81 49 ALA B O 1
ATOM 2766 N N . GLU B 1 50 ? 16.223 15 -4.373 1 94.96 50 GLU B N 1
ATOM 2767 C CA . GLU B 1 50 ? 16.615 15.028 -2.967 1 94.96 50 GLU B CA 1
ATOM 2768 C C . GLU B 1 50 ? 15.655 14.209 -2.109 1 94.96 50 GLU B C 1
ATOM 2770 O O . GLU B 1 50 ? 16.086 13.378 -1.307 1 94.96 50 GLU B O 1
ATOM 2775 N N . ILE B 1 51 ? 14.446 14.44 -2.318 1 94.57 51 ILE B N 1
ATOM 2776 C CA . ILE B 1 51 ? 13.43 13.814 -1.479 1 94.57 51 ILE B CA 1
ATOM 2777 C C . ILE B 1 51 ? 13.421 12.306 -1.718 1 94.57 51 ILE B C 1
ATOM 2779 O O . ILE B 1 51 ? 13.425 11.52 -0.767 1 94.57 51 ILE B O 1
ATOM 2783 N N . VAL B 1 52 ? 13.456 11.849 -2.987 1 96.31 52 VAL B N 1
ATOM 2784 C CA . VAL B 1 52 ? 13.294 10.425 -3.259 1 96.31 52 VAL B CA 1
ATOM 2785 C C . VAL B 1 52 ? 14.565 9.675 -2.865 1 96.31 52 VAL B C 1
ATOM 2787 O O . VAL B 1 52 ? 14.503 8.526 -2.422 1 96.31 52 VAL B O 1
ATOM 2790 N N . LEU B 1 53 ? 15.726 10.282 -3.021 1 96.38 53 LEU B N 1
ATOM 2791 C CA . LEU B 1 53 ? 16.958 9.623 -2.599 1 96.38 53 LEU B CA 1
ATOM 2792 C C . LEU B 1 53 ? 16.997 9.465 -1.082 1 96.38 53 LEU B C 1
ATOM 2794 O O . LEU B 1 53 ? 17.43 8.429 -0.573 1 96.38 53 LEU B O 1
ATOM 2798 N N . GLU B 1 54 ? 16.54 10.463 -0.374 1 92.3 54 GLU B N 1
ATOM 2799 C CA . GLU B 1 54 ? 16.44 10.357 1.078 1 92.3 54 GLU B CA 1
ATOM 2800 C C . GLU B 1 54 ? 15.458 9.262 1.485 1 92.3 54 GLU B C 1
ATOM 2802 O O . GLU B 1 54 ? 15.724 8.496 2.414 1 92.3 54 GLU B O 1
ATOM 2807 N N . ALA B 1 55 ? 14.359 9.232 0.818 1 92.35 55 ALA B N 1
ATOM 2808 C CA . ALA B 1 55 ? 13.353 8.214 1.108 1 92.35 55 ALA B CA 1
ATOM 2809 C C . ALA B 1 55 ? 13.892 6.814 0.829 1 92.35 55 ALA B C 1
ATOM 2811 O O . ALA B 1 55 ? 13.638 5.881 1.594 1 92.35 55 ALA B O 1
ATOM 2812 N N . LEU B 1 56 ? 14.625 6.652 -0.28 1 95.03 56 LEU B N 1
ATOM 2813 C CA . LEU B 1 56 ? 15.229 5.366 -0.611 1 95.03 56 LEU B CA 1
ATOM 2814 C C . LEU B 1 56 ? 16.237 4.949 0.455 1 95.03 56 LEU B C 1
ATOM 2816 O O . LEU B 1 56 ? 16.309 3.773 0.82 1 95.03 56 LEU B O 1
ATOM 2820 N N . ALA B 1 57 ? 17.005 5.883 0.922 1 93.93 57 ALA B N 1
ATOM 2821 C CA . ALA B 1 57 ? 17.982 5.598 1.969 1 93.93 57 ALA B CA 1
ATOM 2822 C C . ALA B 1 57 ? 17.292 5.171 3.262 1 93.93 57 ALA B C 1
ATOM 2824 O O . ALA B 1 57 ? 17.699 4.195 3.897 1 93.93 57 ALA B O 1
ATOM 2825 N N . ASP B 1 58 ? 16.281 5.908 3.59 1 89.03 58 ASP B N 1
ATOM 2826 C CA . ASP B 1 58 ? 15.527 5.598 4.801 1 89.03 58 ASP B CA 1
ATOM 2827 C C . ASP B 1 58 ? 14.932 4.194 4.734 1 89.03 58 ASP B C 1
ATOM 2829 O O . ASP B 1 58 ? 14.868 3.492 5.745 1 89.03 58 ASP B O 1
ATOM 2833 N N . ALA B 1 59 ? 14.5 3.789 3.552 1 89.84 59 ALA B N 1
ATOM 2834 C CA . ALA B 1 59 ? 13.856 2.491 3.366 1 89.84 59 ALA B CA 1
ATOM 2835 C C . ALA B 1 59 ? 14.893 1.388 3.172 1 89.84 59 ALA B C 1
ATOM 2837 O O . ALA B 1 59 ? 14.543 0.21 3.067 1 89.84 59 ALA B O 1
ATOM 2838 N N . GLY B 1 60 ? 16.175 1.761 3.043 1 93.29 60 GLY B N 1
ATOM 2839 C CA . GLY B 1 60 ? 17.246 0.778 2.995 1 93.29 60 GLY B CA 1
ATOM 2840 C C . GLY B 1 60 ? 17.613 0.365 1.582 1 93.29 60 GLY B C 1
ATOM 2841 O O . GLY B 1 60 ? 18.391 -0.57 1.385 1 93.29 60 GLY B O 1
ATOM 2842 N N . TYR B 1 61 ? 17.091 1.047 0.566 1 95.6 61 TYR B N 1
ATOM 2843 C CA . TYR B 1 61 ? 17.359 0.696 -0.824 1 95.6 61 TYR B CA 1
ATOM 2844 C C . TYR B 1 61 ? 18.654 1.338 -1.308 1 95.6 61 TYR B C 1
ATOM 2846 O O . TYR B 1 61 ? 19.224 0.915 -2.317 1 95.6 61 TYR B O 1
ATOM 2854 N N . THR B 1 62 ? 19.059 2.406 -0.627 1 96.6 62 THR B N 1
ATOM 2855 C CA . THR B 1 62 ? 20.359 3.037 -0.832 1 96.6 62 THR B CA 1
ATOM 2856 C C . THR B 1 62 ? 21.043 3.312 0.504 1 96.6 62 THR B C 1
ATOM 2858 O O . THR B 1 62 ? 20.412 3.23 1.56 1 96.6 62 THR B O 1
ATOM 2861 N N . GLN B 1 63 ? 22.276 3.478 0.413 1 96.68 63 GLN B N 1
ATOM 2862 C CA . GLN B 1 63 ? 23.077 3.896 1.559 1 96.68 63 GLN B CA 1
ATOM 2863 C C . GLN B 1 63 ? 23.754 5.239 1.296 1 96.68 63 GLN B C 1
ATOM 2865 O O . GLN B 1 63 ? 24.339 5.447 0.231 1 96.68 63 GLN B O 1
ATOM 2870 N N . GLU B 1 64 ? 23.601 6.085 2.271 1 94.29 64 GLU B N 1
ATOM 2871 C CA . GLU B 1 64 ? 24.251 7.386 2.146 1 94.29 64 GLU B CA 1
ATOM 2872 C C . GLU B 1 64 ? 25.744 7.288 2.447 1 94.29 64 GLU B C 1
ATOM 2874 O O . GLU B 1 64 ? 26.151 6.581 3.371 1 94.29 64 GLU B O 1
ATOM 2879 N N . SER B 1 65 ? 26.545 7.943 1.64 1 93.9 65 SER B N 1
ATOM 2880 C CA . SER B 1 65 ? 27.991 8.045 1.812 1 93.9 65 SER B CA 1
ATOM 2881 C C . SER B 1 65 ? 28.492 9.441 1.456 1 93.9 65 SER B C 1
ATOM 2883 O O . SER B 1 65 ? 27.705 10.312 1.079 1 93.9 65 SER B O 1
ATOM 2885 N N . ASP B 1 66 ? 29.731 9.637 1.671 1 93.57 66 ASP B N 1
ATOM 2886 C CA . ASP B 1 66 ? 30.33 10.914 1.296 1 93.57 66 ASP B CA 1
ATOM 2887 C C . ASP B 1 66 ? 30.194 11.166 -0.203 1 93.57 66 ASP B C 1
ATOM 2889 O O . ASP B 1 66 ? 30.179 12.317 -0.646 1 93.57 66 ASP B O 1
ATOM 2893 N N . GLU B 1 67 ? 30.079 10.129 -0.944 1 93.28 67 GLU B N 1
ATOM 2894 C CA . GLU B 1 67 ? 30.02 10.228 -2.399 1 93.28 67 GLU B CA 1
ATOM 2895 C C . GLU B 1 67 ? 28.578 10.31 -2.889 1 93.28 67 GLU B C 1
ATOM 2897 O O . GLU B 1 67 ? 28.33 10.434 -4.09 1 93.28 67 GLU B O 1
ATOM 2902 N N . GLY B 1 68 ? 27.702 10.241 -1.948 1 96.73 68 GLY B N 1
ATOM 2903 C CA . GLY B 1 68 ? 26.297 10.258 -2.325 1 96.73 68 GLY B CA 1
ATOM 2904 C C . GLY B 1 68 ? 25.564 8.984 -1.951 1 96.73 68 GLY B C 1
ATOM 2905 O O . GLY B 1 68 ? 25.881 8.352 -0.941 1 96.73 68 GLY B O 1
ATOM 2906 N N . TYR B 1 69 ? 24.592 8.664 -2.713 1 97.83 69 TYR B N 1
ATOM 2907 C CA . TYR B 1 69 ? 23.742 7.515 -2.421 1 97.83 69 TYR B CA 1
ATOM 2908 C C . TYR B 1 69 ? 24.152 6.307 -3.255 1 97.83 69 TYR B C 1
ATOM 2910 O O . TYR B 1 69 ? 24.255 6.398 -4.481 1 97.83 69 TYR B O 1
ATOM 2918 N N . ILE B 1 70 ? 24.335 5.175 -2.628 1 97.16 70 ILE B N 1
ATOM 2919 C CA . ILE B 1 70 ? 24.764 3.947 -3.288 1 97.16 70 ILE B CA 1
ATOM 2920 C C . ILE B 1 70 ? 23.666 2.892 -3.179 1 97.16 70 ILE B C 1
ATOM 2922 O O . ILE B 1 70 ? 23.173 2.611 -2.084 1 97.16 70 ILE B O 1
ATOM 2926 N N . PRO B 1 71 ? 23.297 2.272 -4.348 1 96.79 71 PRO B N 1
ATOM 2927 C CA . PRO B 1 71 ? 22.286 1.214 -4.268 1 96.79 71 PRO B CA 1
ATOM 2928 C C . PRO B 1 71 ? 22.725 0.044 -3.39 1 96.79 71 PRO B C 1
ATOM 2930 O O . PRO B 1 71 ? 23.897 -0.339 -3.406 1 96.79 71 PRO B O 1
ATOM 2933 N N . THR B 1 72 ? 21.833 -0.408 -2.575 1 96.78 72 THR B N 1
ATOM 2934 C CA . THR B 1 72 ? 22.077 -1.617 -1.797 1 96.78 72 THR B CA 1
ATOM 2935 C C . THR B 1 72 ? 21.65 -2.858 -2.578 1 96.78 72 THR B C 1
ATOM 2937 O O . THR B 1 72 ? 21.139 -2.749 -3.694 1 96.78 72 THR B O 1
ATOM 2940 N N . GLU B 1 73 ? 21.797 -4.047 -2.007 1 95.3 73 GLU B N 1
ATOM 2941 C CA . GLU B 1 73 ? 21.396 -5.309 -2.62 1 95.3 73 GLU B CA 1
ATOM 2942 C C . GLU B 1 73 ? 19.884 -5.371 -2.819 1 95.3 73 GLU B C 1
ATOM 2944 O O . GLU B 1 73 ? 19.398 -6.064 -3.715 1 95.3 73 GLU B O 1
ATOM 2949 N N . GLU B 1 74 ? 19.146 -4.571 -2.093 1 94.07 74 GLU B N 1
ATOM 2950 C CA . GLU B 1 74 ? 17.688 -4.582 -2.161 1 94.07 74 GLU B CA 1
ATOM 2951 C C . GLU B 1 74 ? 17.193 -4.033 -3.496 1 94.07 74 GLU B C 1
ATOM 2953 O O . GLU B 1 74 ? 16.067 -4.316 -3.911 1 94.07 74 GLU B O 1
ATOM 2958 N N . LEU B 1 75 ? 18.046 -3.282 -4.197 1 95.81 75 LEU B N 1
ATOM 2959 C CA . LEU B 1 75 ? 17.655 -2.693 -5.473 1 95.81 75 LEU B CA 1
ATOM 2960 C C . LEU B 1 75 ? 18.098 -3.573 -6.637 1 95.81 75 LEU B C 1
ATOM 2962 O O . LEU B 1 75 ? 17.788 -3.281 -7.794 1 95.81 75 LEU B O 1
ATOM 2966 N N . ARG B 1 76 ? 18.741 -4.637 -6.303 1 93.83 76 ARG B N 1
ATOM 2967 C CA . ARG B 1 76 ? 19.385 -5.467 -7.316 1 93.83 76 ARG B CA 1
ATOM 2968 C C . ARG B 1 76 ? 18.371 -5.963 -8.342 1 93.83 76 ARG B C 1
ATOM 2970 O O . ARG B 1 76 ? 18.683 -6.068 -9.53 1 93.83 76 ARG B O 1
ATOM 2977 N N . GLY B 1 77 ? 17.174 -6.218 -7.928 1 95.75 77 GLY B N 1
ATOM 2978 C CA . GLY B 1 77 ? 16.151 -6.752 -8.813 1 95.75 77 GLY B CA 1
ATOM 2979 C C . GLY B 1 77 ? 15.744 -5.783 -9.907 1 95.75 77 GLY B C 1
ATOM 2980 O O . GLY B 1 77 ? 15.177 -6.19 -10.924 1 95.75 77 GLY B O 1
ATOM 2981 N N . PHE B 1 78 ? 16.039 -4.488 -9.729 1 97.11 78 PHE B N 1
ATOM 2982 C CA . PHE B 1 78 ? 15.649 -3.474 -10.702 1 97.11 78 PHE B CA 1
ATOM 2983 C C . PHE B 1 78 ? 16.774 -3.219 -11.698 1 97.11 78 PHE B C 1
ATOM 2985 O O . PHE B 1 78 ? 16.605 -2.457 -12.652 1 97.11 78 PHE B O 1
ATOM 2992 N N . ASP B 1 79 ? 17.921 -3.825 -11.453 1 95.97 79 ASP B N 1
ATOM 2993 C CA . ASP B 1 79 ? 19.023 -3.782 -12.41 1 95.97 79 ASP B CA 1
ATOM 2994 C C . ASP B 1 79 ? 18.742 -4.68 -13.612 1 95.97 79 ASP B C 1
ATOM 2996 O O . ASP B 1 79 ? 18.593 -5.895 -13.465 1 95.97 79 ASP B O 1
ATOM 3000 N N . PRO B 1 80 ? 18.663 -4.104 -14.789 1 90.48 80 PRO B N 1
ATOM 3001 C CA . PRO B 1 80 ? 18.348 -4.894 -15.981 1 90.48 80 PRO B CA 1
ATOM 3002 C C . PRO B 1 80 ? 19.349 -6.022 -16.223 1 90.48 80 PRO B C 1
ATOM 3004 O O . PRO B 1 80 ? 19.046 -6.978 -16.94 1 90.48 80 PRO B O 1
ATOM 3007 N N . GLU B 1 81 ? 20.546 -5.949 -15.656 1 94.07 81 GLU B N 1
ATOM 3008 C CA . GLU B 1 81 ? 21.579 -6.958 -15.866 1 94.07 81 GLU B CA 1
ATOM 3009 C C . GLU B 1 81 ? 21.374 -8.159 -14.947 1 94.07 81 GLU B C 1
ATOM 3011 O O . GLU B 1 81 ? 22.005 -9.202 -15.128 1 94.07 81 GLU B O 1
ATOM 3016 N N . THR B 1 82 ? 20.525 -8.017 -14.025 1 96.21 82 THR B N 1
ATOM 3017 C CA . THR B 1 82 ? 20.258 -9.117 -13.104 1 96.21 82 THR B CA 1
ATOM 3018 C C . THR B 1 82 ? 19.425 -10.2 -13.783 1 96.21 82 THR B C 1
ATOM 3020 O O . THR B 1 82 ? 18.391 -9.908 -14.389 1 96.21 82 THR B O 1
ATOM 3023 N N . PRO B 1 83 ? 19.881 -11.439 -13.726 1 95.61 83 PRO B N 1
ATOM 3024 C CA . PRO B 1 83 ? 19.08 -12.514 -14.317 1 95.61 83 PRO B CA 1
ATOM 3025 C C . PRO B 1 83 ? 17.719 -12.673 -13.644 1 95.61 83 PRO B C 1
ATOM 3027 O O . PRO B 1 83 ? 17.572 -12.368 -12.458 1 95.61 83 PRO B O 1
ATOM 3030 N N . PRO B 1 84 ? 16.739 -13.168 -14.344 1 95.11 84 PRO B N 1
ATOM 3031 C CA . PRO B 1 84 ? 15.364 -13.234 -13.843 1 95.11 84 PRO B CA 1
ATOM 3032 C C . PRO B 1 84 ? 15.264 -13.922 -12.483 1 95.11 84 PRO B C 1
ATOM 3034 O O . PRO B 1 84 ? 14.636 -13.391 -11.563 1 95.11 84 PRO B O 1
ATOM 3037 N N . THR B 1 85 ? 15.938 -14.987 -12.312 1 95.28 85 THR B N 1
ATOM 3038 C CA . THR B 1 85 ? 15.76 -15.79 -11.107 1 95.28 85 THR B CA 1
ATOM 3039 C C . THR B 1 85 ? 16.423 -15.119 -9.907 1 95.28 85 THR B C 1
ATOM 3041 O O . THR B 1 85 ? 16.226 -15.542 -8.766 1 95.28 85 THR B O 1
ATOM 3044 N N . ALA B 1 86 ? 17.196 -14.045 -10.111 1 95.27 86 ALA B N 1
ATOM 3045 C CA . ALA B 1 86 ? 17.903 -13.369 -9.027 1 95.27 86 ALA B CA 1
ATOM 3046 C C . ALA B 1 86 ? 17.262 -12.021 -8.71 1 95.27 86 ALA B C 1
ATOM 3048 O O . ALA B 1 86 ? 17.735 -11.291 -7.837 1 95.27 86 ALA B O 1
ATOM 3049 N N . ARG B 1 87 ? 16.158 -11.682 -9.285 1 95.94 87 ARG B N 1
ATOM 3050 C CA . ARG B 1 87 ? 15.565 -10.352 -9.184 1 95.94 87 ARG B CA 1
ATOM 3051 C C . ARG B 1 87 ? 14.737 -10.217 -7.911 1 95.94 87 ARG B C 1
ATOM 3053 O O . ARG B 1 87 ? 14.488 -9.105 -7.44 1 95.94 87 ARG B O 1
ATOM 3060 N N . GLY B 1 88 ? 14.313 -11.362 -7.435 1 94.21 88 GLY B N 1
ATOM 3061 C CA . GLY B 1 88 ? 13.473 -11.31 -6.249 1 94.21 88 GLY B CA 1
ATOM 3062 C C . GLY B 1 88 ? 12.051 -10.872 -6.544 1 94.21 88 GLY B C 1
ATOM 3063 O O . GLY B 1 88 ? 11.611 -10.909 -7.695 1 94.21 88 GLY B O 1
ATOM 3064 N N . ILE B 1 89 ? 11.318 -10.428 -5.546 1 93.4 89 ILE B N 1
ATOM 3065 C CA . ILE B 1 89 ? 9.875 -10.242 -5.659 1 93.4 89 ILE B CA 1
ATOM 3066 C C . ILE B 1 89 ? 9.565 -8.776 -5.953 1 93.4 89 ILE B C 1
ATOM 3068 O O . ILE B 1 89 ? 8.494 -8.455 -6.475 1 93.4 89 ILE B O 1
ATOM 3072 N N . LEU B 1 90 ? 10.453 -7.832 -5.682 1 92.91 90 LEU B N 1
ATOM 3073 C CA . LEU B 1 90 ? 10.135 -6.41 -5.623 1 92.91 90 LEU B CA 1
ATOM 3074 C C . LEU B 1 90 ? 9.771 -5.876 -7.004 1 92.91 90 LEU B C 1
ATOM 3076 O O . LEU B 1 90 ? 8.773 -5.169 -7.158 1 92.91 90 LEU B O 1
ATOM 3080 N N . PRO B 1 91 ? 10.515 -6.228 -8.079 1 95.28 91 PRO B N 1
ATOM 3081 C CA . PRO B 1 91 ? 10.118 -5.716 -9.392 1 95.28 91 PRO B CA 1
ATOM 3082 C C . PRO B 1 91 ? 8.719 -6.168 -9.804 1 95.28 91 PRO B C 1
ATOM 3084 O O . PRO B 1 91 ? 7.972 -5.399 -10.414 1 95.28 91 PRO B O 1
ATOM 3087 N N . HIS B 1 92 ? 8.4 -7.397 -9.458 1 94.45 92 HIS B N 1
ATOM 3088 C CA . HIS B 1 92 ? 7.069 -7.897 -9.783 1 94.45 92 HIS B CA 1
ATOM 3089 C C . HIS B 1 92 ? 5.992 -7.142 -9.01 1 94.45 92 HIS B C 1
ATOM 3091 O O . HIS B 1 92 ? 4.915 -6.87 -9.544 1 94.45 92 HIS B O 1
ATOM 3097 N N . ARG B 1 93 ? 6.286 -6.835 -7.824 1 91.61 93 ARG B N 1
ATOM 3098 C CA . ARG B 1 93 ? 5.347 -6.048 -7.03 1 91.61 93 ARG B CA 1
ATOM 3099 C C . ARG B 1 93 ? 5.12 -4.675 -7.654 1 91.61 93 ARG B C 1
ATOM 3101 O O . ARG B 1 93 ? 3.986 -4.194 -7.712 1 91.61 93 ARG B O 1
ATOM 3108 N N . VAL B 1 94 ? 6.15 -4.097 -8.078 1 93.66 94 VAL B N 1
ATOM 3109 C CA . VAL B 1 94 ? 6.054 -2.794 -8.727 1 93.66 94 VAL B CA 1
ATOM 3110 C C . VAL B 1 94 ? 5.274 -2.923 -10.034 1 93.66 94 VAL B C 1
ATOM 3112 O O . VAL B 1 94 ? 4.454 -2.061 -10.362 1 93.66 94 VAL B O 1
ATOM 3115 N N . ASP B 1 95 ? 5.505 -4.02 -10.805 1 94.53 95 ASP B N 1
ATOM 3116 C CA . ASP B 1 95 ? 4.715 -4.289 -12.003 1 94.53 95 ASP B CA 1
ATOM 3117 C C . ASP B 1 95 ? 3.227 -4.379 -11.669 1 94.53 95 ASP B C 1
ATOM 3119 O O . ASP B 1 95 ? 2.386 -3.878 -12.419 1 94.53 95 ASP B O 1
ATOM 3123 N N . SER B 1 96 ? 2.952 -5.027 -10.571 1 92.31 96 SER B N 1
ATOM 3124 C CA . SER B 1 96 ? 1.568 -5.251 -10.168 1 92.31 96 SER B CA 1
ATOM 3125 C C . SER B 1 96 ? 0.856 -3.933 -9.881 1 92.31 96 SER B C 1
ATOM 3127 O O . SER B 1 96 ? -0.358 -3.823 -10.069 1 92.31 96 SER B O 1
ATOM 3129 N N . LEU B 1 97 ? 1.608 -2.982 -9.442 1 92.13 97 LEU B N 1
ATOM 3130 C CA . LEU B 1 97 ? 1.025 -1.665 -9.212 1 92.13 97 LEU B CA 1
ATOM 3131 C C . LEU B 1 97 ? 0.405 -1.113 -10.492 1 92.13 97 LEU B C 1
ATOM 3133 O O . LEU B 1 97 ? -0.667 -0.505 -10.455 1 92.13 97 LEU B O 1
ATOM 3137 N N . GLU B 1 98 ? 1.045 -1.312 -11.585 1 91.17 98 GLU B N 1
ATOM 3138 C CA . GLU B 1 98 ? 0.511 -0.866 -12.868 1 91.17 98 GLU B CA 1
ATOM 3139 C C . GLU B 1 98 ? -0.818 -1.548 -13.18 1 91.17 98 GLU B C 1
ATOM 3141 O O . GLU B 1 98 ? -1.739 -0.916 -13.702 1 91.17 98 GLU B O 1
ATOM 3146 N N . ASN B 1 99 ? -0.881 -2.808 -12.872 1 94.22 99 ASN B N 1
ATOM 3147 C CA . ASN B 1 99 ? -2.135 -3.532 -13.05 1 94.22 99 ASN B CA 1
ATOM 3148 C C . ASN B 1 99 ? -3.243 -2.958 -12.171 1 94.22 99 ASN B C 1
ATOM 3150 O O . ASN B 1 99 ? -4.391 -2.847 -12.606 1 94.22 99 ASN B O 1
ATOM 3154 N N . TYR B 1 100 ? -2.863 -2.597 -10.991 1 93.91 100 TYR B N 1
ATOM 3155 C CA . TYR B 1 100 ? -3.844 -2.047 -10.063 1 93.91 100 TYR B CA 1
ATOM 3156 C C . TYR B 1 100 ? -4.328 -0.678 -10.527 1 93.91 100 TYR B C 1
ATOM 3158 O O . TYR B 1 100 ? -5.492 -0.323 -10.326 1 93.91 100 TYR B O 1
ATOM 3166 N N . ILE B 1 101 ? -3.431 0.063 -11.107 1 94.16 101 ILE B N 1
ATOM 3167 C CA . ILE B 1 101 ? -3.801 1.358 -11.668 1 94.16 101 ILE B CA 1
ATOM 3168 C C . ILE B 1 101 ? -4.834 1.165 -12.776 1 94.16 101 ILE B C 1
ATOM 3170 O O . ILE B 1 101 ? -5.736 1.989 -12.942 1 94.16 101 ILE B O 1
ATOM 3174 N N . HIS B 1 102 ? -4.814 0.03 -13.47 1 95.84 102 HIS B N 1
ATOM 3175 C CA . HIS B 1 102 ? -5.723 -0.257 -14.574 1 95.84 102 HIS B CA 1
ATOM 3176 C C . HIS B 1 102 ? -6.93 -1.059 -14.1 1 95.84 102 HIS B C 1
ATOM 3178 O O . HIS B 1 102 ? -7.802 -1.408 -14.9 1 95.84 102 HIS B O 1
ATOM 3184 N N . LEU B 1 103 ? -6.994 -1.349 -12.849 1 96.48 103 LEU B N 1
ATOM 3185 C CA . LEU B 1 103 ? -7.992 -2.265 -12.309 1 96.48 103 LEU B CA 1
ATOM 3186 C C . LEU B 1 103 ? -9.403 -1.782 -12.628 1 96.48 103 LEU B C 1
ATOM 3188 O O . LEU B 1 103 ? -10.267 -2.579 -13.002 1 96.48 103 LEU B O 1
ATOM 3192 N N . PRO B 1 104 ? -9.726 -0.454 -12.529 1 97.6 104 PRO B N 1
ATOM 3193 C CA . PRO B 1 104 ? -11.081 -0.029 -12.887 1 97.6 104 PRO B CA 1
ATOM 3194 C C . PRO B 1 104 ? -11.463 -0.415 -14.314 1 97.6 104 PRO B C 1
ATOM 3196 O O . PRO B 1 104 ? -12.575 -0.893 -14.552 1 97.6 104 PRO B O 1
ATOM 3199 N N . GLU B 1 105 ? -10.566 -0.236 -15.231 1 97.53 105 GLU B N 1
ATOM 3200 C CA . GLU B 1 105 ? -10.828 -0.624 -16.614 1 97.53 105 GLU B CA 1
ATOM 3201 C C . GLU B 1 105 ? -10.994 -2.136 -16.741 1 97.53 105 GLU B C 1
ATOM 3203 O O . GLU B 1 105 ? -11.882 -2.611 -17.452 1 97.53 105 GLU B O 1
ATOM 3208 N N . THR B 1 106 ? -10.131 -2.886 -16.047 1 97.6 106 THR B N 1
ATOM 3209 C CA . THR B 1 106 ? -10.225 -4.342 -16.062 1 97.6 106 THR B CA 1
ATOM 3210 C C . THR B 1 106 ? -11.568 -4.803 -15.505 1 97.6 106 THR B C 1
ATOM 3212 O O . THR B 1 106 ? -12.159 -5.761 -16.008 1 97.6 106 THR B O 1
ATOM 3215 N N . MET B 1 107 ? -12.055 -4.126 -14.486 1 97.88 107 MET B N 1
ATOM 3216 C CA . MET B 1 107 ? -13.346 -4.464 -13.894 1 97.88 107 MET B CA 1
ATOM 3217 C C . MET B 1 107 ? -14.479 -4.226 -14.886 1 97.88 107 MET B C 1
ATOM 3219 O O . MET B 1 107 ? -15.445 -4.99 -14.928 1 97.88 107 MET B O 1
ATOM 3223 N N . ARG B 1 108 ? -14.375 -3.224 -15.707 1 98.2 108 ARG B N 1
ATOM 3224 C CA . ARG B 1 108 ? -15.415 -2.866 -16.666 1 98.2 108 ARG B CA 1
ATOM 3225 C C . ARG B 1 108 ? -15.399 -3.806 -17.867 1 98.2 108 ARG B C 1
ATOM 3227 O O . ARG B 1 108 ? -16.454 -4.205 -18.364 1 98.2 108 ARG B O 1
ATOM 3234 N N . THR B 1 109 ? -14.194 -4.201 -18.335 1 97.4 109 THR B N 1
ATOM 3235 C CA . THR B 1 109 ? -14.073 -4.872 -19.624 1 97.4 109 THR B CA 1
ATOM 3236 C C . THR B 1 109 ? -13.871 -6.373 -19.436 1 97.4 109 THR B C 1
ATOM 3238 O O . THR B 1 109 ? -14.103 -7.157 -20.359 1 97.4 109 THR B O 1
ATOM 3241 N N . GLY B 1 110 ? -13.299 -6.743 -18.308 1 95.72 110 GLY B N 1
ATOM 3242 C CA . GLY B 1 110 ? -12.953 -8.137 -18.076 1 95.72 110 GLY B CA 1
ATOM 3243 C C . GLY B 1 110 ? -11.596 -8.516 -18.636 1 95.72 110 GLY B C 1
ATOM 3244 O O . GLY B 1 110 ? -11.188 -9.676 -18.557 1 95.72 110 GLY B O 1
ATOM 3245 N N . SER B 1 111 ? -10.885 -7.508 -19.133 1 94.92 111 SER B N 1
ATOM 3246 C CA . SER B 1 111 ? -9.596 -7.769 -19.765 1 94.92 111 SER B CA 1
ATOM 3247 C C . SER B 1 111 ? -8.463 -7.076 -19.015 1 94.92 111 SER B C 1
ATOM 3249 O O . SER B 1 111 ? -8.459 -5.85 -18.881 1 94.92 111 SER B O 1
ATOM 3251 N N . ALA B 1 112 ? -7.562 -7.842 -18.557 1 93.64 112 ALA B N 1
ATOM 3252 C CA . ALA B 1 112 ? -6.377 -7.303 -17.895 1 93.64 112 ALA B CA 1
ATOM 3253 C C . ALA B 1 112 ? -5.283 -6.977 -18.908 1 93.64 112 ALA B C 1
ATOM 3255 O O . ALA B 1 112 ? -5.244 -7.555 -19.997 1 93.64 112 ALA B O 1
ATOM 3256 N N . PRO B 1 113 ? -4.372 -6.058 -18.549 1 93.16 113 PRO B N 1
ATOM 3257 C CA . PRO B 1 113 ? -3.241 -5.777 -19.437 1 93.16 113 PRO B CA 1
ATOM 3258 C C . PRO B 1 113 ? -2.338 -6.99 -19.644 1 93.16 113 PRO B C 1
ATOM 3260 O O . PRO B 1 113 ? -2.133 -7.778 -18.717 1 93.16 113 PRO B O 1
ATOM 3263 N N . GLU B 1 114 ? -1.825 -7.086 -20.841 1 92.58 114 GLU B N 1
ATOM 3264 C CA . GLU B 1 114 ? -0.851 -8.137 -21.122 1 92.58 114 GLU B CA 1
ATOM 3265 C C . GLU B 1 114 ? 0.528 -7.771 -20.578 1 92.58 114 GLU B C 1
ATOM 3267 O O . GLU B 1 114 ? 1.01 -6.657 -20.792 1 92.58 114 GLU B O 1
ATOM 3272 N N . PRO B 1 115 ? 1.074 -8.687 -19.947 1 93.7 115 PRO B N 1
ATOM 3273 C CA . PRO B 1 115 ? 2.409 -8.37 -19.433 1 93.7 115 PRO B CA 1
ATOM 3274 C C . PRO B 1 115 ? 3.451 -8.232 -20.541 1 93.7 115 PRO B C 1
ATOM 3276 O O . PRO B 1 115 ? 3.395 -8.955 -21.539 1 93.7 115 PRO B O 1
ATOM 3279 N N . SER B 1 116 ? 4.364 -7.335 -20.368 1 94.75 116 SER B N 1
ATOM 3280 C CA . SER B 1 116 ? 5.531 -7.222 -21.236 1 94.75 116 SER B CA 1
ATOM 3281 C C . SER B 1 116 ? 6.541 -8.33 -20.952 1 94.75 116 SER B C 1
ATOM 3283 O O . SER B 1 116 ? 6.398 -9.071 -19.978 1 94.75 116 SER B O 1
ATOM 3285 N N . GLU B 1 117 ? 7.508 -8.469 -21.801 1 94.94 117 GLU B N 1
ATOM 3286 C CA . GLU B 1 117 ? 8.58 -9.437 -21.589 1 94.94 117 GLU B CA 1
ATOM 3287 C C . GLU B 1 117 ? 9.302 -9.181 -20.269 1 94.94 117 GLU B C 1
ATOM 3289 O O . GLU B 1 117 ? 9.635 -10.121 -19.545 1 94.94 117 GLU B O 1
ATOM 3294 N N . GLU B 1 118 ? 9.547 -7.888 -19.993 1 95.67 118 GLU B N 1
ATOM 3295 C CA . GLU B 1 118 ? 10.231 -7.529 -18.755 1 95.67 118 GLU B CA 1
ATOM 3296 C C . GLU B 1 118 ? 9.393 -7.898 -17.534 1 95.67 118 GLU B C 1
ATOM 3298 O O . GLU B 1 118 ? 9.923 -8.392 -16.537 1 95.67 118 GLU B O 1
ATOM 3303 N N . GLU B 1 119 ? 8.145 -7.642 -17.655 1 95.53 119 GLU B N 1
ATOM 3304 C CA . GLU B 1 119 ? 7.25 -8.014 -16.563 1 95.53 119 GLU B CA 1
ATOM 3305 C C . GLU B 1 119 ? 7.228 -9.526 -16.358 1 95.53 119 GLU B C 1
ATOM 3307 O O . GLU B 1 119 ? 7.123 -10.003 -15.227 1 95.53 119 GLU B O 1
ATOM 3312 N N . PHE B 1 120 ? 7.291 -10.215 -17.481 1 95.58 120 PHE B N 1
ATOM 3313 C CA . PHE B 1 120 ? 7.334 -11.67 -17.396 1 95.58 120 PHE B CA 1
ATOM 3314 C C . PHE B 1 120 ? 8.607 -12.135 -16.699 1 95.58 120 PHE B C 1
ATOM 3316 O O . PHE B 1 120 ? 8.564 -13.022 -15.844 1 95.58 120 PHE B O 1
ATOM 3323 N N . LYS B 1 121 ? 9.74 -11.556 -16.979 1 96.57 121 LYS B N 1
ATOM 3324 C CA . LYS B 1 121 ? 11 -11.843 -16.3 1 96.57 121 LYS B CA 1
ATOM 3325 C C . LYS B 1 121 ? 10.891 -11.573 -14.802 1 96.57 121 LYS B C 1
ATOM 3327 O O . LYS B 1 121 ? 11.35 -12.374 -13.986 1 96.57 121 LYS B O 1
ATOM 3332 N N . ASN B 1 122 ? 10.323 -10.428 -14.511 1 96.78 122 ASN B N 1
ATOM 3333 C CA . ASN B 1 122 ? 10.135 -10.076 -13.107 1 96.78 122 ASN B CA 1
ATOM 3334 C C . ASN B 1 122 ? 9.244 -11.087 -12.391 1 96.78 122 ASN B C 1
ATOM 3336 O O . ASN B 1 122 ? 9.494 -11.43 -11.233 1 96.78 122 ASN B O 1
ATOM 3340 N N . TYR B 1 123 ? 8.239 -11.542 -13.105 1 95.7 123 TYR B N 1
ATOM 3341 C CA . TYR B 1 123 ? 7.357 -12.558 -12.543 1 95.7 123 TYR B CA 1
ATOM 3342 C C . TYR B 1 123 ? 8.126 -13.838 -12.237 1 95.7 123 TYR B C 1
ATOM 3344 O O . TYR B 1 123 ? 7.959 -14.43 -11.168 1 95.7 123 TYR B O 1
ATOM 3352 N N . MET B 1 124 ? 8.948 -14.255 -13.118 1 96.01 124 MET B N 1
ATOM 3353 C CA . MET B 1 124 ? 9.754 -15.452 -12.896 1 96.01 124 MET B CA 1
ATOM 3354 C C . MET B 1 124 ? 10.678 -15.27 -11.696 1 96.01 124 MET B C 1
ATOM 3356 O O . MET B 1 124 ? 10.911 -16.214 -10.939 1 96.01 124 MET B O 1
ATOM 3360 N N . GLY B 1 125 ? 11.2 -14.06 -11.597 1 95.3 125 GLY B N 1
ATOM 3361 C CA . GLY B 1 125 ? 12.002 -13.758 -10.422 1 95.3 125 GLY B CA 1
ATOM 3362 C C . GLY B 1 125 ? 11.232 -13.902 -9.122 1 95.3 125 GLY B C 1
ATOM 3363 O O . GLY B 1 125 ? 11.762 -14.415 -8.135 1 95.3 125 GLY B O 1
ATOM 3364 N N . ALA B 1 126 ? 10.064 -13.442 -9.142 1 94.73 126 ALA B N 1
ATOM 3365 C CA . ALA B 1 126 ? 9.204 -13.57 -7.968 1 94.73 126 ALA B CA 1
ATOM 3366 C C . ALA B 1 126 ? 8.942 -15.036 -7.637 1 94.73 126 ALA B C 1
ATOM 3368 O O . ALA B 1 126 ? 8.964 -15.429 -6.468 1 94.73 126 ALA B O 1
ATOM 3369 N N . MET B 1 127 ? 8.687 -15.835 -8.659 1 94.43 127 MET B N 1
ATOM 3370 C CA . MET B 1 127 ? 8.421 -17.257 -8.466 1 94.43 127 MET B CA 1
ATOM 3371 C C . MET B 1 127 ? 9.646 -17.969 -7.903 1 94.43 127 MET B C 1
ATOM 3373 O O . MET B 1 127 ? 9.516 -18.941 -7.156 1 94.43 127 MET B O 1
ATOM 3377 N N . ALA B 1 128 ? 10.788 -17.479 -8.228 1 94.64 128 ALA B N 1
ATOM 3378 C CA . ALA B 1 128 ? 12.038 -18.075 -7.765 1 94.64 128 ALA B CA 1
ATOM 3379 C C . ALA B 1 128 ? 12.332 -17.68 -6.32 1 94.64 128 ALA B C 1
ATOM 3381 O O . ALA B 1 128 ? 13.219 -18.252 -5.682 1 94.64 128 ALA B O 1
ATOM 3382 N N . SER B 1 129 ? 11.566 -16.736 -5.778 1 92.62 129 SER B N 1
ATOM 3383 C CA . SER B 1 129 ? 11.923 -16.118 -4.505 1 92.62 129 SER B CA 1
ATOM 3384 C C . SER B 1 129 ? 11.252 -16.831 -3.336 1 92.62 129 SER B C 1
ATOM 3386 O O . SER B 1 129 ? 11.232 -16.317 -2.216 1 92.62 129 SER B O 1
ATOM 3388 N N . VAL B 1 130 ? 10.79 -18.013 -3.517 1 91.62 130 VAL B N 1
ATOM 3389 C CA . VAL B 1 130 ? 10.229 -18.792 -2.418 1 91.62 130 VAL B CA 1
ATOM 3390 C C . VAL B 1 130 ? 11.301 -19.041 -1.36 1 91.62 130 VAL B C 1
ATOM 3392 O O . VAL B 1 130 ? 12.386 -19.537 -1.671 1 91.62 130 VAL B O 1
ATOM 3395 N N . PRO B 1 131 ? 11.015 -18.673 -0.124 1 93.27 131 PRO B N 1
ATOM 3396 C CA . PRO B 1 131 ? 11.998 -18.924 0.932 1 93.27 131 PRO B CA 1
ATOM 3397 C C . PRO B 1 131 ? 12.351 -20.403 1.071 1 93.27 131 PRO B C 1
ATOM 3399 O O . PRO B 1 131 ? 11.476 -21.264 0.95 1 93.27 131 PRO B O 1
ATOM 3402 N N . GLU B 1 132 ? 13.561 -20.612 1.388 1 95.32 132 GLU B N 1
ATOM 3403 C CA . GLU B 1 132 ? 14.074 -21.977 1.462 1 95.32 132 GLU B CA 1
ATOM 3404 C C . GLU B 1 132 ? 13.316 -22.795 2.504 1 95.32 132 GLU B C 1
ATOM 3406 O O . GLU B 1 132 ? 12.991 -23.96 2.269 1 95.32 132 GLU B O 1
ATOM 3411 N N . GLY B 1 133 ? 13.044 -22.132 3.627 1 96.39 133 GLY B N 1
ATOM 3412 C CA . GLY B 1 133 ? 12.288 -22.831 4.654 1 96.39 133 GLY B CA 1
ATOM 3413 C C . GLY B 1 133 ? 10.916 -23.277 4.186 1 96.39 133 GLY B C 1
ATOM 3414 O O . GLY B 1 133 ? 10.492 -24.4 4.468 1 96.39 133 GLY B O 1
ATOM 3415 N N . THR B 1 134 ? 10.254 -22.452 3.489 1 96.62 134 THR B N 1
ATOM 3416 C CA . THR B 1 134 ? 8.938 -22.773 2.947 1 96.62 134 THR B CA 1
ATOM 3417 C C . THR B 1 134 ? 9.038 -23.883 1.905 1 96.62 134 THR B C 1
ATOM 3419 O O . THR B 1 134 ? 8.243 -24.825 1.916 1 96.62 134 THR B O 1
ATOM 3422 N N . LEU B 1 135 ? 10.029 -23.745 1.043 1 97 135 LEU B N 1
ATOM 3423 C CA . LEU B 1 135 ? 10.289 -24.735 0.003 1 97 135 LEU B CA 1
ATOM 3424 C C . LEU B 1 135 ? 10.495 -26.119 0.611 1 97 135 LEU B C 1
ATOM 3426 O O . LEU B 1 135 ? 9.842 -27.083 0.205 1 97 135 LEU B O 1
ATOM 3430 N N . ARG B 1 136 ? 11.305 -26.247 1.583 1 97.81 136 ARG B N 1
ATOM 3431 C CA . ARG B 1 136 ? 11.617 -27.517 2.23 1 97.81 136 ARG B CA 1
ATOM 3432 C C . ARG B 1 136 ? 10.403 -28.067 2.972 1 97.81 136 ARG B C 1
ATOM 3434 O O . ARG B 1 136 ? 10.156 -29.274 2.961 1 97.81 136 ARG B O 1
ATOM 3441 N N . ALA B 1 137 ? 9.707 -27.154 3.614 1 98.19 137 ALA B N 1
ATOM 3442 C CA . ALA B 1 137 ? 8.523 -27.577 4.357 1 98.19 137 ALA B CA 1
ATOM 3443 C C . ALA B 1 137 ? 7.485 -28.197 3.427 1 98.19 137 ALA B C 1
ATOM 3445 O O . ALA B 1 137 ? 6.888 -29.227 3.751 1 98.19 137 ALA B O 1
ATOM 3446 N N . ILE B 1 138 ? 7.297 -27.601 2.331 1 98.16 138 ILE B N 1
ATOM 3447 C CA . ILE B 1 138 ? 6.298 -28.072 1.378 1 98.16 138 ILE B CA 1
ATOM 3448 C C . ILE B 1 138 ? 6.718 -29.43 0.82 1 98.16 138 ILE B C 1
ATOM 3450 O O . ILE B 1 138 ? 5.911 -30.361 0.763 1 98.16 138 ILE B O 1
ATOM 3454 N N . VAL B 1 139 ? 7.974 -29.545 0.407 1 98.25 139 VAL B N 1
ATOM 3455 C CA . VAL B 1 139 ? 8.456 -30.798 -0.165 1 98.25 139 VAL B CA 1
ATOM 3456 C C . VAL B 1 139 ? 8.435 -31.894 0.898 1 98.25 139 VAL B C 1
ATOM 3458 O O . VAL B 1 139 ? 8.059 -33.034 0.616 1 98.25 139 VAL B O 1
ATOM 3461 N N . THR B 1 140 ? 8.815 -31.544 2.14 1 98.18 140 THR B N 1
ATOM 3462 C CA . THR B 1 140 ? 8.733 -32.5 3.238 1 98.18 140 THR B CA 1
ATOM 3463 C C . THR B 1 140 ? 7.297 -32.978 3.433 1 98.18 140 THR B C 1
ATOM 3465 O O . THR B 1 140 ? 7.052 -34.175 3.596 1 98.18 140 THR B O 1
ATOM 3468 N N . ALA B 1 141 ? 6.404 -32.07 3.43 1 98.13 141 ALA B N 1
ATOM 3469 C CA . ALA B 1 141 ? 4.995 -32.424 3.585 1 98.13 141 ALA B CA 1
ATOM 3470 C C . ALA B 1 141 ? 4.532 -33.338 2.455 1 98.13 141 ALA B C 1
ATOM 3472 O O . ALA B 1 141 ? 3.768 -34.28 2.684 1 98.13 141 ALA B O 1
ATOM 3473 N N . ALA B 1 142 ? 4.944 -33.032 1.253 1 98.01 142 ALA B N 1
ATOM 3474 C CA . ALA B 1 142 ? 4.607 -33.871 0.106 1 98.01 142 ALA B CA 1
ATOM 3475 C C . ALA B 1 142 ? 5.149 -35.287 0.284 1 98.01 142 ALA B C 1
ATOM 3477 O O . ALA B 1 142 ? 4.459 -36.264 -0.012 1 98.01 142 ALA B O 1
ATOM 3478 N N . GLU B 1 143 ? 6.343 -35.392 0.788 1 96.9 143 GLU B N 1
ATOM 3479 C CA . GLU B 1 143 ? 6.974 -36.692 0.997 1 96.9 143 GLU B CA 1
ATOM 3480 C C . GLU B 1 143 ? 6.283 -37.468 2.114 1 96.9 143 GLU B C 1
ATOM 3482 O O . GLU B 1 143 ? 6.358 -38.697 2.162 1 96.9 143 GLU B O 1
ATOM 3487 N N . HIS B 1 144 ? 5.739 -36.729 3.012 1 96.63 144 HIS B N 1
ATOM 3488 C CA . HIS B 1 144 ? 4.962 -37.407 4.044 1 96.63 144 HIS B CA 1
ATOM 3489 C C . HIS B 1 144 ? 3.729 -38.08 3.451 1 96.63 144 HIS B C 1
ATOM 3491 O O . HIS B 1 144 ? 3.29 -39.124 3.94 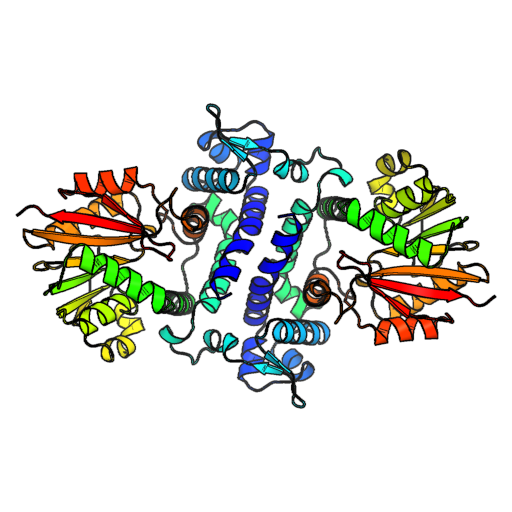1 96.63 144 HIS B O 1
ATOM 3497 N N . VAL B 1 145 ? 3.202 -37.454 2.463 1 96.3 145 VAL B N 1
ATOM 3498 C CA . VAL B 1 145 ? 2.018 -37.976 1.789 1 96.3 145 VAL B CA 1
ATOM 3499 C C . VAL B 1 145 ? 2.408 -39.154 0.899 1 96.3 145 VAL B C 1
ATOM 3501 O O . VAL B 1 145 ? 1.695 -40.159 0.84 1 96.3 145 VAL B O 1
ATOM 3504 N N . HIS B 1 146 ? 3.468 -39.007 0.145 1 96.2 146 HIS B N 1
ATOM 3505 C CA . HIS B 1 146 ? 4.032 -40.046 -0.708 1 96.2 146 HIS B CA 1
ATOM 3506 C C . HIS B 1 146 ? 5.521 -40.234 -0.437 1 96.2 146 HIS B C 1
ATOM 3508 O O . HIS B 1 146 ? 6.358 -39.592 -1.075 1 96.2 146 HIS B O 1
ATOM 3514 N N . PRO B 1 147 ? 5.819 -41.161 0.445 1 94.77 147 PRO B N 1
ATOM 3515 C CA . PRO B 1 147 ? 7.215 -41.307 0.86 1 94.77 147 PRO B CA 1
ATOM 3516 C C . PRO B 1 147 ? 8.125 -41.765 -0.278 1 94.77 147 PRO B C 1
ATOM 3518 O O . PRO B 1 147 ? 7.757 -42.658 -1.045 1 94.77 147 PRO B O 1
ATOM 3521 N N . ARG B 1 148 ? 9.272 -41.126 -0.451 1 90.07 148 ARG B N 1
ATOM 3522 C CA . ARG B 1 148 ? 10.379 -41.427 -1.353 1 90.07 148 ARG B CA 1
ATOM 3523 C C . ARG B 1 148 ? 9.879 -41.661 -2.775 1 90.07 148 ARG B C 1
ATOM 3525 O O . ARG B 1 148 ? 10.118 -42.721 -3.356 1 90.07 148 ARG B O 1
ATOM 3532 N N . PRO B 1 149 ? 9.258 -40.615 -3.282 1 94.82 149 PRO B N 1
ATOM 3533 C CA . PRO B 1 149 ? 8.842 -40.786 -4.676 1 94.82 149 PRO B CA 1
ATOM 3534 C C . PRO B 1 149 ? 10.02 -41.017 -5.62 1 94.82 149 PRO B C 1
ATOM 3536 O O . PRO B 1 149 ? 11.087 -40.425 -5.437 1 94.82 149 PRO B O 1
ATOM 3539 N N . GLY B 1 150 ? 9.808 -41.939 -6.612 1 96.88 150 GLY B N 1
ATOM 3540 C CA . GLY B 1 150 ? 10.831 -42.222 -7.606 1 96.88 150 GLY B CA 1
ATOM 3541 C C . GLY B 1 150 ? 10.769 -41.298 -8.807 1 96.88 150 GLY B C 1
ATOM 3542 O O . GLY B 1 150 ? 11.73 -40.581 -9.096 1 96.88 150 GLY B O 1
ATOM 3543 N N . GLN B 1 151 ? 9.652 -41.298 -9.5 1 98.3 151 GLN B N 1
ATOM 3544 C CA . GLN B 1 151 ? 9.397 -40.468 -10.673 1 98.3 151 GLN B CA 1
ATOM 3545 C C . GLN B 1 151 ? 8.43 -39.334 -10.345 1 98.3 151 GLN B C 1
ATOM 3547 O O . GLN B 1 151 ? 7.242 -39.572 -10.113 1 98.3 151 GLN B O 1
ATOM 3552 N N . VAL B 1 152 ? 8.941 -38.093 -10.352 1 98.47 152 VAL B N 1
ATOM 3553 C CA . VAL B 1 152 ? 8.144 -36.927 -9.984 1 98.47 152 VAL B CA 1
ATOM 3554 C C . VAL B 1 152 ? 7.947 -36.03 -11.204 1 98.47 152 VAL B C 1
ATOM 3556 O O . VAL B 1 152 ? 8.9 -35.746 -11.934 1 98.47 152 VAL B O 1
ATOM 3559 N N . LEU B 1 153 ? 6.751 -35.678 -11.472 1 98.76 153 LEU B N 1
ATOM 3560 C CA . LEU B 1 153 ? 6.447 -34.64 -12.45 1 98.76 153 LEU B CA 1
ATOM 3561 C C . LEU B 1 153 ? 6.142 -33.315 -11.76 1 98.76 153 LEU B C 1
ATOM 3563 O O . LEU B 1 153 ? 5.208 -33.227 -10.96 1 98.76 153 LEU B O 1
ATOM 3567 N N . ASP B 1 154 ? 6.948 -32.318 -11.976 1 98.44 154 ASP B N 1
ATOM 3568 C CA . ASP B 1 154 ? 6.724 -30.957 -11.499 1 98.44 154 ASP B CA 1
ATOM 3569 C C . ASP B 1 154 ? 6.021 -30.112 -12.559 1 98.44 154 ASP B C 1
ATOM 3571 O O . ASP B 1 154 ? 6.659 -29.622 -13.493 1 98.44 154 ASP B O 1
ATOM 3575 N N . VAL B 1 155 ? 4.748 -29.918 -12.408 1 98.51 155 VAL B N 1
ATOM 3576 C CA . VAL B 1 155 ? 3.929 -29.26 -13.421 1 98.51 155 VAL B CA 1
ATOM 3577 C C . VAL B 1 155 ? 3.937 -27.75 -13.191 1 98.51 155 VAL B C 1
ATOM 3579 O O . VAL B 1 155 ? 3.618 -27.281 -12.096 1 98.51 155 VAL B O 1
ATOM 3582 N N . GLY B 1 156 ? 4.207 -27.039 -14.287 1 97.42 156 GLY B N 1
ATOM 3583 C CA . GLY B 1 156 ? 4.321 -25.597 -14.137 1 97.42 156 GLY B CA 1
ATOM 3584 C C . GLY B 1 156 ? 5.443 -25.181 -13.204 1 97.42 156 GLY B C 1
ATOM 3585 O O . GLY B 1 156 ? 5.264 -24.295 -12.366 1 97.42 156 GLY B O 1
ATOM 3586 N N . GLY B 1 157 ? 6.516 -25.8 -13.281 1 96.23 157 GLY B N 1
ATOM 3587 C CA . GLY B 1 157 ? 7.564 -25.702 -12.278 1 96.23 157 GLY B CA 1
ATOM 3588 C C . GLY B 1 157 ? 8.345 -24.404 -12.355 1 96.23 157 GLY B C 1
ATOM 3589 O O . GLY B 1 157 ? 9.117 -24.084 -11.45 1 96.23 157 GLY B O 1
ATOM 3590 N N . GLY B 1 158 ? 8.233 -23.665 -13.507 1 96.45 158 GLY B N 1
ATOM 3591 C CA . GLY B 1 158 ? 8.883 -22.371 -13.64 1 96.45 158 GLY B CA 1
ATOM 3592 C C . GLY B 1 158 ? 10.375 -22.421 -13.373 1 96.45 158 GLY B C 1
ATOM 3593 O O . GLY B 1 158 ? 11.096 -23.203 -13.996 1 96.45 158 GLY B O 1
ATOM 3594 N N . PRO B 1 159 ? 10.871 -21.752 -12.377 1 96.79 159 PRO B N 1
ATOM 3595 C CA . PRO B 1 159 ? 12.303 -21.728 -12.068 1 96.79 159 PRO B CA 1
ATOM 3596 C C . PRO B 1 159 ? 12.818 -23.07 -11.553 1 96.79 159 PRO B C 1
ATOM 3598 O O . PRO B 1 159 ? 14.028 -23.253 -11.398 1 96.79 159 PRO B O 1
ATOM 3601 N N . GLY B 1 160 ? 11.91 -24.007 -11.253 1 96.93 160 GLY B N 1
ATOM 3602 C CA . GLY B 1 160 ? 12.307 -25.379 -10.977 1 96.93 160 GLY B CA 1
ATOM 3603 C C . GLY B 1 160 ? 12.786 -25.586 -9.553 1 96.93 160 GLY B C 1
ATOM 3604 O O . GLY B 1 160 ? 13.479 -26.563 -9.261 1 96.93 160 GLY B O 1
ATOM 3605 N N . ARG B 1 161 ? 12.422 -24.685 -8.615 1 96.51 161 ARG B N 1
ATOM 3606 C CA . ARG B 1 161 ? 12.935 -24.74 -7.25 1 96.51 161 ARG B CA 1
ATOM 3607 C C . ARG B 1 161 ? 12.405 -25.966 -6.514 1 96.51 161 ARG B C 1
ATOM 3609 O O . ARG B 1 161 ? 13.156 -26.648 -5.813 1 96.51 161 ARG B O 1
ATOM 3616 N N . PHE B 1 162 ? 11.167 -26.227 -6.659 1 97.7 162 PHE B N 1
ATOM 3617 C CA . PHE B 1 162 ? 10.592 -27.39 -5.994 1 97.7 162 PHE B CA 1
ATOM 3618 C C . PHE B 1 162 ? 11.118 -28.681 -6.608 1 97.7 162 PHE B C 1
ATOM 3620 O O . PHE B 1 162 ? 11.482 -29.614 -5.889 1 97.7 162 PHE B O 1
ATOM 3627 N N . GLY B 1 163 ? 11.12 -28.761 -7.953 1 97.65 163 GLY B N 1
ATOM 3628 C CA . GLY B 1 163 ? 11.696 -29.915 -8.623 1 97.65 163 GLY B CA 1
ATOM 3629 C C . GLY B 1 163 ? 13.118 -30.213 -8.184 1 97.65 163 GLY B C 1
ATOM 3630 O O . GLY B 1 163 ? 13.465 -31.368 -7.93 1 97.65 163 GLY B O 1
ATOM 3631 N N . ALA B 1 164 ? 13.907 -29.196 -8.092 1 97.43 164 ALA B N 1
ATOM 3632 C CA . ALA B 1 164 ? 15.298 -29.357 -7.676 1 97.43 164 ALA B CA 1
ATOM 3633 C C . ALA B 1 164 ? 15.386 -29.926 -6.263 1 97.43 164 ALA B C 1
ATOM 3635 O O . ALA B 1 164 ? 16.281 -30.719 -5.96 1 97.43 164 ALA B O 1
ATOM 3636 N N . GLU B 1 165 ? 14.553 -29.435 -5.384 1 97.26 165 GLU B N 1
ATOM 3637 C CA . GLU B 1 165 ? 14.551 -29.953 -4.019 1 97.26 165 GLU B CA 1
ATOM 3638 C C . GLU B 1 165 ? 14.188 -31.435 -3.992 1 97.26 165 GLU B C 1
ATOM 3640 O O . GLU B 1 165 ? 14.803 -32.217 -3.263 1 97.26 165 GLU B O 1
ATOM 3645 N N . PHE B 1 166 ? 13.183 -31.886 -4.756 1 97.71 166 PHE B N 1
ATOM 3646 C CA . PHE B 1 166 ? 12.852 -33.301 -4.879 1 97.71 166 PHE B CA 1
ATOM 3647 C C . PHE B 1 166 ? 14.048 -34.094 -5.394 1 97.71 166 PHE B C 1
ATOM 3649 O O . PHE B 1 166 ? 14.341 -35.181 -4.893 1 97.71 166 PHE B O 1
ATOM 3656 N N . ALA B 1 167 ? 14.701 -33.547 -6.442 1 97.5 167 ALA B N 1
ATOM 3657 C CA . ALA B 1 167 ? 15.861 -34.215 -7.029 1 97.5 167 ALA B CA 1
ATOM 3658 C C . ALA B 1 167 ? 16.973 -34.389 -5.999 1 97.5 167 ALA B C 1
ATOM 3660 O O . ALA B 1 167 ? 17.586 -35.455 -5.913 1 97.5 167 ALA B O 1
ATOM 3661 N N . ARG B 1 168 ? 17.199 -33.343 -5.285 1 96.23 168 ARG B N 1
ATOM 3662 C CA . ARG B 1 168 ? 18.209 -33.396 -4.233 1 96.23 168 ARG B CA 1
ATOM 3663 C C . ARG B 1 168 ? 17.899 -34.503 -3.231 1 96.23 168 ARG B C 1
ATOM 3665 O O . ARG B 1 168 ? 18.81 -35.077 -2.63 1 96.23 168 ARG B O 1
ATOM 3672 N N . ARG B 1 169 ? 16.694 -34.827 -3.133 1 96.34 169 ARG B N 1
ATOM 3673 C CA . ARG B 1 169 ? 16.267 -35.833 -2.166 1 96.34 169 ARG B CA 1
ATOM 3674 C C . ARG B 1 169 ? 16.174 -37.21 -2.815 1 96.34 169 ARG B C 1
ATOM 3676 O O . ARG B 1 169 ? 15.681 -38.159 -2.201 1 96.34 169 ARG B O 1
ATOM 3683 N N . GLY B 1 170 ? 16.532 -37.312 -4.051 1 96.22 170 GLY B N 1
ATOM 3684 C CA . GLY B 1 170 ? 16.76 -38.623 -4.638 1 96.22 170 GLY B CA 1
ATOM 3685 C C . GLY B 1 170 ? 15.736 -38.989 -5.696 1 96.22 170 GLY B C 1
ATOM 3686 O O . GLY B 1 170 ? 15.772 -40.092 -6.246 1 96.22 170 GLY B O 1
ATOM 3687 N N . ALA B 1 171 ? 14.848 -38.08 -6.035 1 97.65 171 ALA B N 1
ATOM 3688 C CA . ALA B 1 171 ? 13.835 -38.379 -7.044 1 97.65 171 ALA B CA 1
ATOM 3689 C C . ALA B 1 171 ? 14.353 -38.077 -8.447 1 97.65 171 ALA B C 1
ATOM 3691 O O . ALA B 1 171 ? 15.208 -37.206 -8.626 1 97.65 171 ALA B O 1
ATOM 3692 N N . ASP B 1 172 ? 13.891 -38.838 -9.418 1 97.96 172 ASP B N 1
ATOM 3693 C CA . ASP B 1 172 ? 14.006 -38.442 -10.818 1 97.96 172 ASP B CA 1
ATOM 3694 C C . ASP B 1 172 ? 12.896 -37.469 -11.208 1 97.96 172 ASP B C 1
ATOM 3696 O O . ASP B 1 172 ? 11.717 -37.827 -11.195 1 97.96 172 ASP B O 1
ATOM 3700 N N . VAL B 1 173 ? 13.257 -36.24 -11.551 1 98.13 173 VAL B N 1
ATOM 3701 C CA . VAL B 1 173 ? 12.257 -35.187 -11.694 1 98.13 173 VAL B CA 1
ATOM 3702 C C . VAL B 1 173 ? 12.176 -34.746 -13.154 1 98.13 173 VAL B C 1
ATOM 3704 O O . VAL B 1 173 ? 13.203 -34.518 -13.798 1 98.13 173 VAL B O 1
ATOM 3707 N N . THR B 1 174 ? 11.012 -34.689 -13.673 1 98.43 174 THR B N 1
ATOM 3708 C CA . THR B 1 174 ? 10.689 -34.019 -14.928 1 98.43 174 THR B CA 1
ATOM 3709 C C . THR B 1 174 ? 9.934 -32.719 -14.669 1 98.43 174 THR B C 1
ATOM 3711 O O . THR B 1 174 ? 8.893 -32.721 -14.009 1 98.43 174 THR B O 1
ATOM 3714 N N . LEU B 1 175 ? 10.465 -31.616 -15.092 1 98.27 175 LEU B N 1
ATOM 3715 C CA . LEU B 1 175 ? 9.805 -30.318 -15 1 98.27 175 LEU B CA 1
ATOM 3716 C C . LEU B 1 175 ? 9.074 -29.987 -16.297 1 98.27 175 LEU B C 1
ATOM 3718 O O . LEU B 1 175 ? 9.672 -30.011 -17.375 1 98.27 175 LEU B O 1
ATOM 3722 N N . LEU B 1 176 ? 7.805 -29.749 -16.206 1 98.4 176 LEU B N 1
ATOM 3723 C CA . LEU B 1 176 ? 6.997 -29.391 -17.367 1 98.4 176 LEU B CA 1
ATOM 3724 C C . LEU B 1 176 ? 6.515 -27.948 -17.269 1 98.4 176 LEU B C 1
ATOM 3726 O O . LEU B 1 176 ? 5.984 -27.535 -16.235 1 98.4 176 LEU B O 1
ATOM 3730 N N . ASP B 1 177 ? 6.705 -27.171 -18.335 1 97.85 177 ASP B N 1
ATOM 3731 C CA . ASP B 1 177 ? 6.159 -25.821 -18.433 1 97.85 177 ASP B CA 1
ATOM 3732 C C . ASP B 1 177 ? 5.957 -25.416 -19.892 1 97.85 177 ASP B C 1
ATOM 3734 O O . ASP B 1 177 ? 6.258 -26.188 -20.804 1 97.85 177 ASP B O 1
ATOM 3738 N N . GLN B 1 178 ? 5.365 -24.331 -20.053 1 97.04 178 GLN B N 1
ATOM 3739 C CA . GLN B 1 178 ? 5.132 -23.806 -21.395 1 97.04 178 GLN B CA 1
ATOM 3740 C C . GLN B 1 178 ? 6.44 -23.374 -22.051 1 97.04 178 GLN B C 1
ATOM 3742 O O . GLN B 1 178 ? 7.412 -23.057 -21.361 1 97.04 178 GLN B O 1
ATOM 3747 N N . ARG B 1 179 ? 6.458 -23.265 -23.335 1 96.55 179 ARG B N 1
ATOM 3748 C CA . ARG B 1 179 ? 7.632 -22.942 -24.14 1 96.55 179 ARG B CA 1
ATOM 3749 C C . ARG B 1 179 ? 8.243 -21.613 -23.708 1 96.55 179 ARG B C 1
ATOM 3751 O O . ARG B 1 179 ? 9.463 -21.501 -23.569 1 96.55 179 ARG B O 1
ATOM 3758 N N . SER B 1 180 ? 7.433 -20.586 -23.478 1 95.85 180 SER B N 1
ATOM 3759 C CA . SER B 1 180 ? 7.918 -19.252 -23.138 1 95.85 180 SER B CA 1
ATOM 3760 C C . SER B 1 180 ? 8.698 -19.265 -21.828 1 95.85 180 SER B C 1
ATOM 3762 O O . SER B 1 180 ? 9.705 -18.567 -21.692 1 95.85 180 SER B O 1
ATOM 3764 N N . VAL B 1 181 ? 8.226 -20.064 -20.901 1 96.87 181 VAL B N 1
ATOM 3765 C CA . VAL B 1 181 ? 8.903 -20.171 -19.613 1 96.87 181 VAL B CA 1
ATOM 3766 C C . VAL B 1 181 ? 10.231 -20.904 -19.786 1 96.87 181 VAL B C 1
ATOM 3768 O O . VAL B 1 181 ? 11.267 -20.448 -19.298 1 96.87 181 VAL B O 1
ATOM 3771 N N . LEU B 1 182 ? 10.196 -22.027 -20.489 1 97.02 182 LEU B N 1
ATOM 3772 C CA . LEU B 1 182 ? 11.385 -22.849 -20.683 1 97.02 182 LEU B CA 1
ATOM 3773 C C . LEU B 1 182 ? 12.459 -22.081 -21.446 1 97.02 182 LEU B C 1
ATOM 3775 O O . LEU B 1 182 ? 13.645 -22.176 -21.122 1 97.02 182 LEU B O 1
ATOM 3779 N N . GLU B 1 183 ? 12.023 -21.308 -22.433 1 96.01 183 GLU B N 1
ATOM 3780 C CA . GLU B 1 183 ? 12.97 -20.506 -23.202 1 96.01 183 GLU B CA 1
ATOM 3781 C C . GLU B 1 183 ? 13.595 -19.412 -22.34 1 96.01 183 GLU B C 1
ATOM 3783 O O . GLU B 1 183 ? 14.807 -19.192 -22.389 1 96.01 183 GLU B O 1
ATOM 3788 N N . LEU B 1 184 ? 12.823 -18.795 -21.544 1 95.49 184 LEU B N 1
ATOM 3789 C CA . LEU B 1 184 ? 13.29 -17.698 -20.704 1 95.49 184 LEU B CA 1
ATOM 3790 C C . LEU B 1 184 ? 14.282 -18.197 -19.659 1 95.49 184 LEU B C 1
ATOM 3792 O O . LEU B 1 184 ? 15.237 -17.495 -19.318 1 95.49 184 LEU B O 1
ATOM 3796 N N . LEU B 1 185 ? 14.061 -19.386 -19.141 1 96.58 185 LEU B N 1
ATOM 3797 C CA . LEU B 1 185 ? 14.837 -19.865 -18.002 1 96.58 185 LEU B CA 1
ATOM 3798 C C . LEU B 1 185 ? 15.805 -20.964 -18.427 1 96.58 185 LEU B C 1
ATOM 3800 O O . LEU B 1 185 ? 16.265 -21.749 -17.595 1 96.58 185 LEU B O 1
ATOM 3804 N N . ALA B 1 186 ? 16.114 -21.092 -19.692 1 94.97 186 ALA B N 1
ATOM 3805 C CA . ALA B 1 186 ? 16.918 -22.175 -20.253 1 94.97 186 ALA B CA 1
ATOM 3806 C C . ALA B 1 186 ? 18.261 -22.288 -19.538 1 94.97 186 ALA B C 1
ATOM 3808 O O . ALA B 1 186 ? 18.635 -23.367 -19.073 1 94.97 186 ALA B O 1
ATOM 3809 N N . ASP B 1 187 ? 18.979 -21.2 -19.414 1 93.25 187 ASP B N 1
ATOM 3810 C CA . ASP B 1 187 ? 20.29 -21.201 -18.771 1 93.25 187 ASP B CA 1
ATOM 3811 C C . ASP B 1 187 ? 20.188 -21.649 -17.315 1 93.25 187 ASP B C 1
ATOM 3813 O O . ASP B 1 187 ? 21.045 -22.388 -16.826 1 93.25 187 ASP B O 1
ATOM 3817 N N . HIS B 1 188 ? 19.198 -21.155 -16.715 1 94.18 188 HIS B N 1
ATOM 3818 C CA . HIS B 1 188 ? 18.992 -21.512 -15.316 1 94.18 188 HIS B CA 1
ATOM 3819 C C . HIS B 1 188 ? 18.703 -23.001 -15.164 1 94.18 188 HIS B C 1
ATOM 3821 O O . HIS B 1 188 ? 19.247 -23.656 -14.272 1 94.18 188 HIS B O 1
ATOM 3827 N N . HIS B 1 189 ? 17.898 -23.548 -15.953 1 94.88 189 HIS B N 1
ATOM 3828 C CA . HIS B 1 189 ? 17.519 -24.955 -15.882 1 94.88 189 HIS B CA 1
ATOM 3829 C C . HIS B 1 189 ? 18.724 -25.863 -16.106 1 94.88 189 HIS B C 1
ATOM 3831 O O . HIS B 1 189 ? 18.799 -26.954 -15.537 1 94.88 189 HIS B O 1
ATOM 3837 N N . GLU B 1 190 ? 19.634 -25.439 -16.922 1 92.22 190 GLU B N 1
ATOM 3838 C CA . GLU B 1 190 ? 20.837 -26.222 -17.188 1 92.22 190 GLU B CA 1
ATOM 3839 C C . GLU B 1 190 ? 21.642 -26.448 -15.912 1 92.22 190 GLU B C 1
ATOM 3841 O O . GLU B 1 190 ? 22.358 -27.444 -15.791 1 92.22 190 GLU B O 1
ATOM 3846 N N . GLU B 1 191 ? 21.39 -25.585 -15.063 1 91.45 191 GLU B N 1
ATOM 3847 C CA . GLU B 1 191 ? 22.149 -25.671 -13.819 1 91.45 191 GLU B CA 1
ATOM 3848 C C . GLU B 1 191 ? 21.452 -26.577 -12.808 1 91.45 191 GLU B C 1
ATOM 3850 O O . GLU B 1 191 ? 22.037 -26.941 -11.786 1 91.45 191 GLU B O 1
ATOM 3855 N N . LEU B 1 192 ? 20.318 -26.935 -13.255 1 90.47 192 LEU B N 1
ATOM 3856 C CA . LEU B 1 192 ? 19.538 -27.763 -12.341 1 90.47 192 LEU B CA 1
ATOM 3857 C C . LEU B 1 192 ? 19.579 -29.228 -12.766 1 90.47 192 LEU B C 1
ATOM 3859 O O . LEU B 1 192 ? 19.756 -29.531 -13.948 1 90.47 192 LEU B O 1
ATOM 3863 N N . ASP B 1 193 ? 19.678 -30.26 -12.012 1 85.02 193 ASP B N 1
ATOM 3864 C CA . ASP B 1 193 ? 19.627 -31.691 -12.295 1 85.02 193 ASP B CA 1
ATOM 3865 C C . ASP B 1 193 ? 18.193 -32.15 -12.548 1 85.02 193 ASP B C 1
ATOM 3867 O O . ASP B 1 193 ? 17.669 -32.997 -11.821 1 85.02 193 ASP B O 1
ATOM 3871 N N . LEU B 1 194 ? 17.479 -31.535 -13.543 1 93.19 194 LEU B N 1
ATOM 3872 C CA . LEU B 1 194 ? 16.1 -31.886 -13.865 1 93.19 194 LEU B CA 1
ATOM 3873 C C . LEU B 1 194 ? 15.943 -32.163 -15.356 1 93.19 194 LEU B C 1
ATOM 3875 O O . LEU B 1 194 ? 16.639 -31.564 -16.179 1 93.19 194 LEU B O 1
ATOM 3879 N N . ASP B 1 195 ? 15.131 -33.112 -15.729 1 96.3 195 ASP B N 1
ATOM 3880 C CA . ASP B 1 195 ? 14.627 -33.204 -17.096 1 96.3 195 ASP B CA 1
ATOM 3881 C C . ASP B 1 195 ? 13.558 -32.145 -17.359 1 96.3 195 ASP B C 1
ATOM 3883 O O . ASP B 1 195 ? 12.687 -31.912 -16.519 1 96.3 195 ASP B O 1
ATOM 3887 N N . VAL B 1 196 ? 13.667 -31.464 -18.476 1 97.25 196 VAL B N 1
ATOM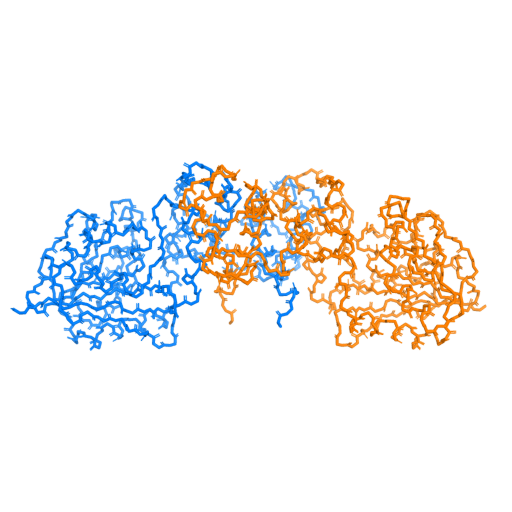 3888 C CA . VAL B 1 196 ? 12.737 -30.385 -18.794 1 97.25 196 VAL B CA 1
ATOM 3889 C C . VAL B 1 196 ? 11.938 -30.744 -20.045 1 97.25 196 VAL B C 1
ATOM 3891 O O . VAL B 1 196 ? 12.512 -31.124 -21.068 1 97.25 196 VAL B O 1
ATOM 3894 N N . VAL B 1 197 ? 10.645 -30.626 -19.958 1 97.63 197 VAL B N 1
ATOM 3895 C CA . VAL B 1 197 ? 9.785 -30.96 -21.088 1 97.63 197 VAL B CA 1
ATOM 3896 C C . VAL B 1 197 ? 8.778 -29.836 -21.322 1 97.63 197 VAL B C 1
ATOM 3898 O O . VAL B 1 197 ? 8.261 -29.249 -20.369 1 97.63 197 VAL B O 1
ATOM 3901 N N . GLU B 1 198 ? 8.482 -29.51 -22.582 1 97.75 198 GLU B N 1
ATOM 3902 C CA . GLU B 1 198 ? 7.488 -28.51 -22.961 1 97.75 198 GLU B CA 1
ATOM 3903 C C . GLU B 1 198 ? 6.077 -29.087 -22.91 1 97.75 198 GLU B C 1
ATOM 3905 O O . GLU B 1 198 ? 5.842 -30.208 -23.365 1 97.75 198 GLU B O 1
ATOM 3910 N N . GLY B 1 199 ? 5.152 -28.314 -22.313 1 96.67 199 GLY B N 1
ATOM 3911 C CA . GLY B 1 199 ? 3.761 -28.735 -22.286 1 96.67 199 GLY B CA 1
ATOM 3912 C C . GLY B 1 199 ? 2.843 -27.718 -21.633 1 96.67 199 GLY B C 1
ATOM 3913 O O . GLY B 1 199 ? 3.309 -26.744 -21.039 1 96.67 199 GLY B O 1
ATOM 3914 N N . ASP B 1 200 ? 1.599 -27.972 -21.864 1 95.12 200 ASP B N 1
ATOM 3915 C CA . ASP B 1 200 ? 0.517 -27.225 -21.229 1 95.12 200 ASP B CA 1
ATOM 3916 C C . ASP B 1 200 ? -0.32 -28.129 -20.327 1 95.12 200 ASP B C 1
ATOM 3918 O O . ASP B 1 200 ? -0.918 -29.1 -20.796 1 95.12 200 ASP B O 1
ATOM 3922 N N . ALA B 1 201 ? -0.325 -27.768 -19.046 1 93.12 201 ALA B N 1
ATOM 3923 C CA . ALA B 1 201 ? -1 -28.593 -18.047 1 93.12 201 ALA B CA 1
ATOM 3924 C C . ALA B 1 201 ? -2.47 -28.792 -18.404 1 93.12 201 ALA B C 1
ATOM 3926 O O . ALA B 1 201 ? -3.097 -29.759 -17.963 1 93.12 201 ALA B O 1
ATOM 3927 N N . ARG B 1 202 ? -3.179 -27.976 -19.19 1 91.22 202 ARG B N 1
ATOM 3928 C CA . ARG B 1 202 ? -4.594 -28.028 -19.541 1 91.22 202 ARG B CA 1
ATOM 3929 C C . ARG B 1 202 ? -4.833 -28.971 -20.715 1 91.22 202 ARG B C 1
ATOM 3931 O O . ARG B 1 202 ? -5.976 -29.332 -21.005 1 91.22 202 ARG B O 1
ATOM 3938 N N . GLU B 1 203 ? -3.789 -29.286 -21.386 1 93.11 203 GLU B N 1
ATOM 3939 C CA . GLU B 1 203 ? -3.936 -30.144 -22.558 1 93.11 203 GLU B CA 1
ATOM 3940 C C . GLU B 1 203 ? -3.647 -31.602 -22.215 1 93.11 203 GLU B C 1
ATOM 3942 O O . GLU B 1 203 ? -4.554 -32.438 -22.221 1 93.11 203 GLU B O 1
ATOM 3947 N N . SER B 1 204 ? -2.389 -31.887 -22.055 1 92.74 204 SER B N 1
ATOM 3948 C CA . SER B 1 204 ? -2.005 -33.234 -21.646 1 92.74 204 SER B CA 1
ATOM 3949 C C . SER B 1 204 ? -0.681 -33.226 -20.889 1 92.74 204 SER B C 1
ATOM 3951 O O . SER B 1 204 ? 0.093 -32.273 -20.993 1 92.74 204 SER B O 1
ATOM 3953 N N . LEU B 1 205 ? -0.563 -34.233 -20.113 1 97.88 205 LEU B N 1
ATOM 3954 C CA . LEU B 1 205 ? 0.674 -34.451 -19.369 1 97.88 205 LEU B CA 1
ATOM 3955 C C . LEU B 1 205 ? 1.293 -35.798 -19.727 1 97.88 205 LEU B C 1
ATOM 3957 O O . LEU B 1 205 ? 0.58 -36.736 -20.091 1 97.88 205 LEU B O 1
ATOM 3961 N N . PRO B 1 206 ? 2.605 -35.892 -19.684 1 97.43 206 PRO B N 1
ATOM 3962 C CA . PRO B 1 206 ? 3.215 -37.215 -19.84 1 97.43 206 PRO B CA 1
ATOM 3963 C C . PRO B 1 206 ? 2.835 -38.176 -18.715 1 97.43 206 PRO B C 1
ATOM 3965 O O . PRO B 1 206 ? 2.498 -37.738 -17.612 1 97.43 206 PRO B O 1
ATOM 3968 N N . ASP B 1 207 ? 2.882 -39.469 -19.014 1 96.89 207 ASP B N 1
ATOM 3969 C CA . ASP B 1 207 ? 2.463 -40.469 -18.037 1 96.89 207 ASP B CA 1
ATOM 3970 C C . ASP B 1 207 ? 3.671 -41.151 -17.398 1 96.89 207 ASP B C 1
ATOM 3972 O O . ASP B 1 207 ? 4.813 -40.895 -17.785 1 96.89 207 ASP B O 1
ATOM 3976 N N . GLY B 1 208 ? 3.401 -41.853 -16.332 1 97.12 208 GLY B N 1
ATOM 3977 C CA . GLY B 1 208 ? 4.431 -42.716 -15.775 1 97.12 208 GLY B CA 1
ATOM 3978 C C . GLY B 1 208 ? 5.022 -42.182 -14.483 1 97.12 208 GLY B C 1
ATOM 3979 O O . GLY B 1 208 ? 6.171 -42.479 -14.151 1 97.12 208 GLY B O 1
ATOM 3980 N N . PHE B 1 209 ? 4.234 -41.452 -13.746 1 98.45 209 PHE B N 1
ATOM 3981 C CA . PHE B 1 209 ? 4.799 -40.82 -12.559 1 98.45 209 PHE B CA 1
ATOM 3982 C C . PHE B 1 209 ? 4.137 -41.355 -11.294 1 98.45 209 PHE B C 1
ATOM 3984 O O . PHE B 1 209 ? 2.936 -41.633 -11.285 1 98.45 209 PHE B O 1
ATOM 3991 N N . ASP B 1 210 ? 4.859 -41.534 -10.256 1 97.51 210 ASP B N 1
ATOM 3992 C CA . ASP B 1 210 ? 4.282 -41.952 -8.982 1 97.51 210 ASP B CA 1
ATOM 3993 C C . ASP B 1 210 ? 3.828 -40.746 -8.162 1 97.51 210 ASP B C 1
ATOM 3995 O O . ASP B 1 210 ? 3.011 -40.882 -7.25 1 97.51 210 ASP B O 1
ATOM 3999 N N . LEU B 1 211 ? 4.44 -39.587 -8.483 1 98.69 211 LEU B N 1
ATOM 4000 C CA . LEU B 1 211 ? 4.007 -38.338 -7.866 1 98.69 211 LEU B CA 1
ATOM 4001 C C . LEU B 1 211 ? 3.919 -37.222 -8.902 1 98.69 211 LEU B C 1
ATOM 4003 O O . LEU B 1 211 ? 4.863 -37.002 -9.664 1 98.69 211 LEU B O 1
ATOM 4007 N N . VAL B 1 212 ? 2.834 -36.591 -8.984 1 98.81 212 VAL B N 1
ATOM 4008 C CA . VAL B 1 212 ? 2.692 -35.331 -9.706 1 98.81 212 VAL B CA 1
ATOM 4009 C C . VAL B 1 212 ? 2.545 -34.18 -8.713 1 98.81 212 VAL B C 1
ATOM 4011 O O . VAL B 1 212 ? 1.712 -34.237 -7.806 1 98.81 212 VAL B O 1
ATOM 4014 N N . PHE B 1 213 ? 3.398 -33.177 -8.895 1 98.68 213 PHE B N 1
ATOM 4015 C CA . PHE B 1 213 ? 3.447 -32.035 -7.988 1 98.68 213 PHE B CA 1
ATOM 4016 C C . PHE B 1 213 ? 3.206 -30.734 -8.744 1 98.68 213 PHE B C 1
ATOM 4018 O O . PHE B 1 213 ? 3.603 -30.6 -9.903 1 98.68 213 PHE B O 1
ATOM 4025 N N . SER B 1 214 ? 2.533 -29.837 -8.149 1 98.32 214 SER B N 1
ATOM 4026 C CA . SER B 1 214 ? 2.457 -28.474 -8.664 1 98.32 214 SER B CA 1
ATOM 4027 C C . SER B 1 214 ? 2.296 -27.464 -7.532 1 98.32 214 SER B C 1
ATOM 4029 O O . SER B 1 214 ? 1.862 -27.818 -6.434 1 98.32 214 SER B O 1
ATOM 4031 N N . ALA B 1 215 ? 2.744 -26.324 -7.717 1 97.55 215 ALA B N 1
ATOM 4032 C CA . ALA B 1 215 ? 2.618 -25.237 -6.75 1 97.55 215 ALA B CA 1
ATOM 4033 C C . ALA B 1 215 ? 2.051 -23.982 -7.406 1 97.55 215 ALA B C 1
ATOM 4035 O O . ALA B 1 215 ? 2.619 -23.469 -8.373 1 97.55 215 ALA B O 1
ATOM 4036 N N . ARG B 1 216 ? 0.906 -23.478 -6.84 1 94.37 216 ARG B N 1
ATOM 4037 C CA . ARG B 1 216 ? 0.268 -22.232 -7.253 1 94.37 216 ARG B CA 1
ATOM 4038 C C . ARG B 1 216 ? -0.109 -22.275 -8.731 1 94.37 216 ARG B C 1
ATOM 4040 O O . ARG B 1 216 ? 0.108 -21.305 -9.46 1 94.37 216 ARG B O 1
ATOM 4047 N N . MET B 1 217 ? -0.553 -23.375 -9.157 1 94.92 217 MET B N 1
ATOM 4048 C CA . MET B 1 217 ? -0.97 -23.581 -10.541 1 94.92 217 MET B CA 1
ATOM 4049 C C . MET B 1 217 ? -2.445 -23.239 -10.722 1 94.92 217 MET B C 1
ATOM 4051 O O . MET B 1 217 ? -2.836 -22.686 -11.751 1 94.92 217 MET B O 1
ATOM 4055 N N . THR B 1 218 ? -3.236 -23.496 -9.769 1 95.87 218 THR B N 1
ATOM 4056 C CA . THR B 1 218 ? -4.684 -23.43 -9.933 1 95.87 218 THR B CA 1
ATOM 4057 C C . THR B 1 218 ? -5.165 -21.983 -9.914 1 95.87 218 THR B C 1
ATOM 4059 O O . THR B 1 218 ? -6.228 -21.669 -10.453 1 95.87 218 THR B O 1
ATOM 4062 N N . VAL B 1 219 ? -4.424 -21.106 -9.337 1 93 219 VAL B N 1
ATOM 4063 C CA . VAL B 1 219 ? -4.826 -19.711 -9.19 1 93 219 VAL B CA 1
ATOM 4064 C C . VAL B 1 219 ? -4.941 -19.059 -10.566 1 93 219 VAL B C 1
ATOM 4066 O O . VAL B 1 219 ? -5.593 -18.023 -10.716 1 93 219 VAL B O 1
ATOM 4069 N N . SER B 1 220 ? -4.295 -19.637 -11.555 1 93.42 220 SER B N 1
ATOM 4070 C CA . SER B 1 220 ? -4.319 -19.075 -12.901 1 93.42 220 SER B CA 1
ATOM 4071 C C . SER B 1 220 ? -5.429 -19.7 -13.741 1 93.42 220 SER B C 1
ATOM 4073 O O . SER B 1 220 ? -5.576 -19.38 -14.922 1 93.42 220 SER B O 1
ATOM 4075 N N . LEU B 1 221 ? -6.237 -20.539 -13.17 1 95.37 221 LEU B N 1
ATOM 4076 C CA . LEU B 1 221 ? -7.227 -21.302 -13.922 1 95.37 221 LEU B CA 1
ATOM 4077 C C . LEU B 1 221 ? -8.638 -20.998 -13.428 1 95.37 221 LEU B C 1
ATOM 4079 O O . LEU B 1 221 ? -8.831 -20.66 -12.258 1 95.37 221 LEU B O 1
ATOM 4083 N N . SER B 1 222 ? -9.6 -21.192 -14.353 1 94.07 222 SER B N 1
ATOM 4084 C CA . SER B 1 222 ? -11 -21.255 -13.945 1 94.07 222 SER B CA 1
ATOM 4085 C C . SER B 1 222 ? -11.322 -22.587 -13.277 1 94.07 222 SER B C 1
ATOM 4087 O O . SER B 1 222 ? -10.501 -23.506 -13.285 1 94.07 222 SER B O 1
ATOM 4089 N N . LEU B 1 223 ? -12.506 -22.671 -12.732 1 94.19 223 LEU B N 1
ATOM 4090 C CA . LEU B 1 223 ? -12.912 -23.936 -12.129 1 94.19 223 LEU B CA 1
ATOM 4091 C C . LEU B 1 223 ? -12.971 -25.043 -13.176 1 94.19 223 LEU B C 1
ATOM 4093 O O . LEU B 1 223 ? -12.56 -26.176 -12.912 1 94.19 223 LEU B O 1
ATOM 4097 N N . SER B 1 224 ? -13.485 -24.694 -14.337 1 95.11 224 SER B N 1
ATOM 4098 C CA . SER B 1 224 ? -13.495 -25.669 -15.423 1 95.11 224 SER B CA 1
ATOM 4099 C C . SER B 1 224 ? -12.078 -26.064 -15.824 1 95.11 224 SER B C 1
ATOM 4101 O O . SER B 1 224 ? -11.812 -27.232 -16.112 1 95.11 224 SER B O 1
ATOM 4103 N N . GLY B 1 225 ? -11.185 -25.093 -15.863 1 96.36 225 GLY B N 1
ATOM 4104 C CA . GLY B 1 225 ? -9.786 -25.373 -16.144 1 96.36 225 GLY B CA 1
ATOM 4105 C C . GLY B 1 225 ? -9.14 -26.276 -15.11 1 96.36 225 GLY B C 1
ATOM 4106 O O . GLY B 1 225 ? -8.319 -27.13 -15.451 1 96.36 225 GLY B O 1
ATOM 4107 N N . ILE B 1 226 ? -9.505 -26.076 -13.891 1 97.7 226 ILE B N 1
ATOM 4108 C CA . ILE B 1 226 ? -8.984 -26.906 -12.81 1 97.7 226 ILE B CA 1
ATOM 4109 C C . ILE B 1 226 ? -9.453 -28.347 -12.994 1 97.7 226 ILE B C 1
ATOM 4111 O O . ILE B 1 226 ? -8.671 -29.287 -12.833 1 97.7 226 ILE B O 1
ATOM 4115 N N . ASN B 1 227 ? -10.71 -28.541 -13.332 1 97.15 227 ASN B N 1
ATOM 4116 C CA . ASN B 1 227 ? -11.232 -29.88 -13.587 1 97.15 227 ASN B CA 1
ATOM 4117 C C . ASN B 1 227 ? -10.457 -30.582 -14.697 1 97.15 227 ASN B C 1
ATOM 4119 O O . ASN B 1 227 ? -10.086 -31.75 -14.559 1 97.15 227 ASN B O 1
ATOM 4123 N N . GLU B 1 228 ? -10.236 -29.872 -15.769 1 97.26 228 GLU B N 1
ATOM 4124 C CA . GLU B 1 228 ? -9.464 -30.427 -16.877 1 97.26 228 GLU B CA 1
ATOM 4125 C C . GLU B 1 228 ? -8.039 -30.761 -16.444 1 97.26 228 GLU B C 1
ATOM 4127 O O . GLU B 1 228 ? -7.532 -31.844 -16.744 1 97.26 228 GLU B O 1
ATOM 4132 N N . TYR B 1 229 ? -7.442 -29.829 -15.779 1 97.99 229 TYR B N 1
ATOM 4133 C CA . TYR B 1 229 ? -6.078 -29.996 -15.29 1 97.99 229 TYR B CA 1
ATOM 4134 C C . TYR B 1 229 ? -5.971 -31.21 -14.375 1 97.99 229 TYR B C 1
ATOM 4136 O O . TYR B 1 229 ? -5.078 -32.044 -14.54 1 97.99 229 TYR B O 1
ATOM 4144 N N . PHE B 1 230 ? -6.86 -31.328 -13.372 1 98.59 230 PHE B N 1
ATOM 4145 C CA . PHE B 1 230 ? -6.829 -32.455 -12.447 1 98.59 230 PHE B CA 1
ATOM 4146 C C . PHE B 1 230 ? -7.047 -33.769 -13.187 1 98.59 230 PHE B C 1
ATOM 4148 O O . PHE B 1 230 ? -6.461 -34.793 -12.83 1 98.59 230 PHE B O 1
ATOM 4155 N N . GLY B 1 231 ? -7.919 -33.793 -14.19 1 98.39 231 GLY B N 1
ATOM 4156 C CA . GLY B 1 231 ? -8.061 -34.969 -15.033 1 98.39 231 GLY B CA 1
ATOM 4157 C C . GLY B 1 231 ? -6.764 -35.385 -15.7 1 98.39 231 GLY B C 1
ATOM 4158 O O . GLY B 1 231 ? -6.413 -36.567 -15.705 1 98.39 231 GLY B O 1
ATOM 4159 N N . ASN B 1 232 ? -6.088 -34.432 -16.304 1 98.46 232 ASN B N 1
ATOM 4160 C CA . ASN B 1 232 ? -4.8 -34.702 -16.934 1 98.46 232 ASN B CA 1
ATOM 4161 C C . ASN B 1 232 ? -3.79 -35.253 -15.933 1 98.46 232 ASN B C 1
ATOM 4163 O O . ASN B 1 232 ? -3.008 -36.147 -16.261 1 98.46 232 ASN B O 1
ATOM 4167 N N . VAL B 1 233 ? -3.772 -34.686 -14.758 1 98.63 233 VAL B N 1
ATOM 4168 C CA . VAL B 1 233 ? -2.883 -35.161 -13.702 1 98.63 233 VAL B CA 1
ATOM 4169 C C . VAL B 1 233 ? -3.194 -36.622 -13.384 1 98.63 233 VAL B C 1
ATOM 4171 O O . VAL B 1 233 ? -2.282 -37.439 -13.236 1 98.63 233 VAL B O 1
ATOM 4174 N N . PHE B 1 234 ? -4.483 -36.936 -13.226 1 98.51 234 PHE B N 1
ATOM 4175 C CA . PHE B 1 234 ? -4.918 -38.299 -12.944 1 98.51 234 PHE B CA 1
ATOM 4176 C C . PHE B 1 234 ? -4.379 -39.267 -13.989 1 98.51 234 PHE B C 1
ATOM 4178 O O . PHE B 1 234 ? -3.869 -40.337 -13.648 1 98.51 234 PHE B O 1
ATOM 4185 N N . GLU B 1 235 ? -4.448 -38.89 -15.242 1 97.98 235 GLU B N 1
ATOM 4186 C CA . GLU B 1 235 ? -3.981 -39.733 -16.338 1 97.98 235 GLU B CA 1
ATOM 4187 C C . GLU B 1 235 ? -2.465 -39.899 -16.3 1 97.98 235 GLU B C 1
ATOM 4189 O O . GLU B 1 235 ? -1.94 -40.946 -16.684 1 97.98 235 GLU B O 1
ATOM 4194 N N . ALA B 1 236 ? -1.775 -38.91 -15.874 1 98.3 236 ALA B N 1
ATOM 4195 C CA . ALA B 1 236 ? -0.315 -38.905 -15.839 1 98.3 236 ALA B CA 1
ATOM 4196 C C . ALA B 1 236 ? 0.211 -39.845 -14.758 1 98.3 236 ALA B C 1
ATOM 4198 O O . ALA B 1 236 ? 1.351 -40.311 -14.832 1 98.3 236 ALA B O 1
ATOM 4199 N N . LEU B 1 237 ? -0.563 -40.076 -13.739 1 98.48 237 LEU B N 1
ATOM 4200 C CA . LEU B 1 237 ? -0.135 -40.841 -12.573 1 98.48 237 LEU B CA 1
ATOM 4201 C C . LEU B 1 237 ? -0.234 -42.339 -12.839 1 98.48 237 LEU B C 1
ATOM 4203 O O . LEU B 1 237 ? -1.196 -42.802 -13.457 1 98.48 237 LEU B O 1
ATOM 4207 N N . GLU B 1 238 ? 0.729 -43.082 -12.342 1 97.9 238 GLU B N 1
ATOM 4208 C CA . GLU B 1 238 ? 0.611 -44.534 -12.251 1 97.9 238 GLU B CA 1
ATOM 4209 C C . GLU B 1 238 ? -0.433 -44.938 -11.214 1 97.9 238 GLU B C 1
ATOM 4211 O O . GLU B 1 238 ? -0.718 -44.18 -10.284 1 97.9 238 GLU B O 1
ATOM 4216 N N . PRO B 1 239 ? -0.937 -46.185 -11.467 1 97.32 239 PRO B N 1
ATOM 4217 C CA . PRO B 1 239 ? -1.812 -46.667 -10.396 1 97.32 239 PRO B CA 1
ATOM 4218 C C . PRO B 1 239 ? -1.15 -46.608 -9.021 1 97.32 239 PRO B C 1
ATOM 4220 O O . PRO B 1 239 ? 0.004 -47.018 -8.87 1 97.32 239 PRO B O 1
ATOM 4223 N N . GLY B 1 240 ? -1.821 -46.078 -8.068 1 96.82 240 GLY B N 1
ATOM 4224 C CA . GLY B 1 240 ? -1.276 -45.917 -6.73 1 96.82 240 GLY B CA 1
ATOM 4225 C C . GLY B 1 240 ? -0.503 -44.624 -6.552 1 96.82 240 GLY B C 1
ATOM 4226 O O . GLY B 1 240 ? -0.072 -44.3 -5.443 1 96.82 240 GLY B O 1
ATOM 4227 N N . GLY B 1 241 ? -0.4 -43.89 -7.662 1 98.13 241 GLY B N 1
ATOM 4228 C CA . GLY B 1 241 ? 0.311 -42.623 -7.604 1 98.13 241 GLY B CA 1
ATOM 4229 C C . GLY B 1 241 ? -0.454 -41.543 -6.864 1 98.13 241 GLY B C 1
ATOM 4230 O O . GLY B 1 241 ? -1.629 -41.721 -6.536 1 98.13 241 GLY B O 1
ATOM 4231 N N . THR B 1 242 ? 0.249 -40.4 -6.551 1 98.51 242 THR B N 1
ATOM 4232 C CA . THR B 1 242 ? -0.344 -39.344 -5.738 1 98.51 242 THR B CA 1
ATOM 4233 C C . THR B 1 242 ? -0.167 -37.984 -6.405 1 98.51 242 THR B C 1
ATOM 4235 O O . THR B 1 242 ? 0.87 -37.717 -7.018 1 98.51 242 THR B O 1
ATOM 4238 N N . PHE B 1 243 ? -1.211 -37.239 -6.351 1 98.7 243 PHE B N 1
ATOM 4239 C CA . PHE B 1 243 ? -1.149 -35.829 -6.717 1 98.7 243 PHE B CA 1
ATOM 4240 C C . PHE B 1 243 ? -1.032 -34.953 -5.475 1 98.7 243 PHE B C 1
ATOM 4242 O O . PHE B 1 243 ? -1.808 -35.103 -4.528 1 98.7 243 PHE B O 1
ATOM 4249 N N . VAL B 1 244 ? -0.048 -34.042 -5.41 1 98.73 244 VAL B N 1
ATOM 4250 C CA . VAL B 1 244 ? 0.115 -33.063 -4.34 1 98.73 244 VAL B CA 1
ATOM 4251 C C . VAL B 1 244 ? 0.253 -31.664 -4.937 1 98.73 244 VAL B C 1
ATOM 4253 O O . VAL B 1 244 ? 1.141 -31.416 -5.756 1 98.73 244 VAL B O 1
ATOM 4256 N N . ALA B 1 245 ? -0.566 -30.771 -4.552 1 98.67 245 ALA B N 1
ATOM 4257 C CA . ALA B 1 245 ? -0.478 -29.386 -5.006 1 98.67 245 ALA B CA 1
ATOM 4258 C C . ALA B 1 245 ? -0.386 -28.426 -3.823 1 98.67 245 ALA B C 1
ATOM 4260 O O . ALA B 1 245 ? -1.166 -28.524 -2.873 1 98.67 245 ALA B O 1
ATOM 4261 N N . ALA B 1 246 ? 0.625 -27.61 -3.824 1 98.15 246 ALA B N 1
ATOM 4262 C CA . ALA B 1 246 ? 0.739 -26.553 -2.823 1 98.15 246 ALA B CA 1
ATOM 4263 C C . ALA B 1 246 ? -0.029 -25.306 -3.252 1 98.15 246 ALA B C 1
ATOM 4265 O O . ALA B 1 246 ? 0.314 -24.671 -4.252 1 98.15 246 ALA B O 1
ATOM 4266 N N . GLU B 1 247 ? -1.044 -24.909 -2.49 1 97.32 247 GLU B N 1
ATOM 4267 C CA . GLU B 1 247 ? -1.95 -23.832 -2.877 1 97.32 247 GLU B CA 1
ATOM 4268 C C . GLU B 1 247 ? -2.309 -22.955 -1.681 1 97.32 247 GLU B C 1
ATOM 4270 O O . GLU B 1 247 ? -2.063 -23.332 -0.533 1 97.32 247 GLU B O 1
ATOM 4275 N N . TRP B 1 248 ? -2.778 -21.775 -1.982 1 95.34 248 TRP B N 1
ATOM 4276 C CA . TRP B 1 248 ? -3.488 -20.947 -1.013 1 95.34 248 TRP B CA 1
ATOM 4277 C C . TRP B 1 248 ? -4.993 -21.176 -1.101 1 95.34 248 TRP B C 1
ATOM 4279 O O . TRP B 1 248 ? -5.632 -20.772 -2.076 1 95.34 248 TRP B O 1
ATOM 4289 N N . VAL B 1 249 ? -5.51 -21.732 -0.078 1 96.23 249 VAL B N 1
ATOM 4290 C CA . VAL B 1 249 ? -6.914 -22.129 -0.103 1 96.23 249 VAL B CA 1
ATOM 4291 C C . VAL B 1 249 ? -7.766 -21.057 0.572 1 96.23 249 VAL B C 1
ATOM 4293 O O . VAL B 1 249 ? -7.463 -20.625 1.687 1 96.23 249 VAL B O 1
ATOM 4296 N N . LEU B 1 250 ? -8.796 -20.652 -0.153 1 92.71 250 LEU B N 1
ATOM 4297 C CA . LEU B 1 250 ? -9.717 -19.651 0.374 1 92.71 250 LEU B CA 1
ATOM 4298 C C . LEU B 1 250 ? -10.342 -20.123 1.683 1 92.71 250 LEU B C 1
ATOM 4300 O O . LEU B 1 250 ? -10.794 -21.265 1.784 1 92.71 250 LEU B O 1
ATOM 4304 N N . GLY B 1 251 ? -10.389 -19.273 2.655 1 88.62 251 GLY B N 1
ATOM 4305 C CA . GLY B 1 251 ? -10.933 -19.616 3.959 1 88.62 251 GLY B CA 1
ATOM 4306 C C . GLY B 1 251 ? -9.906 -20.226 4.894 1 88.62 251 GLY B C 1
ATOM 4307 O O . GLY B 1 251 ? -10.146 -20.344 6.097 1 88.62 251 GLY B O 1
ATOM 4308 N N . ARG B 1 252 ? -8.742 -20.619 4.369 1 91.59 252 ARG B N 1
ATOM 4309 C CA . ARG B 1 252 ? -7.702 -21.228 5.192 1 91.59 252 ARG B CA 1
ATOM 4310 C C . ARG B 1 252 ? -6.455 -20.351 5.237 1 91.59 252 ARG B C 1
ATOM 4312 O O . ARG B 1 252 ? -5.857 -20.168 6.3 1 91.59 252 ARG B O 1
ATOM 4319 N N . ALA B 1 253 ? -6.117 -19.913 4.116 1 89.6 253 ALA B N 1
ATOM 4320 C CA . ALA B 1 253 ? -4.979 -19.003 4.017 1 89.6 253 ALA B CA 1
ATOM 4321 C C . ALA B 1 253 ? -5.444 -17.553 3.911 1 89.6 253 ALA B C 1
ATOM 4323 O O . ALA B 1 253 ? -6.125 -17.181 2.952 1 89.6 253 ALA B O 1
ATOM 4324 N N . GLU B 1 254 ? -5 -16.683 4.792 1 80.65 254 GLU B N 1
ATOM 4325 C CA . GLU B 1 254 ? -5.412 -15.283 4.802 1 80.65 254 GLU B CA 1
ATOM 4326 C C . GLU B 1 254 ? -5.047 -14.59 3.492 1 80.65 254 GLU B C 1
ATOM 4328 O O . GLU B 1 254 ? -5.801 -13.75 2.997 1 80.65 254 GLU B O 1
ATOM 4333 N N . VAL B 1 255 ? -4.003 -14.986 2.898 1 84.88 255 VAL B N 1
ATOM 4334 C CA . VAL B 1 255 ? -3.51 -14.356 1.678 1 84.88 255 VAL B CA 1
ATOM 4335 C C . VAL B 1 255 ? -4.448 -14.673 0.516 1 84.88 255 VAL B C 1
ATOM 4337 O O . VAL B 1 255 ? -4.541 -13.903 -0.443 1 84.88 255 VAL B O 1
ATOM 4340 N N . ALA B 1 256 ? -5.188 -15.756 0.629 1 87.95 256 ALA B N 1
ATOM 4341 C CA . ALA B 1 256 ? -6.036 -16.208 -0.472 1 87.95 256 ALA B CA 1
ATOM 4342 C C . ALA B 1 256 ? -7.146 -15.201 -0.758 1 87.95 256 ALA B C 1
ATOM 4344 O O . ALA B 1 256 ? -7.508 -14.979 -1.916 1 87.95 256 ALA B O 1
ATOM 4345 N N . GLU B 1 257 ? -7.683 -14.614 0.252 1 79.81 257 GLU B N 1
ATOM 4346 C CA . GLU B 1 257 ? -8.77 -13.654 0.091 1 79.81 257 GLU B CA 1
ATOM 4347 C C . GLU B 1 257 ? -8.325 -12.45 -0.735 1 79.81 257 GLU B C 1
ATOM 4349 O O . GLU B 1 257 ? -9.057 -11.988 -1.612 1 79.81 257 GLU B O 1
ATOM 4354 N N . ARG B 1 258 ? -7.151 -12.013 -0.455 1 83.29 258 ARG B N 1
ATOM 4355 C CA . ARG B 1 258 ? -6.63 -10.831 -1.133 1 83.29 258 ARG B CA 1
ATOM 4356 C C . ARG B 1 258 ? -6.082 -11.186 -2.511 1 83.29 258 ARG B C 1
ATOM 4358 O O . ARG B 1 258 ? -6.023 -10.335 -3.4 1 83.29 258 ARG B O 1
ATOM 4365 N N . PHE B 1 259 ? -5.774 -12.415 -2.654 1 89.78 259 PHE B N 1
ATOM 4366 C CA . PHE B 1 259 ? -5.173 -12.847 -3.91 1 89.78 259 PHE B CA 1
ATOM 4367 C C . PHE B 1 259 ? -6.216 -12.9 -5.02 1 89.78 259 PHE B C 1
ATOM 4369 O O . PHE B 1 259 ? -5.882 -12.776 -6.2 1 89.78 259 PHE B O 1
ATOM 4376 N N . GLY B 1 260 ? -7.474 -13.06 -4.682 1 87.57 260 GLY B N 1
ATOM 4377 C CA . GLY B 1 260 ? -8.526 -12.973 -5.682 1 87.57 260 GLY B CA 1
ATOM 4378 C C . GLY B 1 260 ? -8.527 -11.655 -6.434 1 87.57 260 GLY B C 1
ATOM 4379 O O . GLY B 1 260 ? -8.606 -11.637 -7.664 1 87.57 260 GLY B O 1
ATOM 4380 N N . MET B 1 261 ? -8.431 -10.573 -5.689 1 87.51 261 MET B N 1
ATOM 4381 C CA . MET B 1 261 ? -8.359 -9.257 -6.317 1 87.51 261 MET B CA 1
ATOM 4382 C C . MET B 1 261 ? -7.09 -9.121 -7.152 1 87.51 261 MET B C 1
ATOM 4384 O O . MET B 1 261 ? -7.108 -8.509 -8.221 1 87.51 261 MET B O 1
ATOM 4388 N N . HIS B 1 262 ? -6.066 -9.639 -6.635 1 91.6 262 HIS B N 1
ATOM 4389 C CA . HIS B 1 262 ? -4.822 -9.631 -7.397 1 91.6 262 HIS B CA 1
ATOM 4390 C C . HIS B 1 262 ? -4.994 -10.334 -8.739 1 91.6 262 HIS B C 1
ATOM 4392 O O . HIS B 1 262 ? -4.601 -9.8 -9.779 1 91.6 262 HIS B O 1
ATOM 4398 N N . MET B 1 263 ? -5.637 -11.448 -8.72 1 93.44 263 MET B N 1
ATOM 4399 C CA . MET B 1 263 ? -5.841 -12.198 -9.956 1 93.44 263 MET B CA 1
ATOM 4400 C C . MET B 1 263 ? -6.781 -11.452 -10.897 1 93.44 263 MET B C 1
ATOM 4402 O O . MET B 1 263 ? -6.6 -11.482 -12.115 1 93.44 263 MET B O 1
ATOM 4406 N N . LEU B 1 264 ? -7.759 -10.83 -10.33 1 93.97 264 LEU B N 1
ATOM 4407 C CA . LEU B 1 264 ? -8.652 -10.006 -11.137 1 93.97 264 LEU B CA 1
ATOM 4408 C C . LEU B 1 264 ? -7.864 -8.969 -11.931 1 93.97 264 LEU B C 1
ATOM 4410 O O . LEU B 1 264 ? -8.181 -8.697 -13.091 1 93.97 264 LEU B O 1
ATOM 4414 N N . SER B 1 265 ? -6.826 -8.453 -11.313 1 93.88 265 SER B N 1
ATOM 4415 C CA . SER B 1 265 ? -6.054 -7.382 -11.933 1 93.88 265 SER B CA 1
ATOM 4416 C C . SER B 1 265 ? -5.114 -7.926 -13.004 1 93.88 265 SER B C 1
ATOM 4418 O O . SER B 1 265 ? -4.597 -7.168 -13.827 1 93.88 265 SER B O 1
ATOM 4420 N N . MET B 1 266 ? -4.923 -9.232 -13.059 1 92.9 266 MET B N 1
ATOM 4421 C CA . MET B 1 266 ? -3.846 -9.733 -13.909 1 92.9 266 MET B CA 1
ATOM 4422 C C . MET B 1 266 ? -4.368 -10.782 -14.886 1 92.9 266 MET B C 1
ATOM 4424 O O . MET B 1 266 ? -3.666 -11.169 -15.822 1 92.9 266 MET B O 1
ATOM 4428 N N . SER B 1 267 ? -5.573 -11.246 -14.596 1 91.36 267 SER B N 1
ATOM 4429 C CA . SER B 1 267 ? -6.029 -12.415 -15.341 1 91.36 267 SER B CA 1
ATOM 4430 C C . SER B 1 267 ? -7.524 -12.339 -15.628 1 91.36 267 SER B C 1
ATOM 4432 O O . SER B 1 267 ? -8.289 -11.799 -14.826 1 91.36 267 SER B O 1
ATOM 4434 N N . GLU B 1 268 ? -7.89 -12.931 -16.696 1 91.88 268 GLU B N 1
ATOM 4435 C CA . GLU B 1 268 ? -9.304 -12.979 -17.059 1 91.88 268 GLU B CA 1
ATOM 4436 C C . GLU B 1 268 ? -10.027 -14.099 -16.316 1 91.88 268 GLU B C 1
ATOM 4438 O O . GLU B 1 268 ? -11.249 -14.061 -16.163 1 91.88 268 GLU B O 1
ATOM 4443 N N . VAL B 1 269 ? -9.233 -15.025 -15.813 1 91.2 269 VAL B N 1
ATOM 4444 C CA . VAL B 1 269 ? -9.94 -16.2 -15.313 1 91.2 269 VAL B CA 1
ATOM 4445 C C . VAL B 1 269 ? -9.401 -16.579 -13.936 1 91.2 269 VAL B C 1
ATOM 4447 O O . VAL B 1 269 ? -10.043 -17.329 -13.197 1 91.2 269 VAL B O 1
ATOM 4450 N N . GLY B 1 270 ? -8.168 -16.167 -13.599 1 91.51 270 GLY B N 1
ATOM 4451 C CA . GLY B 1 270 ? -7.541 -16.571 -12.351 1 91.51 270 GLY B CA 1
ATOM 4452 C C . GLY B 1 270 ? -8.363 -16.217 -11.127 1 91.51 270 GLY B C 1
ATOM 4453 O O . GLY B 1 270 ? -9.078 -15.212 -11.122 1 91.51 270 GLY B O 1
ATOM 4454 N N . ASN B 1 271 ? -8.201 -17.034 -10.095 1 92.59 271 ASN B N 1
ATOM 4455 C CA . ASN B 1 271 ? -8.965 -16.879 -8.861 1 92.59 271 ASN B CA 1
ATOM 4456 C C . ASN B 1 271 ? -8.393 -17.738 -7.737 1 92.59 271 ASN B C 1
ATOM 4458 O O . ASN B 1 271 ? -7.382 -18.418 -7.922 1 92.59 271 ASN B O 1
ATOM 4462 N N . THR B 1 272 ? -8.954 -17.636 -6.576 1 93.07 272 THR B N 1
ATOM 4463 C CA . THR B 1 272 ? -8.732 -18.556 -5.466 1 93.07 272 THR B CA 1
ATOM 4464 C C . THR B 1 272 ? -10 -19.346 -5.157 1 93.07 272 THR B C 1
ATOM 4466 O O . THR B 1 272 ? -11.11 -18.879 -5.423 1 93.07 272 THR B O 1
ATOM 4469 N N . TYR B 1 273 ? -9.838 -20.514 -4.586 1 95.65 273 TYR B N 1
ATOM 4470 C CA . TYR B 1 273 ? -10.973 -21.421 -4.459 1 95.65 273 TYR B CA 1
ATOM 4471 C C . TYR B 1 273 ? -11.037 -22.023 -3.061 1 95.65 273 TYR B C 1
ATOM 4473 O O . TYR B 1 273 ? -10.031 -22.061 -2.348 1 95.65 273 TYR B O 1
ATOM 4481 N N . THR B 1 274 ? -12.22 -22.461 -2.716 1 95.65 274 THR B N 1
ATOM 4482 C CA . THR B 1 274 ? -12.471 -23.01 -1.388 1 95.65 274 THR B CA 1
ATOM 4483 C C . THR B 1 274 ? -12.046 -24.475 -1.32 1 95.65 274 THR B C 1
ATOM 4485 O O . THR B 1 274 ? -11.826 -25.111 -2.353 1 95.65 274 THR B O 1
ATOM 4488 N N . GLU B 1 275 ? -11.965 -24.945 -0.07 1 97.63 275 GLU B N 1
ATOM 4489 C CA . GLU B 1 275 ? -11.676 -26.357 0.164 1 97.63 275 GLU B CA 1
ATOM 4490 C C . GLU B 1 275 ? -12.691 -27.252 -0.542 1 97.63 275 GLU B C 1
ATOM 4492 O O . GLU B 1 275 ? -12.317 -28.239 -1.18 1 97.63 275 GLU B O 1
ATOM 4497 N N . SER B 1 276 ? -13.96 -26.849 -0.45 1 97.82 276 SER B N 1
ATOM 4498 C CA . SER B 1 276 ? -15.016 -27.663 -1.042 1 97.82 276 SER B CA 1
ATOM 4499 C C . SER B 1 276 ? -14.878 -27.728 -2.56 1 97.82 276 SER B C 1
ATOM 4501 O O . SER B 1 276 ? -15.107 -28.778 -3.164 1 97.82 276 SER B O 1
ATOM 4503 N N . GLU B 1 277 ? -14.525 -26.645 -3.151 1 97.49 277 GLU B N 1
ATOM 4504 C CA . GLU B 1 277 ? -14.351 -26.61 -4.6 1 97.49 277 GLU B CA 1
ATOM 4505 C C . GLU B 1 277 ? -13.183 -27.491 -5.037 1 97.49 277 GLU B C 1
ATOM 4507 O O . GLU B 1 277 ? -13.298 -28.249 -6.002 1 97.49 277 GLU B O 1
ATOM 4512 N N . TYR B 1 278 ? -12.095 -27.447 -4.33 1 98.19 278 TYR B N 1
ATOM 4513 C CA . TYR B 1 278 ? -10.923 -28.249 -4.661 1 98.19 278 TYR B CA 1
ATOM 4514 C C . TYR B 1 278 ? -11.21 -29.735 -4.48 1 98.19 278 TYR B C 1
ATOM 4516 O O . TYR B 1 278 ? -10.863 -30.549 -5.339 1 98.19 278 TYR B O 1
ATOM 4524 N N . LEU B 1 279 ? -11.837 -30.071 -3.353 1 98.47 279 LEU B N 1
ATOM 4525 C CA . LEU B 1 279 ? -12.118 -31.475 -3.072 1 98.47 279 LEU B CA 1
ATOM 4526 C C . LEU B 1 279 ? -13.093 -32.049 -4.095 1 98.47 279 LEU B C 1
ATOM 4528 O O . LEU B 1 279 ? -12.922 -33.181 -4.553 1 98.47 279 LEU B O 1
ATOM 4532 N N . SER B 1 280 ? -14.084 -31.251 -4.437 1 98.36 280 SER B N 1
ATOM 4533 C CA . SER B 1 280 ? -15.032 -31.681 -5.46 1 98.36 280 SER B CA 1
ATOM 4534 C C . SER B 1 280 ? -14.334 -31.914 -6.797 1 98.36 280 SER B C 1
ATOM 4536 O O . SER B 1 280 ? -14.64 -32.876 -7.503 1 98.36 280 SER B O 1
ATOM 4538 N N . ALA B 1 281 ? -13.433 -31.069 -7.161 1 98.49 281 ALA B N 1
ATOM 4539 C CA . ALA B 1 281 ? -12.7 -31.198 -8.418 1 98.49 281 ALA B CA 1
ATOM 4540 C C . ALA B 1 281 ? -11.829 -32.451 -8.419 1 98.49 281 ALA B C 1
ATOM 4542 O O . ALA B 1 281 ? -11.769 -33.172 -9.417 1 98.49 281 ALA B O 1
ATOM 4543 N N . LEU B 1 282 ? -11.159 -32.724 -7.352 1 98.57 282 LEU B N 1
ATOM 4544 C CA . LEU B 1 282 ? -10.326 -33.916 -7.239 1 98.57 282 LEU B CA 1
ATOM 4545 C C . LEU B 1 282 ? -11.166 -35.181 -7.375 1 98.57 282 LEU B C 1
ATOM 4547 O O . LEU B 1 282 ? -10.801 -36.097 -8.116 1 98.57 282 LEU B O 1
ATOM 4551 N N . GLU B 1 283 ? -12.284 -35.194 -6.68 1 98.11 283 GLU B N 1
ATOM 4552 C CA . GLU B 1 283 ? -13.167 -36.356 -6.718 1 98.11 283 GLU B CA 1
ATOM 4553 C C . GLU B 1 283 ? -13.732 -36.573 -8.119 1 98.11 283 GLU B C 1
ATOM 4555 O O . GLU B 1 283 ? -13.81 -37.708 -8.594 1 98.11 283 GLU B O 1
ATOM 4560 N N . SER B 1 284 ? -14.088 -35.501 -8.711 1 98.03 284 SER B N 1
ATOM 4561 C CA . SER B 1 284 ? -14.643 -35.578 -10.059 1 98.03 284 SER B CA 1
ATOM 4562 C C . SER B 1 284 ? -13.622 -36.132 -11.047 1 98.03 284 SER B C 1
ATOM 4564 O O . SER B 1 284 ? -13.989 -36.771 -12.034 1 98.03 284 SER B O 1
ATOM 4566 N N . ALA B 1 285 ? -12.36 -35.903 -10.825 1 98.07 285 ALA B N 1
ATOM 4567 C CA . ALA B 1 285 ? -11.288 -36.376 -11.697 1 98.07 285 ALA B CA 1
ATOM 4568 C C . ALA B 1 285 ? -10.979 -37.848 -11.438 1 98.07 285 ALA B C 1
ATOM 4570 O O . ALA B 1 285 ? -10.21 -38.467 -12.177 1 98.07 285 ALA B O 1
ATOM 4571 N N . GLY B 1 286 ? -11.496 -38.377 -10.326 1 98.29 286 GLY B N 1
ATOM 4572 C CA . GLY B 1 286 ? -11.351 -39.8 -10.064 1 98.29 286 GLY B CA 1
ATOM 4573 C C . GLY B 1 286 ? -10.425 -40.102 -8.901 1 98.29 286 GLY B C 1
ATOM 4574 O O . GLY B 1 286 ? -10.194 -41.267 -8.57 1 98.29 286 GLY B O 1
ATOM 4575 N N . PHE B 1 287 ? -9.96 -39.095 -8.186 1 98.67 287 PHE B N 1
ATOM 4576 C CA . PHE B 1 287 ? -9.025 -39.304 -7.087 1 98.67 287 PHE B CA 1
ATOM 4577 C C . PHE B 1 287 ? -9.744 -39.849 -5.859 1 98.67 287 PHE B C 1
ATOM 4579 O O . PHE B 1 287 ? -10.883 -39.468 -5.581 1 98.67 287 PHE B O 1
ATOM 4586 N N . ALA B 1 288 ? -9.045 -40.652 -5.184 1 97.24 288 ALA B N 1
ATOM 4587 C CA . ALA B 1 288 ? -9.499 -41.145 -3.886 1 97.24 288 ALA B CA 1
ATOM 4588 C C . ALA B 1 288 ? -8.762 -40.448 -2.746 1 97.24 288 ALA B C 1
ATOM 4590 O O . ALA B 1 288 ? -7.706 -39.848 -2.957 1 97.24 288 ALA B O 1
ATOM 4591 N N . ASP B 1 289 ? -9.382 -40.417 -1.559 1 94.38 289 ASP B N 1
ATOM 4592 C CA . ASP B 1 289 ? -8.778 -39.908 -0.332 1 94.38 289 ASP B CA 1
ATOM 4593 C C . ASP B 1 289 ? -8.374 -38.443 -0.486 1 94.38 289 ASP B C 1
ATOM 4595 O O . ASP B 1 289 ? -7.287 -38.046 -0.063 1 94.38 289 ASP B O 1
ATOM 4599 N N . ALA B 1 290 ? -9.209 -37.774 -1.251 1 97.88 290 ALA B N 1
ATOM 4600 C CA . ALA B 1 290 ? -8.93 -36.352 -1.432 1 97.88 290 ALA B CA 1
ATOM 4601 C C . ALA B 1 290 ? -8.947 -35.615 -0.095 1 97.88 290 ALA B C 1
ATOM 4603 O O . ALA B 1 290 ? -9.87 -35.788 0.704 1 97.88 290 ALA B O 1
ATOM 4604 N N . GLU B 1 291 ? -7.958 -34.837 0.201 1 98.05 291 GLU B N 1
ATOM 4605 C CA . GLU B 1 291 ? -7.901 -34.064 1.438 1 98.05 291 GLU B CA 1
ATOM 4606 C C . GLU B 1 291 ? -7.053 -32.807 1.265 1 98.05 291 GLU B C 1
ATOM 4608 O O . GLU B 1 291 ? -6.333 -32.67 0.274 1 98.05 291 GLU B O 1
ATOM 4613 N N . ILE B 1 292 ? -7.116 -31.901 2.139 1 98.46 292 ILE B N 1
ATOM 4614 C CA . ILE B 1 292 ? -6.32 -30.68 2.203 1 98.46 292 ILE B CA 1
ATOM 4615 C C . ILE B 1 292 ? -5.613 -30.595 3.554 1 98.46 292 ILE B C 1
ATOM 4617 O O . ILE B 1 292 ? -6.244 -30.752 4.603 1 98.46 292 ILE B O 1
ATOM 4621 N N . ARG B 1 293 ? -4.354 -30.401 3.447 1 97.6 293 ARG B N 1
ATOM 4622 C CA . ARG B 1 293 ? -3.533 -30.355 4.653 1 97.6 293 ARG B CA 1
ATOM 4623 C C . ARG B 1 293 ? -2.797 -29.024 4.765 1 97.6 293 ARG B C 1
ATOM 4625 O O . ARG B 1 293 ? -2.247 -28.528 3.779 1 97.6 293 ARG B O 1
ATOM 4632 N N . ASP B 1 294 ? -2.791 -28.54 5.99 1 97.47 294 ASP B N 1
ATOM 4633 C CA . ASP B 1 294 ? -1.977 -27.349 6.22 1 97.47 294 ASP B CA 1
ATOM 4634 C C . ASP B 1 294 ? -0.493 -27.702 6.284 1 97.47 294 ASP B C 1
ATOM 4636 O O . ASP B 1 294 ? -0.12 -28.741 6.833 1 97.47 294 ASP B O 1
ATOM 4640 N N . VAL B 1 295 ? 0.324 -26.938 5.642 1 97.52 295 VAL B N 1
ATOM 4641 C CA . VAL B 1 295 ? 1.766 -27.064 5.832 1 97.52 295 VAL B CA 1
ATOM 4642 C C . VAL B 1 295 ? 2.212 -26.19 7.002 1 97.52 295 VAL B C 1
ATOM 4644 O O . VAL B 1 295 ? 2.205 -24.961 6.904 1 97.52 295 VAL B O 1
ATOM 4647 N N . PRO B 1 296 ? 2.625 -26.755 8.07 1 93.48 296 PRO B N 1
ATOM 4648 C CA . PRO B 1 296 ? 2.949 -25.981 9.27 1 93.48 296 PRO B CA 1
ATOM 4649 C C . PRO B 1 296 ? 3.971 -24.878 9.002 1 93.48 296 PRO B C 1
ATOM 4651 O O . PRO B 1 296 ? 4.891 -25.065 8.201 1 93.48 296 PRO B O 1
ATOM 4654 N N . ASP B 1 297 ? 3.744 -23.789 9.628 1 90.99 297 ASP B N 1
ATOM 4655 C CA . ASP B 1 297 ? 4.648 -22.643 9.653 1 90.99 297 ASP B CA 1
ATOM 4656 C C . ASP B 1 297 ? 4.742 -21.987 8.277 1 90.99 297 ASP B C 1
ATOM 4658 O O . ASP B 1 297 ? 5.728 -21.314 7.97 1 90.99 297 ASP B O 1
ATOM 4662 N N . THR B 1 298 ? 3.838 -22.337 7.363 1 93.75 298 THR B N 1
ATOM 4663 C CA . THR B 1 298 ? 3.721 -21.682 6.065 1 93.75 298 THR B CA 1
ATOM 4664 C C . THR B 1 298 ? 2.281 -21.247 5.806 1 93.75 298 THR B C 1
ATOM 4666 O O . THR B 1 298 ? 1.385 -21.545 6.598 1 93.75 298 THR B O 1
ATOM 4669 N N . ARG B 1 299 ? 2.036 -20.511 4.771 1 91.43 299 ARG B N 1
ATOM 4670 C CA . ARG B 1 299 ? 0.698 -20.085 4.375 1 91.43 299 ARG B CA 1
ATOM 4671 C C . ARG B 1 299 ? 0.092 -21.05 3.361 1 91.43 299 ARG B C 1
ATOM 4673 O O . ARG B 1 299 ? -0.98 -20.789 2.812 1 91.43 299 ARG B O 1
ATOM 4680 N N . PHE B 1 300 ? 0.742 -22.207 3.152 1 96.49 300 PHE B N 1
ATOM 4681 C CA . PHE B 1 300 ? 0.328 -23.1 2.077 1 96.49 300 PHE B CA 1
ATOM 4682 C C . PHE B 1 300 ? -0.482 -24.269 2.624 1 96.49 300 PHE B C 1
ATOM 4684 O O . PHE B 1 300 ? -0.273 -24.696 3.762 1 96.49 300 PHE B O 1
ATOM 4691 N N . GLN B 1 301 ? -1.323 -24.694 1.835 1 98.09 301 GLN B N 1
ATOM 4692 C CA . GLN B 1 301 ? -2.008 -25.973 1.988 1 98.09 301 GLN B CA 1
ATOM 4693 C C . GLN B 1 301 ? -1.631 -26.937 0.867 1 98.09 301 GLN B C 1
ATOM 4695 O O . GLN B 1 301 ? -1.351 -26.512 -0.256 1 98.09 301 GLN B O 1
ATOM 4700 N N . LEU B 1 302 ? -1.65 -28.194 1.218 1 98.49 302 LEU B N 1
ATOM 4701 C CA . LEU B 1 302 ? -1.479 -29.226 0.201 1 98.49 302 LEU B CA 1
ATOM 4702 C C . LEU B 1 302 ? -2.823 -29.832 -0.191 1 98.49 302 LEU B C 1
ATOM 4704 O O . LEU B 1 302 ? -3.571 -30.301 0.669 1 98.49 302 LEU B O 1
ATOM 4708 N N . LEU B 1 303 ? -3.141 -29.709 -1.422 1 98.72 303 LEU B N 1
ATOM 4709 C CA . LEU B 1 303 ? -4.175 -30.573 -1.981 1 98.72 303 LEU B CA 1
ATOM 4710 C C . LEU B 1 303 ? -3.624 -31.965 -2.268 1 98.72 303 LEU B C 1
ATOM 4712 O O . LEU B 1 303 ? -2.606 -32.106 -2.949 1 98.72 303 LEU B O 1
ATOM 4716 N N . VAL B 1 304 ? -4.31 -32.978 -1.781 1 98.72 304 VAL B N 1
ATOM 4717 C CA . VAL B 1 304 ? -3.816 -34.341 -1.943 1 98.72 304 VAL B CA 1
ATOM 4718 C C . VAL B 1 304 ? -4.897 -35.21 -2.582 1 98.72 304 VAL B C 1
ATOM 4720 O O . VAL B 1 304 ? -6.061 -35.161 -2.178 1 98.72 304 VAL B O 1
ATOM 4723 N N . GLY B 1 305 ? -4.549 -35.886 -3.587 1 98.5 305 GLY B N 1
ATOM 4724 C CA . GLY B 1 305 ? -5.379 -36.912 -4.196 1 98.5 305 GLY B CA 1
ATOM 4725 C C . GLY B 1 305 ? -4.602 -38.155 -4.587 1 98.5 305 GLY B C 1
ATOM 4726 O O . GLY B 1 305 ? -3.477 -38.059 -5.082 1 98.5 305 GLY B O 1
ATOM 4727 N N . ARG B 1 306 ? -5.212 -39.346 -4.385 1 98.08 306 ARG B N 1
ATOM 4728 C CA . ARG B 1 306 ? -4.551 -40.604 -4.718 1 98.08 306 ARG B CA 1
ATOM 4729 C C . ARG B 1 306 ? -5.281 -41.325 -5.846 1 98.08 306 ARG B C 1
ATOM 4731 O O . ARG B 1 306 ? -6.509 -41.429 -5.831 1 98.08 306 ARG B O 1
ATOM 4738 N N . LYS B 1 307 ? -4.509 -41.674 -6.828 1 97.99 307 LYS B N 1
ATOM 4739 C CA . LYS B 1 307 ? -5.069 -42.558 -7.846 1 97.99 307 LYS B CA 1
ATOM 4740 C C . LYS B 1 307 ? -5.194 -43.987 -7.324 1 97.99 307 LYS B C 1
ATOM 4742 O O . LYS B 1 307 ? -4.211 -44.575 -6.867 1 97.99 307 LYS B O 1
ATOM 4747 N N . PRO B 1 308 ? -6.394 -44.503 -7.376 1 96.82 308 PRO B N 1
ATOM 4748 C CA . PRO B 1 308 ? -6.546 -45.881 -6.905 1 96.82 308 PRO B CA 1
ATOM 4749 C C . PRO B 1 308 ? -5.611 -46.856 -7.618 1 96.82 308 PRO B C 1
ATOM 4751 O O . PRO B 1 308 ? -5.258 -46.639 -8.78 1 96.82 308 PRO B O 1
ATOM 4754 N N . ALA B 1 309 ? -5.282 -48.011 -6.942 1 92.45 309 ALA B N 1
ATOM 4755 C CA . ALA B 1 309 ? -4.386 -49.034 -7.474 1 92.45 309 ALA B CA 1
ATOM 4756 C C . ALA B 1 309 ? -5.078 -49.863 -8.552 1 92.45 309 ALA B C 1
ATOM 4758 O O . ALA B 1 309 ? -6.293 -50.069 -8.501 1 92.45 309 ALA B O 1
#

Radius of gyration: 28.67 Å; Cα contacts (8 Å, |Δi|>4): 1232; chains: 2; bounding box: 60×89×56 Å

Nearest PDB structures (foldseek):
  8bif-assembly2_C  TM=6.913E-01  e=7.947E-17  Photorhabdus laumondii subsp. laumondii TTO1
  8big-assembly4_G  TM=6.971E-01  e=2.483E-16  Photorhabdus laumondii subsp. laumondii TTO1
  8big-assembly1_A  TM=6.819E-01  e=3.917E-16  Photorhabdus laumondii subsp. laumondii TTO1
  8bij-assembly1_B  TM=6.917E-01  e=5.208E-16  Photorhabdus laumondii subsp. laumondii TTO1
  8bie-assembly1_B  TM=6.945E-01  e=6.541E-16  Photorhabdus laumondii subsp. laumondii TTO1

pLDDT: mean 93.95, std 9.66, range [25.63, 98.81]

Organism: NCBI:txid2841257

Sequence (618 aa):
MGSDAIYDRHHEVFLLWACRETGVFEALFAGRRRPDAVAEHAGITDRAAEIVLEALADAGYTQESDEGYIPTEELRGFDPETPPTARGILPHRVDSLENYIHLPETMRTGSAPEPSEEEFKNYMGAMASVPEGTLRAIVTAAEHVHPRPGQVLDVGGGPGRFGAEFARRGADVTLLDQRSVLELLADHHEELDLDVVEGDARESLPDGFDLVFSARMTVSLSLSGINEYFGNVFEALEPGGTFVAAEWVLGRAEVAERFGMHMLSMSEVGNTYTESEYLSALESAGFADAEIRDVPDTRFQLLVGRKPAMGSDAIYDRHHEVFLLWACRETGVFEALFAGRRRPDAVAEHAGITDRAAEIVLEALADAGYTQESDEGYIPTEELRGFDPETPPTARGILPHRVDSLENYIHLPETMRTGSAPEPSEEEFKNYMGAMASVPEGTLRAIVTAAEHVHPRPGQVLDVGGGPGRFGAEFARRGADVTLLDQRSVLELLADHHEELDLDVVEGDARESLPDGFDLVFSARMTVSLSLSGINEYFGNVFEALEPGGTFVAAEWVLGRAEVAERFGMHMLSMSEVGNTYTESEYLSALESAGFADAEIRDVPDTRFQLLVGRKPA

Secondary structure (DSSP, 8-state):
--THHHHHHHHHHHHHHHHHHHTHHHHHHTT--SHHHHHHHHT--HHHHHHHHHHHHHTTSEEEETTEEEE-GGGGGG-TTS-GGGS-SHHHHHHHHHHHHTHHHHHHHS-PPPPPHHHHHHHHHHHTT--HHHHHHHHHHHHHHSSS-SEEEEET-TT-HHHHHHHHTT-EEEEEE-HHHHHHTHHHHHTSS-EEEE--TTT-----EEEEEEES-GGGS-HHHHHHHHHHHHHHEEEEEEEEEEE--BTT-HHHHHHHHHHHHH-SS----BHHHHHHHHHHTT-EEEEEEE-TTSS-EEEEEE---/--THHHHHHHHHHHHHHHHHHHTHHHHHHTT--SHHHHHHHHT--HHHHHHHHHHHHHTTSEEEETTEEEE-GGGGGG-TTS-GGGS-SHHHHHHHHHHHHTHHHHHHHS-PPPPPHHHHHHHHHHHTT--HHHHHHHHHHHHHHSSS-SEEEEET-TT-HHHHHHHHTT-EEEEEE-HHHHHHTHHHHHTSS-EEEE--TTT-----EEEEEEES-GGGS-HHHHHHHHHHHHHHEEEEEEEEEEE--BTT-HHHHHHHHHHHHH-SS----BHHHHHHHHHHTT-EEEEEEE-TTSS-EEEEEE---

Solvent-accessible surface area (backbone atoms only — not comparable to full-atom values): 31218 Å² total; per-residue (Å²): 141,62,81,65,60,58,62,66,40,37,54,57,53,48,52,53,38,32,32,56,73,38,30,44,52,58,24,44,76,70,67,35,28,37,41,65,53,28,9,64,70,28,55,32,29,59,67,42,29,46,46,52,52,51,41,33,32,74,73,53,36,22,42,81,52,97,76,25,44,41,75,34,79,76,44,42,34,71,39,86,84,47,54,41,66,70,22,30,47,62,45,30,52,40,52,46,48,57,32,52,71,42,27,41,58,18,30,45,70,50,53,36,72,79,76,50,71,66,51,48,36,26,42,46,0,31,67,45,50,63,50,65,70,55,53,51,47,51,52,50,53,47,32,69,75,47,67,81,49,53,34,34,36,23,44,59,36,75,79,33,65,66,44,45,53,46,26,75,71,68,23,49,31,37,34,28,27,44,62,71,55,48,64,74,41,42,74,61,46,71,74,42,87,55,46,77,45,76,38,46,68,68,71,54,56,74,66,74,19,47,25,41,36,34,55,65,60,60,41,68,29,37,72,70,47,41,37,44,25,44,33,27,50,51,66,12,35,33,72,58,8,36,40,41,32,43,33,50,34,30,93,76,18,77,64,19,56,59,43,28,53,52,23,48,30,59,30,73,48,20,33,58,48,39,62,66,57,52,45,51,36,40,45,74,41,59,32,39,81,56,48,74,41,79,39,81,99,51,68,39,27,34,41,35,30,29,37,62,113,140,62,81,65,61,59,63,67,40,37,53,57,51,49,51,53,39,32,32,56,74,38,30,45,52,58,24,42,76,72,67,34,30,38,42,66,53,27,10,64,70,28,54,32,30,59,68,43,30,46,47,51,52,51,42,34,31,74,73,53,36,22,43,80,51,98,76,26,43,40,75,34,80,76,44,42,34,71,38,87,84,46,53,41,66,70,22,31,48,61,46,30,53,39,50,48,48,56,32,52,72,43,28,41,58,19,30,45,71,48,55,38,72,78,75,49,72,66,51,49,36,26,41,45,1,32,66,46,51,64,52,64,68,55,54,50,46,49,53,50,52,46,34,70,74,46,68,80,50,54,34,35,35,23,45,60,34,75,78,34,65,66,44,46,52,45,26,74,72,68,23,50,30,37,36,29,27,42,60,72,55,50,64,73,41,42,74,60,46,71,74,42,87,54,45,76,45,78,39,45,68,70,75,51,55,77,65,74,18,46,26,41,34,34,56,66,61,59,41,69,28,36,74,70,47,42,37,46,26,43,34,27,51,52,65,13,35,32,72,59,8,35,40,39,31,42,34,49,34,32,94,73,16,78,63,18,56,59,42,27,54,53,22,48,28,60,27,72,50,20,33,57,48,39,61,67,58,54,46,51,36,41,46,73,42,58,31,39,84,57,48,74,41,78,39,82,98,52,69,38,27,34,42,36,29,28,36,64,111

InterPro domains:
  IPR001077 O-methyltransferase, C-terminal domain [PF00891] (114-288)
  IPR029063 S-adenosyl-L-methionine-dependent methyltransferase superfamily [G3DSA:3.40.50.150] (109-307)
  IPR029063 S-adenosyl-L-methionine-dependent methyltransferase superfamily [SSF53335] (98-299)
  IPR036388 Winged helix-like DNA-binding domain superfamily [G3DSA:1.10.10.10] (5-74)
  IPR036390 Winged helix DNA-binding domain superfamily [SSF46785] (12-72)

Foldseek 3Di:
DDPVVVPPPPVVLVLVLVCLVQCLLVQQVVPNFALVSSCVVSVHDSVVSVVSLVVCCVVPQWPQDPRHTHGDLLCVLSPPPDFLQSNEQSVLSSVLVVLVVCLVVCVVPLDADDDDPSNVSVVLNHLNRPDPVNLVLQLVVVCVVPPLWAEEEEEQCQLCSNVQVSVVVPHAYEYEDAPSSCVSCVVSCVVGNHHYDYDDLLPADAADTLEYEYEAPQQQAALVSLLSSLLRVLRRHDAFHKYKYKHQAPPQFPVQVVVQSSCSSHHSHGHHYHQVSLQVSNVSSPFPPWDWADRPPDRIIMTMTTHHD/DDPVVVPPPPVVLVLVLVCLVQCLLVQQVVPNFALVSSCVVSVHDSVVSVVSLVVCCVVPQWPQDPRHTHGDLLCVLSPPPDFLQSNEQSVLSSVLVVLVVCLVVCVVPLDADDDDPSNVSVVLNHLNRPDPVNLVLQLVVVCVVPPLWAEEEEEQCQLCSNVQVSVVVPHAYEYEDAPSSCVSCVVSCVVGNHHYDYDDLLPADAADTQEYEYEAPQQQAALVSLLSSLLRVLRRHDAFHKYKYKYQAPPQFPVQVVVQSSCSSHHSHGHHYHQVSLQVSNVSSPFPPWDWADRPPDRIIMTMTTHHD